Protein AF-A0A5Q4G667-F1 (afdb_monomer)

Nearest PDB structures (foldseek):
  3qfo-assembly1_B  TM=8.468E-01  e=1.036E-18  Streptococcus pneumoniae R6
  3rqz-assembly1_A  TM=7.863E-01  e=1.151E-15  Sphaerobacter thermophilus DSM 20745
  1g5b-assembly2_B  TM=5.917E-01  e=4.262E-07  Lambdavirus lambda

Secondary structure (DSSP, 8-state):
------------------------------------------S--S-----PPPHHHHHHHHHHHHHHSPPPP------------------------------------------------------------PPP-----S------------PPPB----------S---S----PPPEEEEEE---TT-HHHHHHHHHHHHHH--SEEEEES--SSSSS-HHHHHHHHHHH-SEEE--HHHHHHHHTTSTTS-GGGGSGGGHHHHHHHHHHGGGHHHHHHS-SEEEETTTEEEESSSSS-TT----TT--HHHHHHHHTT---SEEEE-SS--EEEEE-TTS-EEEEE--SSS--SSS--EEEEEEEEETTTEEEEEEEEE---HHHHHHHHHHTSHHHHHTHHHHHHHHHHHHTS--HHHHHHHHHHHHHHHT----SHHHHHHHHHHHHTT-

Sequence (457 aa):
MPIATVRARELSTAGAAPRRSRSTSASAASANSAKPSANTAAAASEANQTSQPTANAAWTEKTRWAKAYGPPERGKRVASSLRLKAARIASTALSTSATSVAGPATSNAGPAKTMMPPPMIAPTPNTVVARASMPRLVEAASSVVMRSSLSPHAVAPVEVVCRFGAPRRGQHGRRGRTCPMRIAVLADIHGNLPAFEAVLAAARREAPDLLVIAGDMVNGAPDSRACWDLARGEADVLLRGNHERYVLDRGTPAGEDAWSGPRFRPLEWASEELAGQFDDIRALPIATAIGDDVRVMHAAPTDDRVNLFPWSDDGAVERVLDPASEDLLVRGHNHLPFHRHLADGRLLVSVGAVGIPLIGRPEAQFGLLTRHARRGWGVSHVNVPYDVDAALARFEDSGYLRAVGPMAQVFRREIATGSHQLVPFVRFEQRWREATGATGDDDATLERALRAFLALS

Foldseek 3Di:
DDDDDDDDDDDDDDDDDDDDDDDDDDDDDDDDDDDDDDDDDDPDPPDPDDDDDDPVVVVVVVVVVCVVDPDDPPPDDDDDDDDDDDDDDDDDDDDDDDDDDDDDDDDDDDDDDDDDDDDDDDDDDDDDDDPDDDDDPDDDPDDDPDPDPDDPPPDDADPLPQCPPPPDPDDDDDDDDDFWAKEWEAEQAAQLVQLVVQVLVVVVVVPHSFYEYQANQHFQFQRSLVSVVVCVVRGPYYAHAVLLVLLLCPPHPNHDPCCVFLLNLSSVNRNVSCVVPNVVSVPGHQWHHHPQAEIGGAAERPHRQHDDDPPDALVSVPVRNPPDPHLEYEYENHQEWDWDAGPVNRIYTYFHHRHQRAPQAQWGWIWMWTQDPPPGIDIDIDTTDGDLVVSLCSCVVVCVCVRSPLSSVQSNVSNHGSHDRSVVLVVQLVVVCVVVVDDDSDNVSSVVSSVVSVVVD

Mean predicted aligned error: 17.63 Å

Solvent-accessible surface area (backbone atoms only — not comparable to full-atom values): 28758 Å² total; per-residue (Å²): 140,83,93,77,89,85,83,89,82,90,79,87,80,88,89,84,86,87,83,86,82,88,90,85,83,90,85,82,91,81,91,86,89,90,84,86,88,80,85,88,90,78,93,86,88,84,86,88,86,79,77,80,83,57,77,67,56,64,50,54,50,57,55,49,50,54,69,75,69,52,81,79,77,85,74,88,74,83,91,76,89,89,82,87,84,89,87,86,87,79,88,88,87,87,86,82,82,89,87,90,86,84,89,89,83,90,84,85,89,86,83,92,89,88,88,84,88,87,90,90,89,84,86,88,88,88,87,85,90,78,92,75,81,79,77,82,93,72,90,90,88,74,90,80,89,75,83,74,91,68,81,79,79,79,73,74,57,47,79,76,78,72,81,72,71,75,78,74,88,86,75,86,92,71,85,80,79,77,74,59,52,30,37,33,37,36,16,33,24,19,5,30,43,48,33,43,55,43,43,51,60,48,48,61,72,68,61,47,81,39,39,35,35,29,13,19,42,26,42,52,39,72,36,19,49,59,30,44,58,49,49,71,73,66,41,79,40,69,35,30,19,48,46,50,48,50,39,67,23,56,97,40,98,79,35,61,80,69,59,76,37,54,86,25,28,46,46,51,53,33,27,64,61,35,62,92,43,51,68,66,58,66,71,38,40,43,44,54,37,54,55,88,45,31,33,42,19,8,35,22,65,85,44,53,80,51,87,75,56,98,81,57,54,60,71,61,50,51,71,50,37,56,88,70,84,35,52,32,37,38,25,25,79,62,24,52,64,45,72,48,72,43,94,89,63,34,35,42,35,29,26,12,4,20,31,50,16,52,76,66,41,52,46,16,22,28,22,40,38,35,44,36,99,88,69,52,74,45,80,42,78,46,74,38,80,52,59,59,67,61,51,58,43,43,34,59,78,72,41,36,44,74,76,26,35,57,51,35,54,40,39,47,50,19,38,74,41,1,30,86,35,60,70,58,45,59,61,44,40,54,54,49,28,71,75,67,70,59,76,72,88,42,63,73,52,48,40,52,40,47,57,58,56,60,73,75,111

pLDDT: mean 70.64, std 31.87, range [22.14, 98.88]

Structure (mmCIF, N/CA/C/O backbone):
data_AF-A0A5Q4G667-F1
#
_entry.id   AF-A0A5Q4G667-F1
#
loop_
_atom_site.group_PDB
_atom_site.id
_atom_site.type_symbol
_atom_site.label_atom_id
_atom_site.label_alt_id
_atom_site.label_comp_id
_atom_site.label_asym_id
_atom_site.label_entity_id
_atom_site.label_seq_id
_atom_site.pdbx_PDB_ins_code
_atom_site.Cartn_x
_atom_site.Cartn_y
_atom_site.Cartn_z
_atom_site.occupancy
_atom_site.B_iso_or_equiv
_atom_site.auth_seq_id
_atom_site.auth_comp_id
_atom_site.auth_asym_id
_atom_site.auth_atom_id
_atom_site.pdbx_PDB_model_num
ATOM 1 N N . MET A 1 1 ? -52.102 -32.121 -23.894 1.00 29.61 1 MET A N 1
ATOM 2 C CA . MET A 1 1 ? -51.840 -31.502 -22.572 1.00 29.61 1 MET A CA 1
ATOM 3 C C . MET A 1 1 ? -50.810 -30.381 -22.759 1.00 29.61 1 MET A C 1
ATOM 5 O O . MET A 1 1 ? -50.113 -30.437 -23.767 1.00 29.61 1 MET A O 1
ATOM 9 N N . PRO A 1 2 ? -50.826 -29.317 -21.933 1.00 49.28 2 PRO A N 1
ATOM 10 C CA . PRO A 1 2 ? -50.572 -27.940 -22.404 1.00 49.28 2 PRO A CA 1
ATOM 11 C C . PRO A 1 2 ? -49.220 -27.348 -21.933 1.00 49.28 2 PRO A C 1
ATOM 13 O O . PRO A 1 2 ? -48.601 -27.922 -21.046 1.00 49.28 2 PRO A O 1
ATOM 16 N N . ILE A 1 3 ? -48.646 -26.257 -22.473 1.00 34.84 3 ILE A N 1
ATOM 17 C CA . ILE A 1 3 ? -49.107 -25.112 -23.310 1.00 34.84 3 ILE A CA 1
ATOM 18 C C . ILE A 1 3 ? -49.863 -23.985 -22.563 1.00 34.84 3 ILE A C 1
ATOM 20 O O . ILE A 1 3 ? -51.089 -23.935 -22.575 1.00 34.84 3 ILE A O 1
ATOM 24 N N . ALA A 1 4 ? -49.107 -23.037 -21.996 1.00 30.02 4 ALA A N 1
ATOM 25 C CA . ALA A 1 4 ? -49.467 -21.632 -21.715 1.00 30.02 4 ALA A CA 1
ATOM 26 C C . ALA A 1 4 ? -48.158 -20.898 -21.321 1.00 30.02 4 ALA A C 1
ATOM 28 O O . ALA A 1 4 ? -47.397 -21.454 -20.536 1.00 30.02 4 ALA A O 1
ATOM 29 N N . THR A 1 5 ? -47.721 -19.734 -21.821 1.00 34.94 5 THR A N 1
ATOM 30 C CA . THR A 1 5 ? -48.287 -18.691 -22.708 1.00 34.94 5 THR A CA 1
ATOM 31 C C . THR A 1 5 ? -49.312 -17.738 -22.069 1.00 34.94 5 THR A C 1
ATOM 33 O O . THR A 1 5 ? -50.250 -18.190 -21.429 1.00 34.94 5 THR A O 1
ATOM 36 N N . VAL A 1 6 ? -49.175 -16.436 -22.397 1.00 31.19 6 VAL A N 1
ATOM 37 C CA . VAL A 1 6 ? -50.143 -15.306 -22.279 1.00 31.19 6 VAL A CA 1
ATOM 38 C C . VAL A 1 6 ? -49.902 -14.245 -21.174 1.00 31.19 6 VAL A C 1
ATOM 40 O O . VAL A 1 6 ? -50.438 -14.321 -20.080 1.00 31.19 6 VAL A O 1
ATOM 43 N N . ARG A 1 7 ? -49.221 -13.168 -21.614 1.00 30.20 7 ARG A N 1
ATOM 44 C CA . ARG A 1 7 ? -49.475 -11.713 -21.414 1.00 30.20 7 ARG A CA 1
ATOM 45 C C . ARG A 1 7 ? -49.447 -11.042 -20.025 1.00 30.20 7 ARG A C 1
ATOM 47 O O . ARG A 1 7 ? -50.028 -11.487 -19.047 1.00 30.20 7 ARG A O 1
ATOM 54 N N . ALA A 1 8 ? -48.905 -9.820 -20.055 1.00 34.38 8 ALA A N 1
ATOM 55 C CA . ALA A 1 8 ? -49.136 -8.749 -19.088 1.00 34.38 8 ALA A CA 1
ATOM 56 C C . ALA A 1 8 ? -50.552 -8.134 -19.197 1.00 34.38 8 ALA A C 1
ATOM 58 O O . ALA A 1 8 ? -51.282 -8.371 -20.165 1.00 34.38 8 ALA A O 1
ATOM 59 N N . ARG A 1 9 ? -50.898 -7.263 -18.241 1.00 30.23 9 ARG A N 1
ATOM 60 C CA . ARG A 1 9 ? -52.010 -6.307 -18.342 1.00 30.23 9 ARG A CA 1
ATOM 61 C C . ARG A 1 9 ? -51.596 -4.939 -17.806 1.00 30.23 9 ARG A C 1
ATOM 63 O O . ARG A 1 9 ? -51.063 -4.845 -16.706 1.00 30.23 9 ARG A O 1
ATOM 70 N N . GLU A 1 10 ? -51.893 -3.903 -18.578 1.00 33.06 10 GLU A N 1
ATOM 71 C CA . GLU A 1 10 ? -51.922 -2.511 -18.126 1.00 33.06 10 GLU A CA 1
ATOM 72 C C . GLU A 1 10 ? -53.252 -2.201 -17.418 1.00 33.06 10 GLU A C 1
ATOM 74 O O . GLU A 1 10 ? -54.220 -2.946 -17.582 1.00 33.06 10 GLU A O 1
ATOM 79 N N . LEU A 1 11 ? -53.277 -1.089 -16.673 1.00 31.81 1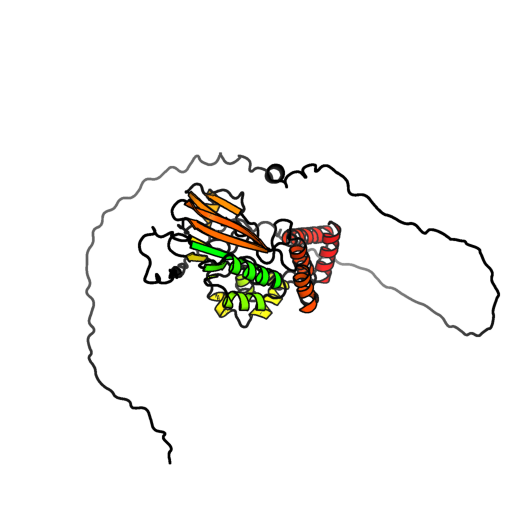1 LEU A N 1
ATOM 80 C CA . LEU A 1 11 ? -54.372 -0.125 -16.416 1.00 31.81 11 LEU A CA 1
ATOM 81 C C . LEU A 1 11 ? -53.779 0.874 -15.381 1.00 31.81 11 LEU A C 1
ATOM 83 O O . LEU A 1 11 ? -53.227 0.435 -14.379 1.00 31.81 11 LEU A O 1
ATOM 87 N N . SER A 1 12 ? -53.662 2.193 -15.595 1.00 29.02 12 SER A N 1
ATOM 88 C CA . SER A 1 12 ? -54.671 3.194 -15.998 1.00 29.02 12 SER A CA 1
ATOM 89 C C . SER A 1 12 ? -55.786 3.298 -14.934 1.00 29.02 12 SER A C 1
ATOM 91 O O . SER A 1 12 ? -56.418 2.297 -14.631 1.00 29.02 12 SER A O 1
ATOM 93 N N . THR A 1 13 ? -56.115 4.450 -14.329 1.00 29.69 13 THR A N 1
ATOM 94 C CA . THR A 1 13 ? -55.814 5.852 -14.701 1.00 29.69 13 THR A CA 1
ATOM 95 C C . THR A 1 13 ? -56.033 6.815 -13.513 1.00 29.69 13 THR A C 1
ATOM 97 O O . THR A 1 13 ? -56.656 6.432 -12.529 1.00 29.69 13 THR A O 1
ATOM 100 N N . ALA A 1 14 ? -55.659 8.089 -13.708 1.00 29.67 14 ALA A N 1
ATOM 101 C CA . ALA A 1 14 ? -56.048 9.291 -12.946 1.00 29.67 14 ALA A CA 1
ATOM 102 C C . ALA A 1 14 ? -55.440 9.500 -11.532 1.00 29.67 14 ALA A C 1
ATOM 104 O O . ALA A 1 14 ? -55.199 8.558 -10.793 1.00 29.67 14 ALA A O 1
ATOM 105 N N . GLY A 1 15 ? -55.179 10.738 -11.086 1.00 25.88 15 GLY A N 1
ATOM 106 C CA . GLY A 1 15 ? -55.136 11.998 -11.849 1.00 25.88 15 GLY A CA 1
ATOM 107 C C . GLY A 1 15 ? -55.624 13.231 -11.083 1.00 25.88 15 GLY A C 1
ATOM 108 O O . GLY A 1 15 ? -56.825 13.393 -10.902 1.00 25.88 15 GLY A O 1
ATOM 109 N N . ALA A 1 16 ? -54.712 14.142 -10.723 1.00 30.03 16 ALA A N 1
ATOM 110 C CA . ALA A 1 16 ? -55.052 15.504 -10.304 1.00 30.03 16 ALA A CA 1
ATOM 111 C C . ALA A 1 16 ? -53.876 16.479 -10.510 1.00 30.03 16 ALA A C 1
ATOM 113 O O . ALA A 1 16 ? -52.797 16.320 -9.948 1.00 30.03 16 ALA A O 1
ATOM 114 N N . ALA A 1 17 ? -54.130 17.529 -11.282 1.00 29.08 17 ALA A N 1
ATOM 115 C CA . ALA A 1 17 ? -53.430 18.814 -11.249 1.00 29.08 17 ALA A CA 1
ATOM 116 C C . ALA A 1 17 ? -54.524 19.894 -11.022 1.00 29.08 17 ALA A C 1
ATOM 118 O O . ALA A 1 17 ? -55.696 19.514 -10.936 1.00 29.08 17 ALA A O 1
ATOM 119 N N . PRO A 1 18 ? -54.255 21.218 -11.000 1.00 48.38 18 PRO A N 1
ATOM 120 C CA . PRO A 1 18 ? -52.970 21.928 -11.040 1.00 48.38 18 PRO A CA 1
ATOM 121 C C . PRO A 1 18 ? -52.863 23.065 -9.986 1.00 48.38 18 PRO A C 1
ATOM 123 O O . PRO A 1 18 ? -53.842 23.398 -9.325 1.00 48.38 18 PRO A O 1
ATOM 126 N N . ARG A 1 19 ? -51.728 23.786 -9.940 1.00 28.67 19 ARG A N 1
ATOM 127 C CA . ARG A 1 19 ? -51.671 25.233 -10.296 1.00 28.67 19 ARG A CA 1
ATOM 128 C C . ARG A 1 19 ? -50.278 25.857 -10.136 1.00 28.67 19 ARG A C 1
ATOM 130 O O . ARG A 1 19 ? -49.556 25.596 -9.185 1.00 28.67 19 ARG A O 1
ATOM 137 N N . ARG A 1 20 ? -49.958 26.773 -11.057 1.00 31.86 20 ARG A N 1
ATOM 138 C CA . ARG A 1 20 ? -48.963 27.846 -10.873 1.00 31.86 20 ARG A CA 1
ATOM 139 C C . ARG A 1 20 ? -49.651 29.047 -10.211 1.00 31.86 20 ARG A C 1
ATOM 141 O O . ARG A 1 20 ? -50.785 29.313 -10.603 1.00 31.86 20 ARG A O 1
ATOM 148 N N . SER A 1 21 ? -48.928 29.868 -9.438 1.00 29.48 21 SER A N 1
ATOM 149 C CA . SER A 1 21 ? -48.856 31.323 -9.716 1.00 29.48 21 SER A CA 1
ATOM 150 C C . SER A 1 21 ? -47.948 32.139 -8.780 1.00 29.48 21 SER A C 1
ATOM 152 O O . SER A 1 21 ? -48.219 32.228 -7.592 1.00 29.48 21 SER A O 1
ATOM 154 N N . ARG A 1 22 ? -47.043 32.894 -9.421 1.00 28.84 22 ARG A N 1
ATOM 155 C CA . ARG A 1 22 ? -46.679 34.308 -9.172 1.00 28.84 22 ARG A CA 1
ATOM 156 C C . ARG A 1 22 ? -45.938 34.752 -7.899 1.00 28.84 22 ARG A C 1
ATOM 158 O O . ARG A 1 22 ? -46.232 34.400 -6.770 1.00 28.84 22 ARG A O 1
ATOM 165 N N . SER A 1 23 ? -45.021 35.669 -8.192 1.00 32.66 23 SER A N 1
ATOM 166 C CA . SER A 1 23 ? -44.200 36.534 -7.351 1.00 32.66 23 SER A CA 1
ATOM 167 C C . SER A 1 23 ? -44.900 37.815 -6.872 1.00 32.66 23 SER A C 1
ATOM 169 O O . SER A 1 23 ? -45.619 38.438 -7.654 1.00 32.66 23 SER A O 1
ATOM 171 N N . THR A 1 24 ? -44.495 38.289 -5.692 1.00 30.12 24 THR A N 1
ATOM 172 C CA . THR A 1 24 ? -44.459 39.698 -5.227 1.00 30.12 24 THR A CA 1
ATOM 173 C C . THR A 1 24 ? -43.294 39.796 -4.219 1.00 30.12 24 THR A C 1
ATOM 175 O O . THR A 1 24 ? -43.186 38.876 -3.416 1.00 30.12 24 THR A O 1
ATOM 178 N N . SER A 1 25 ? -42.318 40.720 -4.177 1.00 28.20 25 SER A N 1
ATOM 179 C CA . SER A 1 25 ? -42.085 42.108 -4.653 1.00 28.20 25 SER A CA 1
ATOM 180 C C . SER A 1 25 ? -42.167 43.155 -3.526 1.00 28.20 25 SER A C 1
ATOM 182 O O . SER A 1 25 ? -43.198 43.216 -2.866 1.00 28.20 25 SER A O 1
ATOM 184 N N . ALA A 1 26 ? -41.143 44.028 -3.426 1.00 29.02 26 ALA A N 1
ATOM 185 C CA . ALA A 1 26 ? -40.957 45.117 -2.435 1.00 29.02 26 ALA A CA 1
ATOM 186 C C . ALA A 1 26 ? -40.737 44.631 -0.975 1.00 29.02 26 ALA A C 1
ATOM 188 O O . ALA A 1 26 ? -41.195 43.554 -0.627 1.00 29.02 26 ALA A O 1
ATOM 189 N N . SER A 1 27 ? -40.117 45.328 -0.012 1.00 27.69 27 SER A N 1
ATOM 190 C CA . SER A 1 27 ? -39.187 46.479 0.160 1.00 27.69 27 SER A CA 1
ATOM 191 C C . SER A 1 27 ? -39.147 46.737 1.705 1.00 27.69 27 SER A C 1
ATOM 193 O O . SER A 1 27 ? -39.960 46.141 2.402 1.00 27.69 27 SER A O 1
ATOM 195 N N . ALA A 1 28 ? -38.309 47.551 2.362 1.00 27.34 28 ALA A N 1
ATOM 196 C CA . ALA A 1 28 ? -37.326 48.541 1.926 1.00 27.34 28 ALA A CA 1
ATOM 197 C C . ALA A 1 28 ? -36.188 48.746 2.967 1.00 27.34 28 ALA A C 1
ATOM 199 O O . ALA A 1 28 ? -36.311 48.397 4.136 1.00 27.34 28 ALA A O 1
ATOM 200 N N . ALA A 1 29 ? -35.111 49.369 2.482 1.00 26.70 29 ALA A N 1
ATOM 201 C CA . ALA A 1 29 ? -34.065 50.172 3.134 1.00 26.70 29 ALA A CA 1
ATOM 202 C C . ALA A 1 29 ? -34.076 50.474 4.659 1.00 26.70 29 ALA A C 1
ATOM 204 O O . ALA A 1 29 ? -34.977 51.130 5.169 1.00 26.70 29 ALA A O 1
ATOM 205 N N . SER A 1 30 ? -32.920 50.232 5.297 1.00 27.20 30 SER A N 1
ATOM 206 C CA . SER A 1 30 ? -32.089 51.262 5.968 1.00 27.20 30 SER A CA 1
ATOM 207 C C . SER A 1 30 ? -30.689 50.657 6.219 1.00 27.20 30 SER A C 1
ATOM 209 O O . SER A 1 30 ? -30.601 49.583 6.799 1.00 27.20 30 SER A O 1
ATOM 211 N N . ALA A 1 31 ? -29.560 51.114 5.666 1.00 27.61 31 ALA A N 1
ATOM 212 C CA . ALA A 1 31 ? -28.959 52.452 5.654 1.00 27.61 31 ALA A CA 1
ATOM 213 C C . ALA A 1 31 ? -28.435 52.919 7.030 1.00 27.61 31 ALA A C 1
ATOM 215 O O . ALA A 1 31 ? -29.107 53.639 7.759 1.00 27.61 31 ALA A O 1
ATOM 216 N N . ASN A 1 32 ? -27.173 52.595 7.339 1.00 27.52 32 ASN A N 1
ATOM 217 C CA . ASN A 1 32 ? -26.321 53.521 8.089 1.00 27.52 32 ASN A CA 1
ATOM 218 C C . ASN A 1 32 ? -24.839 53.342 7.714 1.00 27.52 32 ASN A C 1
ATOM 220 O O . ASN A 1 32 ? -24.445 52.276 7.238 1.00 27.52 32 ASN A O 1
ATOM 224 N N . SER A 1 33 ? -24.031 54.394 7.860 1.00 26.80 33 SER A N 1
ATOM 225 C CA . SER A 1 33 ? -22.730 54.513 7.181 1.00 26.80 33 SER A CA 1
ATOM 226 C C . SER A 1 33 ? -21.604 55.023 8.081 1.00 26.80 33 SER A C 1
ATOM 228 O O . SER A 1 33 ? -21.734 56.096 8.664 1.00 26.80 33 SER A O 1
ATOM 230 N N . ALA A 1 34 ? -20.457 54.334 8.084 1.00 26.77 34 ALA A N 1
ATOM 231 C CA . ALA A 1 34 ? -19.192 54.882 8.578 1.00 26.77 34 ALA A CA 1
ATOM 232 C C . ALA A 1 34 ? -17.967 54.275 7.857 1.00 26.77 34 ALA A C 1
ATOM 234 O O . ALA A 1 34 ? -17.822 53.060 7.736 1.00 26.77 34 ALA A O 1
ATOM 235 N N . LYS A 1 35 ? -17.076 55.159 7.406 1.00 26.30 35 LYS A N 1
ATOM 236 C CA . LYS A 1 35 ? -15.690 54.954 6.942 1.00 26.30 35 LYS A CA 1
ATOM 237 C C . LYS A 1 35 ? -14.915 56.222 7.354 1.00 26.30 35 LYS A C 1
ATOM 239 O O . LYS A 1 35 ? -15.555 57.266 7.468 1.00 26.30 35 LYS A O 1
ATOM 244 N N . PRO A 1 36 ? -13.573 56.228 7.358 1.00 39.88 36 PRO A N 1
ATOM 245 C CA . PRO A 1 36 ? -12.637 55.174 7.754 1.00 39.88 36 PRO A CA 1
ATOM 246 C C . PRO A 1 36 ? -11.620 55.719 8.792 1.00 39.88 36 PRO A C 1
ATOM 248 O O . PRO A 1 36 ? -11.670 56.886 9.172 1.00 39.88 36 PRO A O 1
ATOM 251 N N . SER A 1 37 ? -10.621 54.925 9.174 1.00 26.86 37 SER A N 1
ATOM 252 C CA . SER A 1 37 ? -9.337 55.447 9.668 1.00 26.86 37 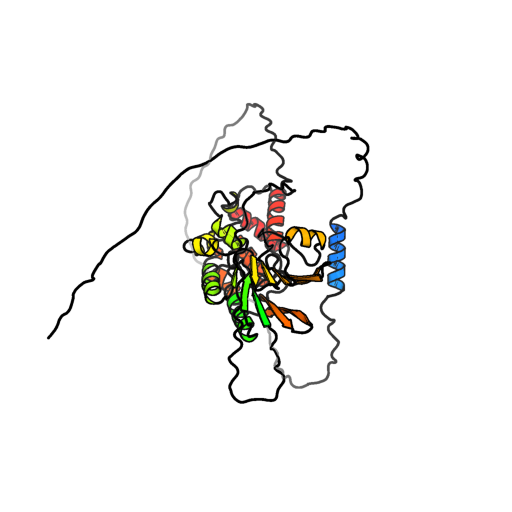SER A CA 1
ATOM 253 C C . SER A 1 37 ? -8.180 54.676 9.025 1.00 26.86 37 SER A C 1
ATOM 255 O O . SER A 1 37 ? -8.365 53.560 8.539 1.00 26.86 37 SER A O 1
ATOM 257 N N . ALA A 1 38 ? -7.012 55.312 8.930 1.00 27.36 38 ALA A N 1
ATOM 258 C CA . ALA A 1 38 ? -5.840 54.804 8.217 1.00 27.36 38 ALA A CA 1
ATOM 259 C C . ALA A 1 38 ? -4.585 54.860 9.100 1.00 27.36 38 ALA A C 1
ATOM 261 O O . ALA A 1 38 ? -4.574 55.567 10.108 1.00 27.36 38 ALA A O 1
ATOM 262 N N . ASN A 1 39 ? -3.526 54.179 8.647 1.00 26.25 39 ASN A N 1
ATOM 263 C CA . ASN A 1 39 ? -2.252 53.942 9.341 1.00 26.25 39 ASN A CA 1
ATOM 264 C C . ASN A 1 39 ? -2.391 52.981 10.548 1.00 26.25 39 ASN A C 1
ATOM 266 O O . ASN A 1 39 ? -3.415 52.954 11.218 1.00 26.25 39 ASN A O 1
ATOM 270 N N . THR A 1 40 ? -1.402 52.139 10.855 1.00 26.42 40 THR A N 1
ATOM 271 C CA . THR A 1 40 ? 0.018 52.176 10.459 1.00 26.42 40 THR A CA 1
ATOM 272 C C . THR A 1 40 ? 0.479 50.987 9.608 1.00 26.42 40 THR A C 1
ATOM 274 O O . THR A 1 40 ? 0.057 49.853 9.801 1.00 26.42 40 THR A O 1
ATOM 277 N N . ALA A 1 41 ? 1.418 51.253 8.694 1.00 26.83 41 ALA A N 1
ATOM 278 C CA . ALA A 1 41 ? 2.187 50.242 7.968 1.00 26.83 41 ALA A CA 1
ATOM 279 C C . ALA A 1 41 ? 3.683 50.607 8.018 1.00 26.83 41 ALA A C 1
ATOM 281 O O . ALA A 1 41 ? 4.195 51.287 7.133 1.00 26.83 41 ALA A O 1
ATOM 282 N N . ALA A 1 42 ? 4.359 50.204 9.096 1.00 27.33 42 ALA A N 1
ATOM 283 C CA . ALA A 1 42 ? 5.811 50.283 9.285 1.00 27.33 42 ALA A CA 1
ATOM 284 C C . ALA A 1 42 ? 6.237 49.362 10.449 1.00 27.33 42 ALA A C 1
ATOM 286 O O . ALA A 1 42 ? 5.408 49.030 11.292 1.00 27.33 42 ALA A O 1
ATOM 287 N N . ALA A 1 43 ? 7.528 49.009 10.513 1.00 28.59 43 ALA A N 1
ATOM 288 C CA . ALA A 1 43 ? 8.180 48.273 11.611 1.00 28.59 43 ALA A CA 1
ATOM 289 C C . ALA A 1 43 ? 7.731 46.808 11.853 1.00 28.59 43 ALA A C 1
ATOM 291 O O . ALA A 1 43 ? 7.238 46.463 12.922 1.00 28.59 43 ALA A O 1
ATOM 292 N N . ALA A 1 44 ? 8.004 45.922 10.884 1.00 26.34 44 ALA A N 1
ATOM 293 C CA . ALA A 1 44 ? 8.064 44.463 11.104 1.00 26.34 44 ALA A CA 1
ATOM 294 C C . ALA A 1 44 ? 9.015 43.737 10.118 1.00 26.34 44 ALA A C 1
ATOM 296 O O . ALA A 1 44 ? 8.768 42.600 9.726 1.00 26.34 44 ALA A O 1
ATOM 297 N N . SER A 1 45 ? 10.089 44.398 9.668 1.00 29.12 45 SER A N 1
ATOM 298 C CA . SER A 1 45 ? 10.955 43.925 8.572 1.00 29.12 45 SER A CA 1
ATOM 299 C C . SER A 1 45 ? 12.392 43.596 8.999 1.00 29.12 45 SER A C 1
ATOM 301 O O . SER A 1 45 ? 13.311 43.807 8.216 1.00 29.12 45 SER A O 1
ATOM 303 N N . GLU A 1 46 ? 12.609 43.114 10.231 1.00 30.77 46 GLU A N 1
ATOM 304 C CA . GLU A 1 46 ? 13.967 42.833 10.735 1.00 30.77 46 GLU A CA 1
ATOM 305 C C . GLU A 1 46 ? 14.008 41.798 11.887 1.00 30.77 46 GLU A C 1
ATOM 307 O O . GLU A 1 46 ? 14.531 42.059 12.965 1.00 30.77 46 GLU A O 1
ATOM 312 N N . ALA A 1 47 ? 13.425 40.604 11.685 1.00 28.67 47 ALA A N 1
ATOM 313 C CA . ALA A 1 47 ? 13.498 39.496 12.657 1.00 28.67 47 ALA A CA 1
ATOM 314 C C . ALA A 1 47 ? 13.238 38.096 12.044 1.00 28.67 47 ALA A C 1
ATOM 316 O O . ALA A 1 47 ? 12.338 37.383 12.481 1.00 28.67 47 ALA A O 1
ATOM 317 N N . ASN A 1 48 ? 14.002 37.674 11.026 1.00 26.62 48 ASN A N 1
ATOM 318 C CA . ASN A 1 48 ? 13.926 36.290 10.520 1.00 26.62 48 ASN A CA 1
ATOM 319 C C . ASN A 1 48 ? 15.296 35.723 10.093 1.00 26.62 48 ASN A C 1
ATOM 321 O O . ASN A 1 48 ? 15.547 35.468 8.917 1.00 26.62 48 ASN A O 1
ATOM 325 N N . GLN A 1 49 ? 16.195 35.550 11.068 1.00 29.16 49 GLN A N 1
ATOM 326 C CA . GLN A 1 49 ? 17.447 34.795 10.923 1.00 29.16 49 GLN A CA 1
ATOM 327 C C . GLN A 1 49 ? 17.740 33.967 12.187 1.00 29.16 49 GLN A C 1
ATOM 329 O O . GLN A 1 49 ? 18.657 34.260 12.949 1.00 29.16 49 GLN A O 1
ATOM 334 N N . THR A 1 50 ? 16.969 32.900 12.402 1.00 27.70 50 THR A N 1
ATOM 335 C CA . THR A 1 50 ? 17.222 31.900 13.457 1.00 27.70 50 THR A CA 1
ATOM 336 C C . THR A 1 50 ? 17.160 30.478 12.898 1.00 27.70 50 THR A C 1
ATOM 338 O O . THR A 1 50 ? 16.218 29.728 13.122 1.00 27.70 50 THR A O 1
ATOM 341 N N . SER A 1 51 ? 18.217 30.128 12.156 1.00 27.94 51 SER A N 1
ATOM 342 C CA . SER A 1 51 ? 18.764 28.767 12.003 1.00 27.94 51 SER A CA 1
ATOM 343 C C . SER A 1 51 ? 17.776 27.585 11.973 1.00 27.94 51 SER A C 1
ATOM 345 O O . SER A 1 51 ? 17.464 26.996 13.010 1.00 27.94 51 SER A O 1
ATOM 347 N N . GLN A 1 52 ? 17.431 27.113 10.770 1.00 29.23 52 GLN A N 1
ATOM 348 C CA . GLN A 1 52 ? 17.040 25.707 10.608 1.00 29.23 52 GLN A CA 1
ATOM 349 C C . GLN A 1 52 ? 18.218 24.788 11.003 1.00 29.23 52 GLN A C 1
ATOM 351 O O . GLN A 1 52 ? 19.363 25.091 10.649 1.00 29.23 52 GLN A O 1
ATOM 356 N N . PRO A 1 53 ? 17.981 23.657 11.692 1.00 29.05 53 PRO A N 1
ATOM 357 C CA . PRO A 1 53 ? 19.023 22.666 11.931 1.00 29.05 53 PRO A CA 1
ATOM 358 C C . PRO A 1 53 ? 19.430 22.001 10.608 1.00 29.05 53 PRO A C 1
ATOM 360 O O . PRO A 1 53 ? 18.585 21.573 9.822 1.00 29.05 53 PRO A O 1
ATOM 363 N N . THR A 1 54 ? 20.734 21.895 10.348 1.00 34.50 54 THR A N 1
ATOM 364 C CA . THR A 1 54 ? 21.237 21.261 9.119 1.00 34.50 54 THR A CA 1
ATOM 365 C C . THR A 1 54 ? 20.990 19.749 9.129 1.00 34.50 54 THR A C 1
ATOM 367 O O . THR A 1 54 ? 20.876 19.128 10.188 1.00 34.50 54 THR A O 1
ATOM 370 N N . ALA A 1 55 ? 20.949 19.123 7.947 1.00 33.03 55 ALA A N 1
ATOM 371 C CA . ALA A 1 55 ? 20.567 17.713 7.776 1.00 33.03 55 ALA A CA 1
ATOM 372 C C . ALA A 1 55 ? 21.388 16.697 8.609 1.00 33.03 55 ALA A C 1
ATOM 374 O O . ALA A 1 55 ? 20.912 15.595 8.884 1.00 33.03 55 ALA A O 1
ATOM 375 N N . ASN A 1 56 ? 22.589 17.072 9.068 1.00 30.05 56 ASN A N 1
ATOM 376 C CA . ASN A 1 56 ? 23.406 16.260 9.973 1.00 30.05 56 ASN A CA 1
ATOM 377 C C . ASN A 1 56 ? 22.771 16.073 11.367 1.00 30.05 56 ASN A C 1
ATOM 379 O O . ASN A 1 56 ? 23.024 15.054 12.008 1.00 30.05 56 ASN A O 1
ATOM 383 N N . ALA A 1 57 ? 21.939 17.012 11.837 1.00 30.19 57 ALA A N 1
ATOM 384 C CA . ALA A 1 57 ? 21.268 16.921 13.137 1.00 30.19 57 ALA A CA 1
ATOM 385 C C . ALA A 1 57 ? 20.187 15.823 13.154 1.00 30.19 57 ALA A C 1
ATOM 387 O O . ALA A 1 57 ? 20.171 14.977 14.044 1.00 30.19 57 ALA A O 1
ATOM 388 N N . ALA A 1 58 ? 19.355 15.750 12.110 1.00 33.38 58 ALA A N 1
ATOM 389 C CA . ALA A 1 58 ? 18.380 14.665 11.955 1.00 33.38 58 ALA A CA 1
ATOM 390 C C . ALA A 1 58 ? 19.060 13.279 11.864 1.00 33.38 58 ALA A C 1
ATOM 392 O O . ALA A 1 58 ? 18.529 12.267 12.327 1.00 33.38 58 ALA A O 1
ATOM 393 N N . TRP A 1 59 ? 20.277 13.227 11.309 1.00 27.50 59 TRP A N 1
ATOM 394 C CA . TRP A 1 59 ? 21.077 12.002 11.220 1.00 27.50 59 TRP A CA 1
ATOM 395 C C . TRP A 1 59 ? 21.627 11.536 12.579 1.00 27.50 59 TRP A C 1
ATOM 397 O O . TRP A 1 59 ? 21.633 10.332 12.865 1.00 27.50 59 TRP A O 1
ATOM 407 N N . THR A 1 60 ? 22.056 12.452 13.454 1.00 36.88 60 THR A N 1
ATOM 408 C CA . THR A 1 60 ? 22.507 12.083 14.808 1.00 36.88 60 THR A CA 1
ATOM 409 C C . THR A 1 60 ? 21.355 11.641 15.710 1.00 36.88 60 THR A C 1
ATOM 411 O O . THR A 1 60 ? 21.559 10.747 16.532 1.00 36.88 60 THR A O 1
ATOM 414 N N . GLU A 1 61 ? 20.134 12.147 15.525 1.00 38.47 61 GLU A N 1
ATOM 415 C CA . GLU A 1 61 ? 18.958 11.655 16.261 1.00 38.47 61 GLU A CA 1
ATOM 416 C C . GLU A 1 61 ? 18.499 10.268 15.799 1.00 38.47 61 GLU A C 1
ATOM 418 O O . GLU A 1 61 ? 18.304 9.386 16.642 1.00 38.47 61 GLU A O 1
ATOM 423 N N . LYS A 1 62 ? 18.478 10.002 14.483 1.00 40.25 62 LYS A N 1
ATOM 424 C CA . LYS A 1 62 ? 18.292 8.641 13.937 1.00 40.25 62 LYS A CA 1
ATOM 425 C C . LYS A 1 62 ? 19.287 7.642 14.551 1.00 40.25 62 LYS A C 1
ATOM 427 O O . LYS A 1 62 ? 18.922 6.518 14.899 1.00 40.25 62 LYS A O 1
ATOM 432 N N . THR A 1 63 ? 20.533 8.078 14.746 1.00 36.31 63 THR A N 1
ATOM 433 C CA . THR A 1 63 ? 21.605 7.276 15.362 1.00 36.31 63 THR A CA 1
ATOM 434 C C . THR A 1 63 ? 21.397 7.064 16.872 1.00 36.31 63 THR A C 1
ATOM 436 O O . THR A 1 63 ? 21.718 5.995 17.393 1.00 36.31 63 THR A O 1
ATOM 439 N N . ARG A 1 64 ? 20.822 8.039 17.593 1.00 35.22 64 ARG A N 1
ATOM 440 C CA . ARG A 1 64 ? 20.461 7.894 19.018 1.00 35.22 64 ARG A CA 1
ATOM 441 C C . ARG A 1 64 ? 19.316 6.899 19.219 1.00 35.22 64 ARG A C 1
ATOM 443 O O . ARG A 1 64 ? 19.414 6.057 20.108 1.00 35.22 64 ARG A O 1
ATOM 450 N N . TRP A 1 65 ? 18.274 6.949 18.388 1.00 35.38 65 TRP A N 1
ATOM 451 C CA . TRP A 1 65 ? 17.113 6.058 18.521 1.00 35.38 65 TRP A CA 1
ATOM 452 C C . TRP A 1 65 ? 17.483 4.586 18.282 1.00 35.38 65 TRP A C 1
ATOM 454 O O . TRP A 1 65 ? 17.153 3.725 19.097 1.00 35.38 65 TRP A O 1
ATOM 464 N N . ALA A 1 66 ? 18.294 4.309 17.253 1.00 39.16 66 ALA A N 1
ATOM 465 C CA . ALA A 1 66 ? 18.844 2.975 16.987 1.00 39.16 66 ALA A CA 1
ATOM 466 C C . ALA A 1 66 ? 19.701 2.413 18.144 1.00 39.16 66 ALA A C 1
ATOM 468 O O . ALA A 1 66 ? 19.832 1.199 18.284 1.00 39.16 66 ALA A O 1
ATOM 469 N N . LYS A 1 67 ? 20.265 3.283 18.994 1.00 33.88 67 LYS A N 1
ATOM 470 C CA . LYS A 1 67 ? 21.037 2.901 20.187 1.00 33.88 67 LYS A CA 1
ATOM 471 C C . LYS A 1 67 ? 20.167 2.693 21.438 1.00 33.88 67 LYS A C 1
ATOM 473 O O . LYS A 1 67 ? 20.610 2.021 22.363 1.00 33.88 67 LYS A O 1
ATOM 478 N N . ALA A 1 68 ? 18.952 3.243 21.467 1.00 37.22 68 ALA A N 1
ATOM 479 C CA . ALA A 1 68 ? 17.987 3.058 22.555 1.00 37.22 68 ALA A CA 1
ATOM 480 C C . ALA A 1 68 ? 17.098 1.813 22.364 1.00 37.22 68 ALA A C 1
ATOM 482 O O . ALA A 1 68 ? 16.720 1.182 23.347 1.00 37.22 68 ALA A O 1
ATOM 483 N N . TYR A 1 69 ? 16.802 1.447 21.110 1.00 37.50 69 TYR A N 1
ATOM 484 C CA . TYR A 1 69 ? 15.894 0.347 20.747 1.00 37.50 69 TYR A CA 1
ATOM 485 C C . TYR A 1 69 ? 16.541 -0.703 19.825 1.00 37.50 69 TYR A C 1
ATOM 487 O O . TYR A 1 69 ? 15.863 -1.365 19.039 1.00 37.50 69 TYR A O 1
ATOM 495 N N . GLY A 1 70 ? 17.865 -0.863 19.914 1.00 36.38 70 GLY A N 1
ATOM 496 C CA . GLY A 1 70 ? 18.573 -1.971 19.269 1.00 36.38 70 GLY A CA 1
ATOM 497 C C . GLY A 1 70 ? 18.119 -3.341 19.806 1.00 36.38 70 GLY A C 1
ATOM 498 O O . GLY A 1 70 ? 17.545 -3.418 20.896 1.00 36.38 70 GLY A O 1
ATOM 499 N N . PRO A 1 71 ? 18.364 -4.441 19.067 1.00 35.72 71 PRO A N 1
ATOM 500 C CA . PRO A 1 71 ? 17.972 -5.777 19.508 1.00 35.72 71 PRO A CA 1
ATOM 501 C C . PRO A 1 71 ? 18.635 -6.125 20.854 1.00 35.72 71 PRO A C 1
ATOM 503 O O . PRO A 1 71 ? 19.799 -5.770 21.061 1.00 35.72 71 PRO A O 1
ATOM 506 N N . PRO A 1 72 ? 17.934 -6.830 21.764 1.00 32.53 72 PRO A N 1
ATOM 507 C CA . PRO A 1 72 ? 18.471 -7.160 23.079 1.00 32.53 72 PRO A CA 1
ATOM 508 C C . PRO A 1 72 ? 19.768 -7.967 22.951 1.00 32.53 72 PRO A C 1
ATOM 510 O O . PRO A 1 72 ? 19.874 -8.856 22.100 1.00 32.53 72 PRO A O 1
ATOM 513 N N . GLU A 1 73 ? 20.754 -7.664 23.801 1.00 33.50 73 GLU A N 1
ATOM 514 C CA . GLU A 1 73 ? 22.051 -8.342 23.759 1.00 33.50 73 GLU A CA 1
ATOM 515 C C . GLU A 1 73 ? 21.892 -9.866 23.837 1.00 33.50 73 GLU A C 1
ATOM 517 O O . GLU A 1 73 ? 21.066 -10.396 24.588 1.00 33.50 73 GLU A O 1
ATOM 522 N N . ARG A 1 74 ? 22.724 -10.591 23.077 1.00 33.84 74 ARG A N 1
ATOM 523 C CA . ARG A 1 74 ? 22.731 -12.059 23.070 1.00 33.84 74 ARG A CA 1
ATOM 524 C C . ARG A 1 74 ? 23.241 -12.582 24.414 1.00 33.84 74 ARG A C 1
ATOM 526 O O . ARG A 1 74 ? 24.433 -12.835 24.584 1.00 33.84 74 ARG A O 1
ATOM 533 N N . GLY A 1 75 ? 22.320 -12.738 25.364 1.00 27.89 75 GLY A N 1
ATOM 534 C CA . GLY A 1 75 ? 22.598 -13.204 26.717 1.00 27.89 75 GLY A CA 1
ATOM 535 C C . GLY A 1 75 ? 23.417 -14.495 26.715 1.00 27.89 75 GLY A C 1
ATOM 536 O O . GLY A 1 75 ? 22.994 -15.513 26.163 1.00 27.89 75 GLY A O 1
ATOM 537 N N . LYS A 1 76 ? 24.596 -14.439 27.343 1.00 35.38 76 LYS A N 1
ATOM 538 C CA . LYS A 1 76 ? 25.551 -15.550 27.446 1.00 35.38 76 LYS A CA 1
ATOM 539 C C . LYS A 1 76 ? 24.861 -16.780 28.047 1.00 35.38 76 LYS A C 1
ATOM 541 O O . LYS A 1 76 ? 24.591 -16.804 29.247 1.00 35.38 76 LYS A O 1
ATOM 546 N N . ARG A 1 77 ? 24.608 -17.818 27.244 1.00 29.61 77 ARG A N 1
ATOM 547 C CA . ARG A 1 77 ? 24.220 -19.142 27.756 1.00 29.61 77 ARG A CA 1
ATOM 548 C C . ARG A 1 77 ? 25.448 -20.039 27.851 1.00 29.61 77 ARG A C 1
ATOM 550 O O . ARG A 1 77 ? 26.269 -20.091 26.940 1.00 29.61 77 ARG A O 1
ATOM 557 N N . VAL A 1 78 ? 25.576 -20.692 29.001 1.00 26.58 78 VAL A N 1
ATOM 558 C CA . VAL A 1 78 ? 26.716 -21.536 29.371 1.00 26.58 78 VAL A CA 1
ATOM 559 C C . VAL A 1 78 ? 26.740 -22.792 28.501 1.00 26.58 78 VAL A C 1
ATOM 561 O O . VAL A 1 78 ? 25.704 -23.416 28.280 1.00 26.58 78 VAL A O 1
ATOM 564 N N . ALA A 1 79 ? 27.925 -23.177 28.027 1.00 26.86 79 ALA A N 1
ATOM 565 C CA . ALA A 1 79 ? 28.120 -24.439 27.329 1.00 26.86 79 ALA A CA 1
ATOM 566 C C . ALA A 1 79 ? 28.285 -25.586 28.339 1.00 26.86 79 ALA A C 1
ATOM 568 O O . ALA A 1 79 ? 29.299 -25.662 29.031 1.00 26.86 79 ALA A O 1
ATOM 569 N N . SER A 1 80 ? 27.317 -26.503 28.392 1.00 27.67 80 SER A N 1
ATOM 570 C CA . SER A 1 80 ? 27.405 -27.728 29.195 1.00 27.67 80 SER A CA 1
ATOM 571 C C . SER A 1 80 ? 26.958 -28.967 28.412 1.00 27.67 80 SER A C 1
ATOM 573 O O . SER A 1 80 ? 25.776 -29.227 28.223 1.00 27.67 80 SER A O 1
ATOM 575 N N . SER A 1 81 ? 27.964 -29.749 28.008 1.00 27.39 81 SER A N 1
ATOM 576 C CA . SER A 1 81 ? 27.932 -31.210 27.832 1.00 27.39 81 SER A CA 1
ATOM 577 C C . SER A 1 81 ? 26.757 -31.863 27.083 1.00 27.39 81 SER A C 1
ATOM 579 O O . SER A 1 81 ? 25.760 -32.248 27.686 1.00 27.39 81 SER A O 1
ATOM 581 N N . LEU A 1 82 ? 27.024 -32.259 25.836 1.00 25.66 82 LEU A N 1
ATOM 582 C CA . LEU A 1 82 ? 26.769 -33.631 25.379 1.00 25.66 82 LEU A CA 1
ATOM 583 C C . LEU A 1 82 ? 27.954 -34.075 24.500 1.00 25.66 82 LEU A C 1
ATOM 585 O O . LEU A 1 82 ? 28.500 -33.287 23.730 1.00 25.66 82 LEU A O 1
ATOM 589 N N . ARG A 1 83 ? 28.432 -35.307 24.701 1.00 26.95 83 ARG A N 1
ATOM 590 C CA . ARG A 1 83 ? 29.633 -35.890 24.069 1.00 26.95 83 ARG A CA 1
ATOM 591 C C . ARG A 1 83 ? 29.265 -37.211 23.389 1.00 26.95 83 ARG A C 1
ATOM 593 O O . ARG A 1 83 ? 28.265 -37.817 23.755 1.00 26.95 83 ARG A O 1
ATOM 600 N N . LEU A 1 84 ? 30.194 -37.702 22.558 1.00 27.48 84 LEU A N 1
ATOM 601 C CA . LEU A 1 84 ? 30.169 -38.972 21.809 1.00 27.48 84 LEU A CA 1
ATOM 602 C C . LEU A 1 84 ? 29.330 -38.882 20.511 1.00 27.48 84 LEU A C 1
ATOM 604 O O . LEU A 1 84 ? 28.274 -38.270 20.506 1.00 27.48 84 LEU A O 1
ATOM 608 N N . LYS A 1 85 ? 29.758 -39.458 19.380 1.00 24.52 85 LYS A N 1
ATOM 609 C CA . LYS A 1 85 ? 30.999 -40.214 19.103 1.00 24.52 85 LYS A CA 1
ATOM 610 C C . LYS A 1 85 ? 31.394 -40.025 17.632 1.00 24.52 85 LYS A C 1
ATOM 612 O O . LYS A 1 85 ? 30.534 -40.088 16.765 1.00 24.52 85 LYS A O 1
ATOM 617 N N . ALA A 1 86 ? 32.684 -39.834 17.357 1.00 24.70 86 ALA A N 1
ATOM 618 C CA . ALA A 1 86 ? 33.227 -39.788 15.998 1.00 24.70 86 ALA A CA 1
ATOM 619 C C . ALA A 1 86 ? 34.064 -41.044 15.714 1.00 24.70 86 ALA A C 1
ATOM 621 O O . ALA A 1 86 ? 34.735 -41.553 16.615 1.00 24.70 86 ALA A O 1
ATOM 622 N N . ALA A 1 87 ? 34.060 -41.505 14.463 1.00 26.59 87 ALA A N 1
ATOM 623 C CA . ALA A 1 87 ? 34.938 -42.556 13.957 1.00 26.59 87 ALA A CA 1
ATOM 624 C C . ALA A 1 87 ? 35.618 -42.070 12.666 1.00 26.59 87 ALA A C 1
ATOM 626 O O . ALA A 1 87 ? 34.997 -41.390 11.853 1.00 26.59 87 ALA A O 1
ATOM 627 N N . ARG A 1 88 ? 36.908 -42.385 12.506 1.00 26.36 88 ARG A N 1
ATOM 628 C CA . ARG A 1 88 ? 37.731 -42.013 11.344 1.00 26.36 88 ARG A CA 1
ATOM 629 C C . ARG A 1 88 ? 37.843 -43.183 10.369 1.00 26.36 88 ARG A C 1
ATOM 631 O O . ARG A 1 88 ? 38.063 -44.299 10.826 1.00 26.36 88 ARG A O 1
ATOM 638 N N . ILE A 1 89 ? 37.928 -42.878 9.076 1.00 24.48 89 ILE A N 1
ATOM 639 C CA . ILE A 1 89 ? 38.922 -43.468 8.160 1.00 24.48 89 ILE A CA 1
ATOM 640 C C . ILE A 1 89 ? 39.545 -42.294 7.377 1.00 24.48 89 ILE A C 1
ATOM 642 O O . ILE A 1 89 ? 38.891 -41.267 7.201 1.00 24.48 89 ILE A O 1
ATOM 646 N N . ALA A 1 90 ? 40.824 -42.383 7.000 1.00 26.08 90 ALA A N 1
ATOM 647 C CA . ALA A 1 90 ? 41.572 -41.302 6.351 1.00 26.08 90 ALA A CA 1
ATOM 648 C C . ALA A 1 90 ? 42.682 -41.847 5.435 1.00 26.08 90 ALA A C 1
ATOM 650 O O . ALA A 1 90 ? 43.167 -42.951 5.677 1.00 26.08 90 ALA A O 1
ATOM 651 N N . SER A 1 91 ? 43.139 -41.020 4.478 1.00 27.19 91 SER A N 1
ATOM 652 C CA . SER A 1 91 ? 44.221 -41.282 3.496 1.00 27.19 91 SER A CA 1
ATOM 653 C C . SER A 1 91 ? 43.911 -42.425 2.499 1.00 27.19 91 SER A C 1
ATOM 655 O O . SER A 1 91 ? 43.121 -43.310 2.793 1.00 27.19 91 SER A O 1
ATOM 657 N N . THR A 1 92 ? 44.372 -42.396 1.245 1.00 25.34 92 THR A N 1
ATOM 658 C CA . THR A 1 92 ? 45.732 -42.064 0.776 1.00 25.34 92 THR A CA 1
ATOM 659 C C . THR A 1 92 ? 45.734 -41.237 -0.513 1.00 25.34 92 THR A C 1
ATOM 661 O O . THR A 1 92 ? 44.835 -41.360 -1.337 1.00 25.34 92 THR A O 1
ATOM 664 N N . ALA A 1 93 ? 46.781 -40.430 -0.704 1.00 28.62 93 ALA A N 1
ATOM 665 C CA . ALA A 1 93 ? 47.110 -39.771 -1.967 1.00 28.62 93 ALA A CA 1
ATOM 666 C C . ALA A 1 93 ? 48.525 -40.175 -2.413 1.00 28.62 93 ALA A C 1
ATOM 668 O O . ALA A 1 93 ? 49.393 -40.385 -1.568 1.00 28.62 93 ALA A O 1
ATOM 669 N N . LEU A 1 94 ? 48.761 -40.248 -3.725 1.00 27.02 94 LEU A N 1
ATOM 670 C CA . LEU A 1 94 ? 50.090 -40.363 -4.334 1.00 27.02 94 LEU A CA 1
ATOM 671 C C . LEU A 1 94 ? 50.069 -39.753 -5.747 1.00 27.02 94 LEU A C 1
ATOM 673 O O . LEU A 1 94 ? 49.006 -39.602 -6.345 1.00 27.02 94 LEU A O 1
ATOM 677 N N . SER A 1 95 ? 51.241 -39.370 -6.253 1.00 27.50 95 SER A N 1
ATOM 678 C CA . SER A 1 95 ? 51.433 -38.622 -7.503 1.00 27.50 95 SER A CA 1
ATOM 679 C C . SER A 1 95 ? 52.668 -39.139 -8.236 1.00 27.50 95 SER A C 1
ATOM 681 O O . SER A 1 95 ? 53.683 -39.335 -7.570 1.00 27.50 95 SER A O 1
ATOM 683 N N . THR A 1 96 ? 52.609 -39.259 -9.573 1.00 27.23 96 THR A N 1
ATOM 684 C CA . THR A 1 96 ? 53.794 -39.156 -10.454 1.00 27.23 96 THR A CA 1
ATOM 685 C C . THR A 1 96 ? 53.454 -38.910 -11.940 1.00 27.23 96 THR A C 1
ATOM 687 O O . THR A 1 96 ? 52.783 -39.702 -12.589 1.00 27.23 96 THR A O 1
ATOM 690 N N . SER A 1 97 ? 53.970 -37.789 -12.458 1.00 27.77 97 SER A N 1
ATOM 691 C CA . SER A 1 97 ? 54.593 -37.537 -13.783 1.00 27.77 97 SER A CA 1
ATOM 692 C C . SER A 1 97 ? 54.415 -38.468 -15.013 1.00 27.77 97 SER A C 1
ATOM 694 O O . SER A 1 97 ? 54.800 -39.629 -14.951 1.00 27.77 97 SER A O 1
ATOM 696 N N . ALA A 1 98 ? 54.125 -37.827 -16.167 1.00 27.45 98 ALA A N 1
ATOM 697 C CA . ALA A 1 98 ? 54.735 -37.981 -17.521 1.00 27.45 98 ALA A CA 1
ATOM 698 C C . ALA A 1 98 ? 54.746 -39.371 -18.229 1.00 27.45 98 ALA A C 1
ATOM 700 O O . ALA A 1 98 ? 55.042 -40.398 -17.638 1.00 27.45 98 ALA A O 1
ATOM 701 N N . THR A 1 99 ? 54.550 -39.488 -19.553 1.00 27.16 99 THR A N 1
ATOM 702 C CA . THR A 1 99 ? 55.428 -38.965 -20.638 1.00 27.16 99 THR A CA 1
ATOM 703 C C . THR A 1 99 ? 54.720 -39.029 -22.019 1.00 27.16 99 THR A C 1
ATOM 705 O O . THR A 1 99 ? 53.657 -39.631 -22.142 1.00 27.16 99 THR A O 1
ATOM 708 N N . SER A 1 100 ? 55.280 -38.395 -23.058 1.00 28.12 100 SER A N 1
ATOM 709 C CA . SER A 1 100 ? 54.736 -38.259 -24.425 1.00 28.12 100 SER A CA 1
ATOM 710 C C . SER A 1 100 ? 55.114 -39.372 -25.426 1.00 28.12 100 SER A C 1
ATOM 712 O O . SER A 1 100 ? 56.163 -39.998 -25.305 1.00 28.12 100 SER A O 1
ATOM 714 N N . VAL A 1 101 ? 54.305 -39.518 -26.491 1.00 29.94 101 VAL A N 1
ATOM 715 C CA . VAL A 1 101 ? 54.662 -40.097 -27.813 1.00 29.94 101 VAL A CA 1
ATOM 716 C C . VAL A 1 101 ? 53.990 -39.241 -28.919 1.00 29.94 101 VAL A C 1
ATOM 718 O O . VAL A 1 101 ? 53.052 -38.500 -28.625 1.00 29.94 101 VAL A O 1
ATOM 721 N N . ALA A 1 102 ? 54.503 -39.257 -30.158 1.00 27.50 102 ALA A N 1
ATOM 722 C CA . ALA A 1 102 ? 54.195 -38.291 -31.232 1.00 27.50 102 ALA A CA 1
ATOM 723 C C . ALA A 1 102 ? 53.149 -38.751 -32.291 1.00 27.50 102 ALA A C 1
ATOM 725 O O . ALA A 1 102 ? 52.703 -39.894 -32.276 1.00 27.50 102 ALA A O 1
ATOM 726 N N . GLY A 1 103 ? 52.781 -37.841 -33.218 1.00 24.69 103 GLY A N 1
ATOM 727 C CA . GLY A 1 103 ? 52.021 -38.106 -34.469 1.00 24.69 103 GLY A CA 1
ATOM 728 C C . GLY A 1 103 ? 52.938 -38.570 -35.625 1.00 24.69 103 GLY A C 1
ATOM 729 O O . GLY A 1 103 ? 53.839 -39.357 -35.335 1.00 24.69 103 GLY A O 1
ATOM 730 N N . PRO A 1 104 ? 52.845 -38.064 -36.888 1.00 54.66 104 PRO A N 1
ATOM 731 C CA . PRO A 1 104 ? 51.876 -37.119 -37.500 1.00 54.66 104 PRO A CA 1
ATOM 732 C C . PRO A 1 104 ? 51.421 -37.466 -38.964 1.00 54.66 104 PRO A C 1
ATOM 734 O O . PRO A 1 104 ? 51.924 -38.413 -39.558 1.00 54.66 104 PRO A O 1
ATOM 737 N N . ALA A 1 105 ? 50.536 -36.650 -39.578 1.00 29.17 105 ALA A N 1
ATOM 738 C CA . ALA A 1 105 ? 50.310 -36.482 -41.046 1.00 29.17 105 ALA A CA 1
ATOM 739 C C . ALA A 1 105 ? 49.355 -35.268 -41.287 1.00 29.17 105 ALA A C 1
ATOM 741 O O . ALA A 1 105 ? 48.327 -35.216 -40.621 1.00 29.17 105 ALA A O 1
ATOM 742 N N . THR A 1 106 ? 49.654 -34.147 -41.980 1.00 32.50 106 THR A N 1
ATOM 743 C CA . THR A 1 106 ? 49.948 -33.836 -43.419 1.00 32.50 106 THR A CA 1
ATOM 744 C C . THR A 1 106 ? 48.746 -33.934 -44.386 1.00 32.50 106 THR A C 1
ATOM 746 O O . THR A 1 106 ? 48.079 -34.960 -44.365 1.00 32.50 106 THR A O 1
ATOM 749 N N . SER A 1 107 ? 48.454 -32.988 -45.308 1.00 32.38 107 SER A N 1
ATOM 750 C CA . SER A 1 107 ? 48.982 -31.620 -45.589 1.00 32.38 107 SER A CA 1
ATOM 751 C C . SER A 1 107 ? 48.128 -30.856 -46.656 1.00 32.38 107 SER A C 1
ATOM 753 O O . SER A 1 107 ? 47.129 -31.392 -47.123 1.00 32.38 107 SER A O 1
ATOM 755 N N . ASN A 1 108 ? 48.588 -29.659 -47.092 1.00 29.91 108 ASN A N 1
ATOM 756 C CA . ASN A 1 108 ? 48.140 -28.799 -48.232 1.00 29.91 108 ASN A CA 1
ATOM 757 C C . ASN A 1 108 ? 46.955 -27.839 -47.906 1.00 29.91 108 ASN A C 1
ATOM 759 O O . ASN A 1 108 ? 45.956 -28.295 -47.369 1.00 29.91 108 ASN A O 1
ATOM 763 N N . ALA A 1 109 ? 46.955 -26.498 -48.085 1.00 30.81 109 ALA A N 1
ATOM 764 C CA . ALA A 1 109 ? 47.636 -25.502 -48.962 1.00 30.81 109 ALA A CA 1
ATOM 765 C C . ALA A 1 109 ? 47.118 -25.466 -50.423 1.00 30.81 109 ALA A C 1
ATOM 767 O O . ALA A 1 109 ? 46.997 -26.528 -51.018 1.00 30.81 109 ALA A O 1
ATOM 768 N N . GLY A 1 110 ? 46.817 -24.333 -51.095 1.00 27.09 110 GLY A N 1
ATOM 769 C CA . GLY A 1 110 ? 46.827 -22.865 -50.820 1.00 27.09 110 GLY A CA 1
ATOM 770 C C . GLY A 1 110 ? 46.346 -22.110 -52.104 1.00 27.09 110 GLY A C 1
ATOM 771 O O . GLY A 1 110 ? 45.709 -22.767 -52.924 1.00 27.09 110 GLY A O 1
ATOM 772 N N . PRO A 1 111 ? 46.722 -20.846 -52.435 1.00 49.12 111 PRO A N 1
ATOM 773 C CA . PRO A 1 111 ? 46.922 -19.636 -51.613 1.00 49.12 111 PRO A CA 1
ATOM 774 C C . PRO A 1 111 ? 46.365 -18.292 -52.222 1.00 49.12 111 PRO A C 1
ATOM 776 O O . PRO A 1 111 ? 46.148 -18.173 -53.421 1.00 49.12 111 PRO A O 1
ATOM 779 N N . ALA A 1 112 ? 46.266 -17.247 -51.380 1.00 29.12 112 ALA A N 1
ATOM 780 C CA . ALA A 1 112 ? 46.501 -15.793 -51.613 1.00 29.12 112 ALA A CA 1
ATOM 781 C C . ALA A 1 112 ? 45.904 -14.962 -52.796 1.00 29.12 112 ALA A C 1
ATOM 783 O O . ALA A 1 112 ? 46.126 -15.251 -53.970 1.00 29.12 112 ALA A O 1
ATOM 784 N N . LYS A 1 113 ? 45.409 -13.745 -52.463 1.00 29.61 113 LYS A N 1
ATOM 785 C CA . LYS A 1 113 ? 45.825 -12.450 -53.079 1.00 29.61 113 LYS A CA 1
ATOM 786 C C . LYS A 1 113 ? 45.451 -11.218 -52.217 1.00 29.61 113 LYS A C 1
ATOM 788 O O . LYS A 1 113 ? 44.738 -11.357 -51.229 1.00 29.61 113 LYS A O 1
ATOM 793 N N . THR A 1 114 ? 45.991 -10.041 -52.555 1.00 27.84 114 THR A N 1
ATOM 794 C CA . THR A 1 114 ? 46.118 -8.830 -51.700 1.00 27.84 114 THR A CA 1
ATOM 795 C C . THR A 1 114 ? 45.728 -7.528 -52.418 1.00 27.84 114 THR A C 1
ATOM 797 O O . THR A 1 114 ? 45.905 -7.465 -53.630 1.00 27.84 114 THR A O 1
ATOM 800 N N . MET A 1 115 ? 45.301 -6.482 -51.673 1.00 25.41 115 MET A N 1
ATOM 801 C CA . MET A 1 115 ? 45.715 -5.049 -51.783 1.00 25.41 115 MET A CA 1
ATOM 802 C C . MET A 1 115 ? 44.861 -4.096 -50.899 1.00 25.41 115 MET A C 1
ATOM 804 O O . MET A 1 115 ? 43.810 -4.492 -50.403 1.00 25.41 115 MET A O 1
ATOM 808 N N . MET A 1 116 ? 45.331 -2.852 -50.680 1.00 26.31 116 MET A N 1
ATOM 809 C CA . MET A 1 116 ? 44.635 -1.748 -49.966 1.00 26.31 116 MET A CA 1
ATOM 810 C C . MET A 1 116 ? 44.765 -0.392 -50.753 1.00 26.31 116 MET A C 1
ATOM 812 O O . MET A 1 116 ? 44.801 -0.474 -51.977 1.00 26.31 116 MET A O 1
ATOM 816 N N . PRO A 1 117 ? 44.791 0.832 -50.156 1.00 46.34 117 PRO A N 1
ATOM 817 C CA . PRO A 1 117 ? 43.719 1.859 -50.185 1.00 46.34 117 PRO A CA 1
ATOM 818 C C . PRO A 1 117 ? 44.249 3.200 -50.815 1.00 46.34 117 PRO A C 1
ATOM 820 O O . PRO A 1 117 ? 45.142 3.091 -51.656 1.00 46.34 117 PRO A O 1
ATOM 823 N N . PRO A 1 118 ? 43.869 4.462 -50.440 1.00 43.62 118 PRO A N 1
ATOM 824 C CA . PRO A 1 118 ? 42.743 5.027 -49.668 1.00 43.62 118 PRO A CA 1
ATOM 825 C C . PRO A 1 118 ? 41.815 5.908 -50.562 1.00 43.62 118 PRO A C 1
ATOM 827 O O . PRO A 1 118 ? 41.146 5.250 -51.358 1.00 43.62 118 PRO A O 1
ATOM 830 N N . PRO A 1 119 ? 41.684 7.273 -50.550 1.00 38.06 119 PRO A N 1
ATOM 831 C CA . PRO A 1 119 ? 42.319 8.384 -49.798 1.00 38.06 119 PRO A CA 1
ATOM 832 C C . PRO A 1 119 ? 41.405 8.989 -48.684 1.00 38.06 119 PRO A C 1
ATOM 834 O O . PRO A 1 119 ? 40.573 8.283 -48.123 1.00 38.06 119 PRO A O 1
ATOM 837 N N . MET A 1 120 ? 41.558 10.285 -48.347 1.00 25.59 120 MET A N 1
ATOM 838 C CA . MET A 1 120 ? 40.687 11.098 -47.461 1.00 25.59 120 MET A CA 1
ATOM 839 C C . MET A 1 120 ? 40.526 12.532 -48.012 1.00 25.59 120 MET A C 1
ATOM 841 O O . MET A 1 120 ? 41.443 12.994 -48.688 1.00 25.59 120 MET A O 1
ATOM 845 N N . ILE A 1 121 ? 39.465 13.273 -47.638 1.00 25.81 121 ILE A N 1
ATOM 846 C CA . ILE A 1 121 ? 39.404 14.756 -47.729 1.00 25.81 121 ILE A CA 1
ATOM 847 C C . ILE A 1 121 ? 38.656 15.369 -46.521 1.00 25.81 121 ILE A C 1
ATOM 849 O O . ILE A 1 121 ? 37.584 14.908 -46.143 1.00 25.81 121 ILE A O 1
ATOM 853 N N . ALA A 1 122 ? 39.225 16.449 -45.975 1.00 25.27 122 ALA A N 1
ATOM 854 C CA . ALA A 1 122 ? 38.656 17.480 -45.087 1.00 25.27 122 ALA A CA 1
ATOM 855 C C . ALA A 1 122 ? 39.480 18.784 -45.350 1.00 25.27 122 ALA A C 1
ATOM 857 O O . ALA A 1 122 ? 40.597 18.620 -45.855 1.00 25.27 122 ALA A O 1
ATOM 858 N N . PRO A 1 123 ? 39.034 20.040 -45.062 1.00 34.62 123 PRO A N 1
ATOM 859 C CA . PRO A 1 123 ? 38.382 20.455 -43.810 1.00 34.62 123 PRO A CA 1
ATOM 860 C C . PRO A 1 123 ? 37.313 21.595 -43.907 1.00 34.62 123 PRO A C 1
ATOM 862 O O . PRO A 1 123 ? 36.738 21.867 -44.954 1.00 34.62 123 PRO A O 1
ATOM 865 N N . THR A 1 124 ? 37.059 22.194 -42.736 1.00 25.95 124 THR A N 1
ATOM 866 C CA . THR A 1 124 ? 36.219 23.329 -42.265 1.00 25.95 124 THR A CA 1
ATOM 867 C C . THR A 1 124 ? 36.411 24.695 -42.987 1.00 25.95 124 THR A C 1
ATOM 869 O O . THR A 1 124 ? 37.225 24.745 -43.908 1.00 25.95 124 THR A O 1
ATOM 872 N N . PRO A 1 125 ? 35.784 25.842 -42.572 1.00 37.31 125 PRO A N 1
ATOM 873 C CA . PRO A 1 125 ? 34.773 26.101 -41.513 1.00 37.31 125 PRO A CA 1
ATOM 874 C C . PRO A 1 125 ? 33.561 26.987 -41.931 1.00 37.31 125 PRO A C 1
ATOM 876 O O . PRO A 1 125 ? 33.586 27.627 -42.977 1.00 37.31 125 PRO A O 1
ATOM 879 N N . ASN A 1 126 ? 32.567 27.164 -41.039 1.00 26.44 126 ASN A N 1
ATOM 880 C CA . ASN A 1 126 ? 32.150 28.519 -40.607 1.00 26.44 126 ASN A CA 1
ATOM 881 C C . ASN A 1 126 ? 31.258 28.536 -39.346 1.00 26.44 126 ASN A C 1
ATOM 883 O O . ASN A 1 126 ? 30.654 27.526 -38.991 1.00 26.44 126 ASN A O 1
ATOM 887 N N . THR A 1 127 ? 31.183 29.695 -38.680 1.00 24.70 127 THR A N 1
ATOM 888 C CA . THR A 1 127 ? 30.597 29.864 -37.333 1.00 24.70 127 THR A CA 1
ATOM 889 C C . THR A 1 127 ? 29.519 30.951 -37.305 1.00 24.70 127 THR A C 1
ATOM 891 O O . THR A 1 127 ? 29.779 32.068 -37.743 1.00 24.70 127 THR A O 1
ATOM 894 N N . VAL A 1 128 ? 28.364 30.686 -36.681 1.00 25.39 128 VAL A N 1
ATOM 895 C CA . VAL A 1 128 ? 27.444 31.729 -36.176 1.00 25.39 128 VAL A CA 1
ATOM 896 C C . VAL A 1 128 ? 26.985 31.354 -34.763 1.00 25.39 128 VAL A C 1
ATOM 898 O O . VAL A 1 128 ? 26.795 30.182 -34.449 1.00 25.39 128 VAL A O 1
ATOM 901 N N . VAL A 1 129 ? 26.862 32.355 -33.888 1.00 24.81 129 VAL A N 1
ATOM 902 C CA . VAL A 1 129 ? 26.614 32.188 -32.449 1.00 24.81 129 VAL A CA 1
ATOM 903 C C . VAL A 1 129 ? 25.123 32.253 -32.121 1.00 24.81 129 VAL A C 1
ATOM 905 O O . VAL A 1 129 ? 24.455 33.218 -32.480 1.00 24.81 129 VAL A O 1
ATOM 908 N N . ALA A 1 130 ? 24.640 31.304 -31.315 1.00 23.98 130 ALA A N 1
ATOM 909 C CA . ALA A 1 130 ? 23.376 31.416 -30.588 1.00 23.98 130 ALA A CA 1
ATOM 910 C C . ALA A 1 130 ? 23.550 30.918 -29.140 1.00 23.98 130 ALA A C 1
ATOM 912 O O . ALA A 1 130 ? 23.491 29.722 -28.860 1.00 23.98 130 ALA A O 1
ATOM 913 N N . ARG A 1 131 ? 23.780 31.842 -28.195 1.00 25.92 131 ARG A N 1
ATOM 914 C CA . ARG A 1 131 ? 23.738 31.542 -26.752 1.00 25.92 131 ARG A CA 1
ATOM 915 C C . ARG A 1 131 ? 22.278 31.420 -26.300 1.00 25.92 131 ARG A C 1
ATOM 917 O O . ARG A 1 131 ? 21.680 32.407 -25.883 1.00 25.92 131 ARG A O 1
ATOM 924 N N . ALA A 1 132 ? 21.723 30.213 -26.354 1.00 24.55 132 ALA A N 1
ATOM 925 C CA . ALA A 1 132 ? 20.495 29.878 -25.640 1.00 24.55 132 ALA A CA 1
ATOM 926 C C . ALA A 1 132 ? 20.853 29.380 -24.229 1.00 24.55 132 ALA A C 1
ATOM 928 O O . ALA A 1 132 ? 21.385 28.283 -24.063 1.00 24.55 132 ALA A O 1
ATOM 929 N N . SER A 1 133 ? 20.602 30.200 -23.208 1.00 25.50 133 SER A N 1
ATOM 930 C CA . SER A 1 133 ? 20.804 29.805 -21.810 1.00 25.50 133 SER A CA 1
ATOM 931 C C . SER A 1 133 ? 19.712 28.823 -21.382 1.00 25.50 133 SER A C 1
ATOM 933 O O . SER A 1 133 ? 18.565 29.227 -21.205 1.00 25.50 133 SER A O 1
ATOM 935 N N . MET A 1 134 ? 20.065 27.549 -21.186 1.00 26.19 134 MET A N 1
ATOM 936 C CA . MET A 1 134 ? 19.163 26.565 -20.577 1.00 26.19 134 MET A CA 1
ATOM 937 C C . MET A 1 134 ? 18.739 27.029 -19.168 1.00 26.19 134 MET A C 1
ATOM 939 O O . MET A 1 134 ? 19.613 27.403 -18.376 1.00 26.19 134 MET A O 1
ATOM 943 N N . PRO A 1 135 ? 17.440 27.003 -18.818 1.00 27.56 135 PRO A N 1
ATOM 944 C CA . PRO A 1 135 ? 16.994 27.290 -17.459 1.00 27.56 135 PRO A CA 1
ATOM 945 C C . PRO A 1 135 ? 17.424 26.173 -16.496 1.00 27.56 135 PRO A C 1
ATOM 947 O O . PRO A 1 135 ? 17.499 25.000 -16.864 1.00 27.56 135 PRO A O 1
ATOM 950 N N . ARG A 1 136 ? 17.692 26.532 -15.236 1.00 25.64 136 ARG A N 1
ATOM 951 C CA . ARG A 1 136 ? 17.948 25.555 -14.166 1.00 25.64 136 ARG A CA 1
ATOM 952 C C . ARG A 1 136 ? 16.642 24.850 -13.803 1.00 25.64 136 ARG A C 1
ATOM 954 O O . ARG A 1 136 ? 15.690 25.521 -13.425 1.00 25.64 136 ARG A O 1
ATOM 961 N N . LEU A 1 137 ? 16.626 23.520 -13.856 1.00 28.50 137 LEU A N 1
ATOM 962 C CA . LEU A 1 137 ? 15.481 22.696 -13.454 1.00 28.50 137 LEU A CA 1
ATOM 963 C C . LEU A 1 137 ? 15.711 22.089 -12.056 1.00 28.50 137 LEU A C 1
ATOM 965 O O . LEU A 1 137 ? 15.925 20.892 -11.896 1.00 28.50 137 LEU A O 1
ATOM 969 N N . VAL A 1 138 ? 15.719 22.958 -11.041 1.00 26.94 138 VAL A N 1
ATOM 970 C CA . VAL A 1 138 ? 15.742 22.608 -9.608 1.00 26.94 138 VAL A CA 1
ATOM 971 C C . VAL A 1 138 ? 14.853 23.621 -8.868 1.00 26.94 138 VAL A C 1
ATOM 973 O O . VAL A 1 138 ? 14.807 24.777 -9.272 1.00 26.94 138 VAL A O 1
ATOM 976 N N . GLU A 1 139 ? 14.183 23.179 -7.798 1.00 28.98 139 GLU A N 1
ATOM 977 C CA . GLU A 1 139 ? 13.202 23.924 -6.977 1.00 28.98 139 GLU A CA 1
ATOM 978 C C . GLU A 1 139 ? 11.837 24.216 -7.636 1.00 28.98 139 GLU A C 1
ATOM 980 O O . GLU A 1 139 ? 11.560 25.307 -8.122 1.00 28.98 139 GLU A O 1
ATOM 985 N N . ALA A 1 140 ? 10.924 23.241 -7.535 1.00 24.03 140 ALA A N 1
ATOM 986 C CA . ALA A 1 140 ? 9.480 23.435 -7.718 1.00 24.03 140 ALA A CA 1
ATOM 987 C C . ALA A 1 140 ? 8.658 22.518 -6.781 1.00 24.03 140 ALA A C 1
ATOM 989 O O . ALA A 1 140 ? 7.728 21.841 -7.206 1.00 24.03 140 ALA A O 1
ATOM 990 N N . ALA A 1 141 ? 9.027 22.465 -5.494 1.00 25.88 141 ALA A N 1
ATOM 991 C CA . ALA A 1 141 ? 8.360 21.644 -4.470 1.00 25.88 141 ALA A CA 1
ATOM 992 C C . ALA A 1 141 ? 8.021 22.444 -3.192 1.00 25.88 141 ALA A C 1
ATOM 994 O O . ALA A 1 141 ? 8.042 21.908 -2.086 1.00 25.88 141 ALA A O 1
ATOM 995 N N . SER A 1 142 ? 7.705 23.735 -3.353 1.00 24.48 142 SER A N 1
ATOM 996 C CA . SER A 1 142 ? 7.383 24.659 -2.258 1.00 24.48 142 SER A CA 1
ATOM 997 C C . SER A 1 142 ? 6.032 25.340 -2.487 1.00 24.48 142 SER A C 1
ATOM 999 O O . SER A 1 142 ? 5.910 26.223 -3.329 1.00 24.48 142 SER A O 1
ATOM 1001 N N . SER A 1 143 ? 5.033 24.922 -1.705 1.00 30.92 143 SER A N 1
ATOM 1002 C CA . SER A 1 143 ? 3.825 25.678 -1.325 1.00 30.92 143 SER A CA 1
ATOM 1003 C C . SER A 1 143 ? 3.191 26.628 -2.365 1.00 30.92 143 SER A C 1
ATOM 1005 O O . SER A 1 143 ? 3.428 27.837 -2.338 1.00 30.92 143 SER A O 1
ATOM 1007 N N . VAL A 1 144 ? 2.235 26.122 -3.151 1.00 22.92 144 VAL A N 1
ATOM 1008 C CA . VAL A 1 144 ? 1.162 26.948 -3.738 1.00 22.92 144 VAL A CA 1
ATOM 1009 C C . VAL A 1 144 ? -0.187 26.377 -3.306 1.00 22.92 144 VAL A C 1
ATOM 1011 O O . VAL A 1 144 ? -0.670 25.395 -3.863 1.00 22.92 144 VAL A O 1
ATOM 1014 N N . VAL A 1 145 ? -0.808 26.996 -2.298 1.00 25.66 145 VAL A N 1
ATOM 1015 C CA . VAL A 1 145 ? -2.150 26.619 -1.824 1.00 25.66 145 VAL A CA 1
ATOM 1016 C C . VAL A 1 145 ? -3.205 27.277 -2.718 1.00 25.66 145 VAL A C 1
ATOM 1018 O O . VAL A 1 145 ? -3.782 28.310 -2.377 1.00 25.66 145 VAL A O 1
ATOM 1021 N N . MET A 1 146 ? -3.463 26.674 -3.879 1.00 22.14 146 MET A N 1
ATOM 1022 C CA . MET A 1 146 ? -4.673 26.968 -4.650 1.00 22.14 146 MET A CA 1
ATOM 1023 C C . MET A 1 146 ? -5.875 26.325 -3.955 1.00 22.14 146 MET A C 1
ATOM 1025 O O . MET A 1 146 ? -5.983 25.103 -3.891 1.00 22.14 146 MET A O 1
ATOM 1029 N N . ARG A 1 147 ? -6.796 27.146 -3.438 1.00 25.56 147 ARG A N 1
ATOM 1030 C CA . ARG A 1 147 ? -8.065 26.669 -2.866 1.00 25.56 147 ARG A CA 1
ATOM 1031 C C . ARG A 1 147 ? -9.025 26.251 -3.985 1.00 25.56 147 ARG A C 1
ATOM 1033 O O . ARG A 1 147 ? -9.847 27.054 -4.423 1.00 25.56 147 ARG A O 1
ATOM 1040 N N . SER A 1 148 ? -8.945 25.002 -4.432 1.00 25.42 148 SER A N 1
ATOM 1041 C CA . SER A 1 148 ? -9.974 24.390 -5.277 1.00 25.42 148 SER A CA 1
ATOM 1042 C C . SER A 1 148 ? -11.254 24.179 -4.460 1.00 25.42 148 SER A C 1
ATOM 1044 O O . SER A 1 148 ? -11.332 23.316 -3.590 1.00 25.42 148 SER A O 1
ATOM 1046 N N . SER A 1 149 ? -12.286 24.982 -4.723 1.00 25.20 149 SER A N 1
ATOM 1047 C CA . SER A 1 149 ? -13.583 24.872 -4.048 1.00 25.20 149 SER A CA 1
ATOM 1048 C C . SER A 1 149 ? -14.425 23.731 -4.633 1.00 25.20 149 SER A C 1
ATOM 1050 O O . SER A 1 149 ? -15.435 23.968 -5.296 1.00 25.20 149 SER A O 1
ATOM 1052 N N . LEU A 1 150 ? -13.999 22.493 -4.390 1.00 26.59 150 LEU A N 1
ATOM 1053 C CA . LEU A 1 150 ? -14.796 21.288 -4.607 1.00 26.59 150 LEU A CA 1
ATOM 1054 C C . LEU A 1 150 ? -15.197 20.732 -3.240 1.00 26.59 150 LEU A C 1
ATOM 1056 O O . LEU A 1 150 ? -14.342 20.360 -2.440 1.00 26.59 150 LEU A O 1
ATOM 1060 N N . SER A 1 151 ? -16.499 20.716 -2.950 1.00 24.02 151 SER A N 1
ATOM 1061 C CA . SER A 1 151 ? -17.010 20.165 -1.694 1.00 24.02 151 SER A CA 1
ATOM 1062 C C . SER A 1 151 ? -16.673 18.673 -1.601 1.00 24.02 151 SER A C 1
ATOM 1064 O O . SER A 1 151 ? -17.037 17.935 -2.525 1.00 24.02 151 SER A O 1
ATOM 1066 N N . PRO A 1 152 ? -16.039 18.198 -0.510 1.00 32.03 152 PRO A N 1
ATOM 1067 C CA . PRO A 1 152 ? -15.817 16.772 -0.329 1.00 32.03 152 PRO A CA 1
ATOM 1068 C C . PRO A 1 152 ? -17.173 16.066 -0.331 1.00 32.03 152 PRO A C 1
ATOM 1070 O O . PRO A 1 152 ? -18.087 16.448 0.403 1.00 32.03 152 PRO A O 1
ATOM 1073 N N . HIS A 1 153 ? -17.323 15.052 -1.181 1.00 32.22 153 HIS A N 1
ATOM 1074 C CA . HIS A 1 153 ? -18.479 14.169 -1.106 1.00 32.22 153 HIS A CA 1
ATOM 1075 C C . HIS A 1 153 ? -18.383 13.405 0.212 1.00 32.22 153 HIS A C 1
ATOM 1077 O O . HIS A 1 153 ? -17.508 12.559 0.383 1.00 32.22 153 HIS A O 1
ATOM 1083 N N . ALA A 1 154 ? -19.258 13.752 1.157 1.00 32.47 154 ALA A N 1
ATOM 1084 C CA . ALA A 1 154 ? -19.350 13.078 2.438 1.00 32.47 154 ALA A CA 1
ATOM 1085 C C . ALA A 1 154 ? -19.818 11.635 2.207 1.00 32.47 154 ALA A C 1
ATOM 1087 O O . ALA A 1 154 ? -21.012 11.366 2.077 1.00 32.47 154 ALA A O 1
ATOM 1088 N N . VAL A 1 155 ? -18.856 10.716 2.126 1.00 43.47 155 VAL A N 1
ATOM 1089 C CA . VAL A 1 155 ? -19.113 9.279 2.201 1.00 43.47 155 VAL A CA 1
ATOM 1090 C C . VAL A 1 155 ? -19.785 9.028 3.546 1.00 43.47 155 VAL A C 1
ATOM 1092 O O . VAL A 1 155 ? -19.255 9.427 4.585 1.00 43.47 155 VAL A O 1
ATOM 1095 N N . ALA A 1 156 ? -20.975 8.428 3.523 1.00 40.44 156 ALA A N 1
ATOM 1096 C CA . ALA A 1 156 ? -21.691 8.093 4.746 1.00 40.44 156 ALA A CA 1
ATOM 1097 C C . ALA A 1 156 ? -20.814 7.173 5.621 1.00 40.44 156 ALA A C 1
ATOM 1099 O O . ALA A 1 156 ? -20.142 6.295 5.068 1.00 40.44 156 ALA A O 1
ATOM 1100 N N . PRO A 1 157 ? -20.789 7.361 6.954 1.00 46.50 157 PRO A N 1
ATOM 1101 C CA . PRO A 1 157 ? -20.010 6.501 7.837 1.00 46.50 157 PRO A CA 1
ATOM 1102 C C . PRO A 1 157 ? -20.453 5.047 7.666 1.00 46.50 157 PRO A C 1
ATOM 1104 O O . PRO A 1 157 ? -21.641 4.766 7.491 1.00 46.50 157 PRO A O 1
ATOM 1107 N N . VAL A 1 158 ? -19.501 4.116 7.718 1.00 52.44 158 VAL A N 1
ATOM 1108 C CA . VAL A 1 158 ? -19.821 2.692 7.592 1.00 52.44 158 VAL A CA 1
ATOM 1109 C C . VAL A 1 158 ? -20.538 2.254 8.869 1.00 52.44 158 VAL A C 1
ATOM 1111 O O . VAL A 1 158 ? -19.910 2.128 9.923 1.00 52.44 158 VAL A O 1
ATOM 1114 N N . GLU A 1 159 ? -21.856 2.043 8.791 1.00 42.28 159 GLU A N 1
ATOM 1115 C CA . GLU A 1 159 ? -22.647 1.541 9.919 1.00 42.28 159 GLU A CA 1
ATOM 1116 C C . GLU A 1 159 ? -22.222 0.113 10.273 1.00 42.28 159 GLU A C 1
ATOM 1118 O O . GLU A 1 159 ? -22.637 -0.875 9.662 1.00 42.28 159 GLU A O 1
ATOM 1123 N N . VAL A 1 160 ? -21.391 0.000 11.309 1.00 42.84 160 VAL A N 1
ATOM 1124 C CA . VAL A 1 160 ? -20.968 -1.285 11.858 1.00 42.84 160 VAL A CA 1
ATOM 1125 C C . VAL A 1 160 ? -22.142 -1.919 12.599 1.00 42.84 160 VAL A C 1
ATOM 1127 O O . VAL A 1 160 ? -22.328 -1.723 13.802 1.00 42.84 160 VAL A O 1
ATOM 1130 N N . VAL A 1 161 ? -22.929 -2.731 11.891 1.00 36.94 161 VAL A N 1
ATOM 1131 C CA . VAL A 1 161 ? -23.905 -3.635 12.512 1.00 36.94 161 VAL A CA 1
ATOM 1132 C C . VAL A 1 161 ? -23.139 -4.747 13.231 1.00 36.94 161 VAL A C 1
ATOM 1134 O O . VAL A 1 161 ? -22.983 -5.860 12.725 1.00 36.94 161 VAL A O 1
ATOM 1137 N N . CYS A 1 162 ? -22.638 -4.427 14.428 1.00 35.50 162 CYS A N 1
ATOM 1138 C CA . CYS A 1 162 ? -21.939 -5.350 15.311 1.00 35.50 162 CYS A CA 1
ATOM 1139 C C . CYS A 1 162 ? -22.740 -6.648 15.434 1.00 35.50 162 CYS A C 1
ATOM 1141 O O . CYS A 1 162 ? -23.831 -6.661 16.016 1.00 35.50 162 CYS A O 1
ATOM 1143 N N . ARG A 1 163 ? -22.189 -7.757 14.920 1.00 33.47 163 ARG A N 1
ATOM 1144 C CA . ARG A 1 163 ? -22.788 -9.096 15.018 1.00 33.47 163 ARG A CA 1
ATOM 1145 C C . ARG A 1 163 ? -22.650 -9.651 16.438 1.00 33.47 163 ARG A C 1
ATOM 1147 O O . ARG A 1 163 ? -22.041 -10.694 16.666 1.00 33.47 163 ARG A O 1
ATOM 1154 N N . PHE A 1 164 ? -23.283 -8.978 17.398 1.00 40.12 164 PHE A N 1
ATOM 1155 C CA . PHE A 1 164 ? -23.591 -9.522 18.713 1.00 40.12 164 PHE A CA 1
ATOM 1156 C C . PHE A 1 164 ? -24.482 -10.754 18.526 1.00 40.12 164 PHE A C 1
ATOM 1158 O O . PHE A 1 164 ? -25.707 -10.652 18.448 1.00 40.12 164 PHE A O 1
ATOM 1165 N N . GLY A 1 165 ? -23.848 -11.925 18.404 1.00 29.97 165 GLY A N 1
ATOM 1166 C CA . GLY A 1 165 ? -24.527 -13.196 18.187 1.00 29.97 165 GLY A CA 1
ATOM 1167 C C . GLY A 1 165 ? -25.645 -13.379 19.209 1.00 29.97 165 GLY A C 1
ATOM 1168 O O . GLY A 1 165 ? -25.396 -13.307 20.414 1.00 29.97 165 GLY A O 1
ATOM 1169 N N . ALA A 1 166 ? -26.873 -13.566 18.713 1.00 29.31 166 ALA A N 1
ATOM 1170 C CA . ALA A 1 166 ? -28.080 -13.484 19.527 1.00 29.31 166 ALA A CA 1
ATOM 1171 C C . ALA A 1 166 ? -27.958 -14.347 20.799 1.00 29.31 166 ALA A C 1
ATOM 1173 O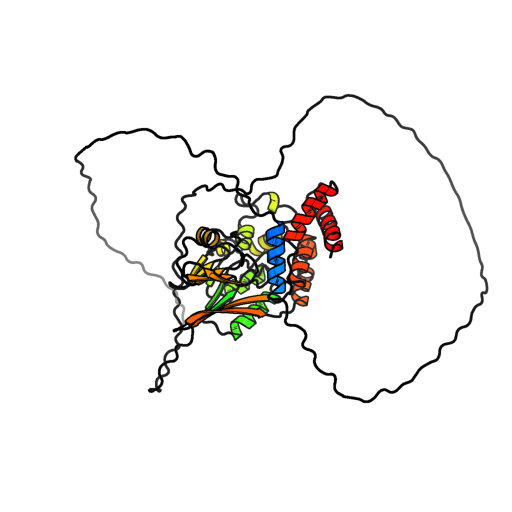 O . ALA A 1 166 ? -27.567 -15.519 20.707 1.00 29.31 166 ALA A O 1
ATOM 1174 N N . PRO A 1 167 ? -28.272 -13.801 21.991 1.00 34.00 167 PRO A N 1
ATOM 1175 C CA . PRO A 1 167 ? -28.018 -14.490 23.246 1.00 34.00 167 PRO A CA 1
ATOM 1176 C C . PRO A 1 167 ? -28.803 -15.801 23.290 1.00 34.00 167 PRO A C 1
ATOM 1178 O O . PRO A 1 167 ? -30.036 -15.803 23.309 1.00 34.00 167 PRO A O 1
ATOM 1181 N N . ARG A 1 168 ? -28.080 -16.930 23.323 1.00 35.41 168 ARG A N 1
ATOM 1182 C CA . ARG A 1 168 ? -28.675 -18.264 23.478 1.00 35.41 168 ARG A CA 1
ATOM 1183 C C . ARG A 1 168 ? -29.562 -18.261 24.726 1.00 35.41 168 ARG A C 1
ATOM 1185 O O . ARG A 1 168 ? -29.061 -18.121 25.842 1.00 35.41 168 ARG A O 1
ATOM 1192 N N . ARG A 1 169 ? -30.882 -18.394 24.535 1.00 37.41 169 ARG A N 1
ATOM 1193 C CA . ARG A 1 169 ? -31.862 -18.480 25.631 1.00 37.41 169 ARG A CA 1
ATOM 1194 C C . ARG A 1 169 ? -31.442 -19.598 26.590 1.00 37.41 169 ARG A C 1
ATOM 1196 O O . ARG A 1 169 ? -31.364 -20.747 26.171 1.00 37.41 169 ARG A O 1
ATOM 1203 N N . GLY A 1 170 ? -31.217 -19.260 27.862 1.00 39.25 170 GLY A N 1
ATOM 1204 C CA . GLY A 1 170 ? -30.923 -20.249 28.908 1.00 39.25 170 GLY A CA 1
ATOM 1205 C C . GLY A 1 170 ? -29.593 -20.093 29.651 1.00 39.25 170 GLY A C 1
ATOM 1206 O O . GLY A 1 170 ? -28.938 -21.095 29.919 1.00 39.25 170 GLY A O 1
ATOM 1207 N N . GLN A 1 171 ? -29.194 -18.873 30.036 1.00 37.78 171 GLN A N 1
ATOM 1208 C CA . GLN A 1 171 ? -28.248 -18.691 31.148 1.00 37.78 171 GLN A CA 1
ATOM 1209 C C . GLN A 1 171 ? -28.408 -17.313 31.815 1.00 37.78 171 GLN A C 1
ATOM 1211 O O . GLN A 1 171 ? -27.960 -16.291 31.301 1.00 37.78 171 GLN A O 1
ATOM 1216 N N . HIS A 1 172 ? -29.071 -17.277 32.973 1.00 40.12 172 HIS A N 1
ATOM 1217 C CA . HIS A 1 172 ? -29.014 -16.135 33.892 1.00 40.12 172 HIS A CA 1
ATOM 1218 C C . HIS A 1 172 ? -27.738 -16.218 34.751 1.00 40.12 172 HIS A C 1
ATOM 1220 O O . HIS A 1 172 ? -27.219 -17.306 34.987 1.00 40.12 172 HIS A O 1
ATOM 1226 N N . GLY A 1 173 ? -27.252 -15.081 35.265 1.00 40.19 173 GLY A N 1
ATOM 1227 C CA . GLY A 1 173 ? -26.284 -15.081 36.377 1.00 40.19 173 GLY A CA 1
ATOM 1228 C C . GLY A 1 173 ? -24.800 -14.862 36.051 1.00 40.19 173 GLY A C 1
ATOM 1229 O O . GLY A 1 173 ? -23.964 -15.068 36.927 1.00 40.19 173 GLY A O 1
ATOM 1230 N N . ARG A 1 174 ? -24.427 -14.385 34.855 1.00 42.38 174 ARG A N 1
ATOM 1231 C CA . ARG A 1 174 ? -23.085 -13.810 34.617 1.00 42.38 174 ARG A CA 1
ATOM 1232 C C . ARG A 1 174 ? -23.187 -12.397 34.051 1.00 42.38 174 ARG A C 1
ATOM 1234 O O . ARG A 1 174 ? -23.867 -12.179 33.055 1.00 42.38 174 ARG A O 1
ATOM 1241 N N . ARG A 1 175 ? -22.482 -11.441 34.677 1.00 44.38 175 ARG A N 1
ATOM 1242 C CA . ARG A 1 175 ? -22.281 -10.091 34.122 1.00 44.38 175 ARG A CA 1
ATOM 1243 C C . ARG A 1 175 ? -21.645 -10.244 32.740 1.00 44.38 175 ARG A C 1
ATOM 1245 O O . ARG A 1 175 ? -20.584 -10.861 32.638 1.00 44.38 175 ARG A O 1
ATOM 1252 N N . GLY A 1 176 ? -22.298 -9.718 31.706 1.00 40.66 176 GLY A N 1
ATOM 1253 C CA . GLY A 1 176 ? -21.836 -9.856 30.329 1.00 40.66 176 GLY A CA 1
ATOM 1254 C C . GLY A 1 176 ? -20.422 -9.306 30.171 1.00 40.66 176 GLY A C 1
ATOM 1255 O O . GLY A 1 176 ? -20.196 -8.110 30.345 1.00 40.66 176 GLY A O 1
ATOM 1256 N N . ARG A 1 177 ? -19.465 -10.179 29.841 1.00 47.47 177 ARG A N 1
ATOM 1257 C CA . ARG A 1 177 ? -18.185 -9.743 29.283 1.00 47.47 177 ARG A CA 1
ATOM 1258 C C . ARG A 1 177 ? -18.482 -9.241 27.878 1.00 47.47 177 ARG A C 1
ATOM 1260 O O . ARG A 1 177 ? -18.665 -10.057 26.981 1.00 47.47 177 ARG A O 1
ATOM 1267 N N . THR A 1 178 ? -18.531 -7.926 27.695 1.00 60.69 178 THR A N 1
ATOM 1268 C CA . THR A 1 178 ? -18.375 -7.350 26.362 1.00 60.69 178 THR A CA 1
ATOM 1269 C C . THR A 1 178 ? -17.012 -7.795 25.835 1.00 60.69 178 THR A C 1
ATOM 1271 O O . THR A 1 178 ? -15.975 -7.516 26.444 1.00 60.69 178 THR A O 1
ATOM 1274 N N . CYS A 1 179 ? -17.010 -8.569 24.751 1.00 63.38 179 CYS A N 1
ATOM 1275 C CA . CYS A 1 179 ? -15.782 -8.807 24.005 1.00 63.38 179 CYS A CA 1
ATOM 1276 C C . CYS A 1 179 ? -15.300 -7.458 23.447 1.00 63.38 179 CYS A C 1
ATOM 1278 O O . CYS A 1 179 ? -16.138 -6.622 23.098 1.00 63.38 179 CYS A O 1
ATOM 1280 N N . PRO A 1 180 ? -13.984 -7.195 23.426 1.00 82.50 180 PRO A N 1
ATOM 1281 C CA . PRO A 1 180 ? -13.475 -5.980 22.814 1.00 82.50 180 PRO A CA 1
ATOM 1282 C C . PRO A 1 180 ? -13.657 -6.068 21.296 1.00 82.50 180 PRO A C 1
ATOM 1284 O O . PRO A 1 180 ? -13.389 -7.121 20.721 1.00 82.50 180 PRO A O 1
ATOM 1287 N N . MET A 1 181 ? -14.083 -4.969 20.673 1.00 91.81 181 MET A N 1
ATOM 1288 C CA . MET A 1 181 ? -14.178 -4.872 19.214 1.00 91.81 181 MET A CA 1
ATOM 1289 C C . MET A 1 181 ? -12.775 -4.943 18.606 1.00 91.81 181 MET A C 1
ATOM 1291 O O . MET A 1 181 ? -11.850 -4.336 19.154 1.00 91.81 181 MET A O 1
ATOM 1295 N N . ARG A 1 182 ? -12.608 -5.660 17.496 1.00 96.50 182 ARG A N 1
ATOM 1296 C CA . ARG A 1 182 ? -11.323 -5.878 16.820 1.00 96.50 182 ARG A CA 1
ATOM 1297 C C . ARG A 1 182 ? -11.414 -5.488 15.349 1.00 96.50 182 ARG A C 1
ATOM 1299 O O . ARG A 1 182 ? -12.275 -5.984 14.636 1.00 96.50 182 ARG A O 1
ATOM 1306 N N . ILE A 1 183 ? -10.500 -4.640 14.890 1.00 98.38 183 ILE A N 1
ATOM 1307 C CA . ILE A 1 183 ? -10.364 -4.258 13.480 1.00 98.38 183 ILE A CA 1
ATOM 1308 C C . ILE A 1 183 ? -8.980 -4.709 13.011 1.00 98.38 183 ILE A C 1
ATOM 1310 O O . ILE A 1 183 ? -7.979 -4.376 13.650 1.00 98.38 183 ILE A O 1
ATOM 1314 N N . ALA A 1 184 ? -8.916 -5.462 11.915 1.00 98.75 184 ALA A N 1
ATOM 1315 C CA . ALA A 1 184 ? -7.672 -5.712 11.195 1.00 98.75 184 ALA A CA 1
ATOM 1316 C C . ALA A 1 184 ? -7.565 -4.703 10.045 1.00 98.75 184 ALA A C 1
ATOM 1318 O O . ALA A 1 184 ? -8.492 -4.588 9.248 1.00 98.75 184 ALA A O 1
ATOM 1319 N N . VAL A 1 185 ? -6.455 -3.969 9.969 1.00 98.88 185 VAL A N 1
ATOM 1320 C CA . VAL A 1 185 ? -6.211 -2.946 8.945 1.00 98.88 185 VAL A CA 1
ATOM 1321 C C . VAL A 1 185 ? -4.918 -3.267 8.204 1.00 98.88 185 VAL A C 1
ATOM 1323 O O . VAL A 1 185 ? -3.838 -3.311 8.798 1.00 98.88 185 VAL A O 1
ATOM 1326 N N . LEU A 1 186 ? -5.055 -3.511 6.906 1.00 98.88 186 LEU A N 1
ATOM 1327 C CA . LEU A 1 186 ? -3.992 -3.828 5.956 1.00 98.88 186 LEU A CA 1
ATOM 1328 C C . LEU A 1 186 ? -3.764 -2.609 5.052 1.00 98.88 186 LEU A C 1
ATOM 1330 O O . LEU A 1 186 ? -4.704 -1.862 4.786 1.00 98.88 186 LEU A O 1
ATOM 1334 N N . ALA A 1 187 ? -2.546 -2.421 4.553 1.00 98.75 187 ALA A N 1
ATOM 1335 C CA . ALA A 1 187 ? -2.195 -1.363 3.603 1.00 98.75 187 ALA A CA 1
ATOM 1336 C C . ALA A 1 187 ? -0.981 -1.782 2.760 1.00 98.75 187 ALA A C 1
ATOM 1338 O O . ALA A 1 187 ? -0.294 -2.748 3.114 1.00 98.75 187 ALA A O 1
ATOM 1339 N N . ASP A 1 188 ? -0.693 -1.031 1.696 1.00 98.75 188 ASP A N 1
ATOM 1340 C CA . ASP A 1 188 ? 0.594 -1.048 0.992 1.00 98.75 188 ASP A CA 1
ATOM 1341 C C . ASP A 1 188 ? 0.975 -2.491 0.527 1.00 98.75 188 ASP A C 1
ATOM 1343 O O . ASP A 1 188 ? 2.024 -3.053 0.867 1.00 98.75 188 ASP A O 1
ATOM 1347 N N . ILE A 1 189 ? 0.055 -3.148 -0.195 1.00 98.88 189 ILE A N 1
ATOM 1348 C CA . ILE A 1 189 ? 0.135 -4.535 -0.711 1.00 98.88 189 ILE A CA 1
ATOM 1349 C C . ILE A 1 189 ? 0.873 -4.609 -2.064 1.00 98.88 189 ILE A C 1
ATOM 1351 O O . ILE A 1 189 ? 1.554 -5.598 -2.340 1.00 98.88 189 ILE A O 1
ATOM 1355 N N . HIS A 1 190 ? 0.744 -3.584 -2.910 1.00 98.75 190 HIS A N 1
ATOM 1356 C CA . HIS A 1 190 ? 1.493 -3.384 -4.160 1.00 98.75 190 HIS A CA 1
ATOM 1357 C C . HIS A 1 190 ? 1.616 -4.595 -5.108 1.00 98.75 190 HIS A C 1
ATOM 1359 O O . HIS A 1 190 ? 2.672 -4.797 -5.703 1.00 98.75 190 HIS A O 1
ATOM 1365 N N . GLY A 1 191 ? 0.586 -5.431 -5.261 1.00 98.62 191 GLY A N 1
ATOM 1366 C CA . GLY A 1 191 ? 0.655 -6.611 -6.138 1.00 98.62 191 GLY A CA 1
ATOM 1367 C C . GLY A 1 191 ? 1.548 -7.758 -5.630 1.00 98.62 191 GLY A C 1
ATOM 1368 O O . GLY A 1 191 ? 1.911 -8.631 -6.415 1.00 98.62 191 GLY A O 1
ATOM 1369 N N . ASN A 1 192 ? 1.930 -7.782 -4.345 1.00 98.81 192 ASN A N 1
ATOM 1370 C CA . ASN A 1 192 ? 2.646 -8.910 -3.731 1.00 98.81 192 ASN A CA 1
ATOM 1371 C C . ASN A 1 192 ? 1.640 -9.946 -3.187 1.00 98.81 192 ASN A C 1
ATOM 1373 O O . ASN A 1 192 ? 1.305 -9.950 -1.998 1.00 98.81 192 ASN A O 1
ATOM 1377 N N . LEU A 1 193 ? 1.135 -10.807 -4.077 1.00 98.75 193 LEU A N 1
ATOM 1378 C CA . LEU A 1 193 ? 0.072 -11.765 -3.753 1.00 98.75 193 LEU A CA 1
ATOM 1379 C C . LEU A 1 193 ? 0.442 -12.746 -2.616 1.00 98.75 193 LEU A C 1
ATOM 1381 O O . LEU A 1 193 ? -0.353 -12.843 -1.680 1.00 98.75 193 LEU A O 1
ATOM 1385 N N . PRO A 1 194 ? 1.623 -13.405 -2.583 1.00 98.81 194 PRO A N 1
ATOM 1386 C CA . PRO A 1 194 ? 1.944 -14.353 -1.507 1.00 98.81 194 PRO A CA 1
ATOM 1387 C C . PRO A 1 194 ? 2.040 -13.703 -0.118 1.00 98.81 194 PRO A C 1
ATOM 1389 O O . PRO A 1 194 ? 1.666 -14.317 0.885 1.00 98.81 194 PRO A O 1
ATOM 1392 N N . ALA A 1 195 ? 2.487 -12.443 -0.040 1.00 98.81 195 ALA A N 1
ATOM 1393 C CA . ALA A 1 195 ? 2.445 -11.669 1.201 1.00 98.81 195 ALA A CA 1
ATOM 1394 C C . ALA A 1 195 ? 1.000 -11.377 1.637 1.00 98.81 195 ALA A C 1
ATOM 1396 O O . ALA A 1 195 ? 0.661 -11.512 2.816 1.00 98.81 195 ALA A O 1
ATOM 1397 N N . PHE A 1 196 ? 0.134 -11.015 0.688 1.00 98.88 196 PHE A N 1
ATOM 1398 C CA . PHE A 1 196 ? -1.266 -10.697 0.953 1.00 98.88 196 PHE A CA 1
ATOM 1399 C C . PHE A 1 196 ? -2.073 -11.919 1.404 1.00 98.88 196 PHE A C 1
ATOM 1401 O O . PHE A 1 196 ? -2.765 -11.845 2.418 1.00 98.88 196 PHE A O 1
ATOM 1408 N N . GLU A 1 197 ? -1.923 -13.066 0.737 1.00 98.88 197 GLU A N 1
ATOM 1409 C CA . GLU A 1 197 ? -2.551 -14.332 1.137 1.00 98.88 197 GLU A CA 1
ATOM 1410 C C . GLU A 1 197 ? -2.137 -14.752 2.557 1.00 98.88 197 GLU A C 1
ATOM 1412 O O . GLU A 1 197 ? -2.985 -15.118 3.380 1.00 98.88 197 GLU A O 1
ATOM 1417 N N . ALA A 1 198 ? -0.845 -14.638 2.886 1.00 98.88 198 ALA A N 1
ATOM 1418 C CA . ALA A 1 198 ? -0.329 -14.943 4.217 1.00 98.88 198 ALA A CA 1
ATOM 1419 C C . ALA A 1 198 ? -0.874 -13.990 5.296 1.00 98.88 198 ALA A C 1
ATOM 1421 O O . ALA A 1 198 ? -1.247 -14.441 6.387 1.00 98.88 198 ALA A O 1
ATOM 1422 N N . VAL A 1 199 ? -0.969 -12.687 5.000 1.00 98.75 199 VAL A N 1
ATOM 1423 C CA . VAL A 1 199 ? -1.548 -11.691 5.915 1.00 98.75 199 VAL A CA 1
ATOM 1424 C C . VAL A 1 199 ? -3.053 -11.888 6.088 1.00 98.75 199 VAL A C 1
ATOM 1426 O O . VAL A 1 199 ? -3.520 -11.869 7.225 1.00 98.75 199 VAL A O 1
ATOM 1429 N N . LEU A 1 200 ? -3.816 -12.169 5.028 1.00 98.75 200 LEU A N 1
ATOM 1430 C CA . LEU A 1 200 ? -5.239 -12.516 5.131 1.00 98.75 200 LEU A CA 1
ATOM 1431 C C . LEU A 1 200 ? -5.438 -13.766 5.995 1.00 98.75 200 LEU A C 1
ATOM 1433 O O . LEU A 1 200 ? -6.268 -13.775 6.906 1.00 98.75 200 LEU A O 1
ATOM 1437 N N . ALA A 1 201 ? -4.631 -14.808 5.779 1.00 98.62 201 ALA A N 1
ATOM 1438 C CA . ALA A 1 201 ? -4.641 -16.005 6.613 1.00 98.62 201 ALA A CA 1
ATOM 1439 C C . ALA A 1 201 ? -4.266 -15.713 8.079 1.00 98.62 201 ALA A C 1
ATOM 1441 O O . ALA A 1 201 ? -4.731 -16.424 8.971 1.00 98.62 201 ALA A O 1
ATOM 1442 N N . ALA A 1 202 ? -3.448 -14.691 8.355 1.00 98.62 202 ALA A N 1
ATOM 1443 C CA . ALA A 1 202 ? -3.124 -14.240 9.708 1.00 98.62 202 ALA A CA 1
ATOM 1444 C C . ALA A 1 202 ? -4.258 -13.424 10.349 1.00 98.62 202 ALA A C 1
ATOM 1446 O O . ALA A 1 202 ? -4.702 -13.773 11.442 1.00 98.62 202 ALA A O 1
ATOM 1447 N N . ALA A 1 203 ? -4.787 -12.414 9.656 1.00 98.25 203 ALA A N 1
ATOM 1448 C CA . ALA A 1 203 ? -5.913 -11.601 10.110 1.00 98.25 203 ALA A CA 1
ATOM 1449 C C . ALA A 1 203 ? -7.147 -12.467 10.420 1.00 98.25 203 ALA A C 1
ATOM 1451 O O . ALA A 1 203 ? -7.756 -12.319 11.477 1.00 98.25 203 ALA A O 1
ATOM 1452 N N . ARG A 1 204 ? -7.450 -13.466 9.579 1.00 97.44 204 ARG A N 1
ATOM 1453 C CA . ARG A 1 204 ? -8.520 -14.452 9.823 1.00 97.44 204 ARG A CA 1
ATOM 1454 C C . ARG A 1 204 ? -8.353 -15.227 11.139 1.00 97.44 204 ARG A C 1
ATOM 1456 O O . ARG A 1 204 ? -9.353 -15.507 11.797 1.00 97.44 204 ARG A O 1
ATOM 1463 N N . ARG A 1 205 ? -7.121 -15.547 11.565 1.00 97.44 205 ARG A N 1
ATOM 1464 C CA . ARG A 1 205 ? -6.854 -16.212 12.864 1.00 97.44 205 ARG A CA 1
ATOM 1465 C C . ARG A 1 205 ? -7.054 -15.282 14.059 1.00 97.44 205 ARG A C 1
ATOM 1467 O O . ARG A 1 205 ? -7.424 -15.754 15.129 1.00 97.44 205 ARG A O 1
ATOM 1474 N N . GLU A 1 206 ? -6.854 -13.980 13.872 1.00 96.88 206 GLU A N 1
ATOM 1475 C CA . GLU A 1 206 ? -7.144 -12.967 14.890 1.00 96.88 206 GLU A CA 1
ATOM 1476 C C . GLU A 1 206 ? -8.654 -12.718 15.069 1.00 96.88 206 GLU A C 1
ATOM 1478 O O . GLU A 1 206 ? -9.041 -12.086 16.054 1.00 96.88 206 GLU A O 1
ATOM 1483 N N . ALA A 1 207 ? -9.505 -13.232 14.171 1.00 96.00 207 ALA A N 1
ATOM 1484 C CA . ALA A 1 207 ? -10.964 -13.104 14.209 1.00 96.00 207 ALA A CA 1
ATOM 1485 C C . ALA A 1 207 ? -11.440 -11.664 14.521 1.00 96.00 207 ALA A C 1
ATOM 1487 O O . ALA A 1 207 ? -12.048 -11.430 15.572 1.00 96.00 207 ALA A O 1
ATOM 1488 N N . PRO A 1 208 ? -11.108 -10.679 13.663 1.00 97.44 208 PRO A N 1
ATOM 1489 C CA . PRO A 1 208 ? -11.621 -9.323 13.790 1.00 97.44 208 PRO A CA 1
ATOM 1490 C C . PRO A 1 208 ? -13.133 -9.271 13.524 1.00 97.44 208 PRO A C 1
ATOM 1492 O O . PRO A 1 208 ? -13.685 -10.121 12.829 1.00 97.44 208 PRO A O 1
ATOM 1495 N N . ASP A 1 209 ? -13.786 -8.236 14.050 1.00 97.25 209 ASP A N 1
ATOM 1496 C CA . ASP A 1 209 ? -15.162 -7.869 13.707 1.00 97.25 209 ASP A CA 1
ATOM 1497 C C . ASP A 1 209 ? -15.242 -7.132 12.354 1.00 97.25 209 ASP A C 1
ATOM 1499 O O . ASP A 1 209 ? -16.324 -7.065 11.777 1.00 97.25 209 ASP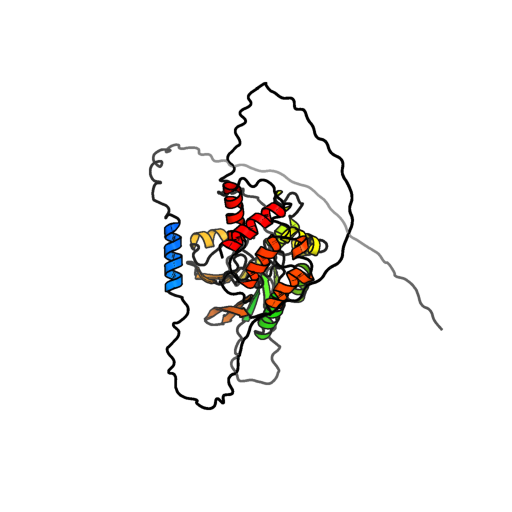 A O 1
ATOM 1503 N N . LEU A 1 210 ? -14.117 -6.572 11.877 1.00 97.81 210 LEU A N 1
ATOM 1504 C CA . LEU A 1 210 ? -13.963 -5.888 10.584 1.00 97.81 210 LEU A CA 1
ATOM 1505 C C . LEU A 1 210 ? -12.561 -6.093 9.984 1.00 97.81 210 LEU A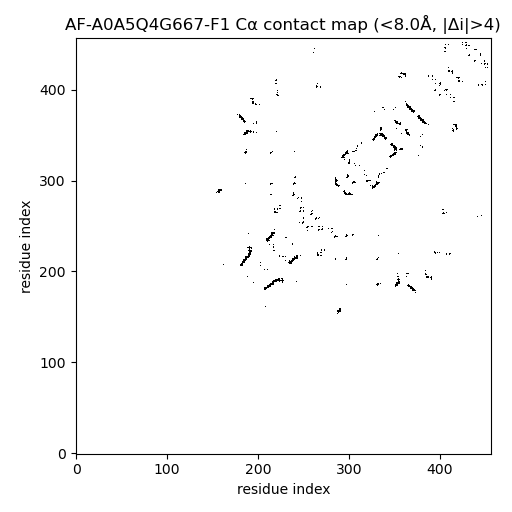 C 1
ATOM 1507 O O . LEU A 1 210 ? -11.552 -5.899 10.674 1.00 97.81 210 LEU A O 1
ATOM 1511 N N . LEU A 1 211 ? -12.496 -6.378 8.684 1.00 98.75 211 LEU A N 1
ATOM 1512 C CA . LEU A 1 211 ? -11.288 -6.342 7.861 1.00 98.75 211 LEU A CA 1
ATOM 1513 C C . LEU A 1 211 ? -11.299 -5.113 6.937 1.00 98.75 211 LEU A C 1
ATOM 1515 O O . LEU A 1 211 ? -12.184 -4.954 6.096 1.00 98.75 211 LEU A O 1
ATOM 1519 N N . VAL A 1 212 ? -10.290 -4.252 7.077 1.00 98.88 212 VAL A N 1
ATOM 1520 C CA . VAL A 1 212 ? -10.131 -3.010 6.310 1.00 98.88 212 VAL A CA 1
ATOM 1521 C C . VAL A 1 212 ? -8.865 -3.076 5.460 1.00 98.88 212 VAL A C 1
ATOM 1523 O O . VAL A 1 212 ? -7.805 -3.460 5.959 1.00 98.88 212 VAL A O 1
ATOM 1526 N N . ILE A 1 213 ? -8.952 -2.648 4.201 1.00 98.88 213 ILE A N 1
ATOM 1527 C CA . ILE A 1 213 ? -7.797 -2.474 3.309 1.00 98.88 213 ILE A CA 1
ATOM 1528 C C . ILE A 1 213 ? -7.687 -0.989 2.943 1.00 98.88 213 ILE A C 1
ATOM 1530 O O . ILE A 1 213 ? -8.570 -0.426 2.299 1.00 98.88 213 ILE A O 1
ATOM 1534 N N . ALA A 1 214 ? -6.607 -0.349 3.391 1.00 98.69 214 ALA A N 1
ATOM 1535 C CA . ALA A 1 214 ? -6.381 1.096 3.366 1.00 98.69 214 ALA A CA 1
ATOM 1536 C C . ALA A 1 214 ? -5.598 1.581 2.123 1.00 98.69 214 ALA A C 1
ATOM 1538 O O . ALA A 1 214 ? -4.751 2.469 2.221 1.00 98.69 214 ALA A O 1
ATOM 1539 N N . GLY A 1 215 ? -5.890 1.006 0.952 1.00 98.25 215 GLY A N 1
ATOM 1540 C CA . GLY A 1 215 ? -5.273 1.385 -0.322 1.00 98.25 215 GLY A CA 1
ATOM 1541 C C . GLY A 1 215 ? -3.906 0.761 -0.618 1.00 98.25 215 GLY A C 1
ATOM 1542 O O . GLY A 1 215 ? -3.364 -0.016 0.171 1.00 98.25 215 GLY A O 1
ATOM 1543 N N . ASP A 1 216 ? -3.385 1.117 -1.793 1.00 98.75 216 ASP A N 1
ATOM 1544 C CA . ASP A 1 216 ? -2.143 0.635 -2.403 1.00 98.75 216 ASP A CA 1
ATOM 1545 C C . ASP A 1 216 ? -2.101 -0.895 -2.517 1.00 98.75 216 ASP A C 1
ATOM 1547 O O . ASP A 1 216 ? -1.173 -1.589 -2.106 1.00 98.75 216 ASP A O 1
ATOM 1551 N N . MET A 1 217 ? -3.154 -1.433 -3.130 1.00 98.75 217 MET A N 1
ATOM 1552 C CA . MET A 1 217 ? -3.290 -2.835 -3.520 1.00 98.75 217 MET A CA 1
ATOM 1553 C C . MET A 1 217 ? -2.377 -3.211 -4.698 1.00 98.75 217 MET A C 1
ATOM 1555 O O . MET A 1 217 ? -2.053 -4.388 -4.869 1.00 98.75 217 MET A O 1
ATOM 1559 N N . VAL A 1 218 ? -1.972 -2.222 -5.504 1.00 98.75 218 VAL A N 1
ATOM 1560 C CA . VAL A 1 218 ? -1.469 -2.396 -6.881 1.00 98.75 218 VAL A CA 1
ATOM 1561 C C . VAL A 1 218 ? -0.109 -1.719 -7.117 1.00 98.75 218 VAL A C 1
ATOM 1563 O O . VAL A 1 218 ? 0.326 -0.888 -6.320 1.00 98.75 218 VAL A O 1
ATOM 1566 N N . ASN A 1 219 ? 0.537 -2.027 -8.249 1.00 98.00 219 ASN A N 1
ATOM 1567 C CA . ASN A 1 219 ? 1.776 -1.403 -8.746 1.00 98.00 219 ASN A CA 1
ATOM 1568 C C . ASN A 1 219 ? 2.997 -1.559 -7.809 1.00 98.00 219 ASN A C 1
ATOM 1570 O O . ASN A 1 219 ? 3.167 -0.803 -6.852 1.00 98.00 219 ASN A O 1
ATOM 1574 N N . GLY A 1 220 ? 3.891 -2.493 -8.147 1.00 96.31 220 GLY A N 1
ATOM 1575 C CA . GLY A 1 220 ? 5.217 -2.658 -7.536 1.00 96.31 220 GLY A CA 1
ATOM 1576 C C . GLY A 1 220 ? 5.756 -4.075 -7.742 1.00 96.31 220 GLY A C 1
ATOM 1577 O O . GLY A 1 220 ? 6.760 -4.283 -8.429 1.00 96.31 220 GLY A O 1
ATOM 1578 N N . ALA A 1 221 ? 5.024 -5.052 -7.214 1.00 98.25 221 ALA A N 1
ATOM 1579 C CA . ALA A 1 221 ? 5.111 -6.476 -7.524 1.00 98.25 221 ALA A CA 1
ATOM 1580 C C . ALA A 1 221 ? 4.103 -6.868 -8.638 1.00 98.25 221 ALA A C 1
ATOM 1582 O O . ALA A 1 221 ? 3.202 -6.085 -8.957 1.00 98.25 221 ALA A O 1
ATOM 1583 N N . PRO A 1 222 ? 4.279 -8.039 -9.284 1.00 98.38 222 PRO A N 1
ATOM 1584 C CA . PRO A 1 222 ? 3.649 -8.346 -10.574 1.00 98.38 222 PRO A CA 1
ATOM 1585 C C . PRO A 1 222 ? 2.154 -8.679 -10.549 1.00 98.38 222 PRO A C 1
ATOM 1587 O O . PRO A 1 222 ? 1.539 -8.644 -11.607 1.00 98.38 222 PRO A O 1
ATOM 1590 N N . ASP A 1 223 ? 1.575 -9.049 -9.405 1.00 98.69 223 ASP A N 1
ATOM 1591 C CA . ASP A 1 223 ? 0.236 -9.652 -9.338 1.00 98.69 223 ASP A CA 1
ATOM 1592 C C . ASP A 1 223 ? -0.842 -8.620 -8.952 1.00 98.69 223 ASP A C 1
ATOM 1594 O O . ASP A 1 223 ? -1.666 -8.853 -8.060 1.00 98.69 223 ASP A O 1
ATOM 1598 N N . SER A 1 224 ? -0.838 -7.443 -9.594 1.00 98.69 224 SER A N 1
ATOM 1599 C CA . SER A 1 224 ? -1.723 -6.334 -9.201 1.00 98.69 224 SER A CA 1
ATOM 1600 C C . SER A 1 224 ? -3.194 -6.670 -9.424 1.00 98.69 224 SER A C 1
ATOM 1602 O O . SER A 1 224 ? -4.026 -6.317 -8.582 1.00 98.69 224 SER A O 1
ATOM 1604 N N . ARG A 1 225 ? -3.539 -7.403 -10.495 1.00 98.69 225 ARG A N 1
ATOM 1605 C CA . ARG A 1 225 ? -4.933 -7.810 -10.719 1.00 98.69 225 ARG A CA 1
ATOM 1606 C C . ARG A 1 225 ? -5.423 -8.829 -9.692 1.00 98.69 225 ARG A C 1
ATOM 1608 O O . ARG A 1 225 ? -6.565 -8.732 -9.245 1.00 98.69 225 ARG A O 1
ATOM 1615 N N . ALA A 1 226 ? -4.574 -9.779 -9.303 1.00 98.75 226 ALA A N 1
ATOM 1616 C CA . ALA A 1 226 ? -4.934 -10.802 -8.325 1.00 98.75 226 ALA A CA 1
ATOM 1617 C C . ALA A 1 226 ? -5.104 -10.206 -6.918 1.00 98.75 226 ALA A C 1
ATOM 1619 O O . ALA A 1 226 ? -6.081 -10.521 -6.239 1.00 98.75 226 ALA A O 1
ATOM 1620 N N . CYS A 1 227 ? -4.219 -9.288 -6.508 1.00 98.88 227 CYS A N 1
ATOM 1621 C CA . CYS A 1 227 ? -4.383 -8.546 -5.256 1.00 98.88 227 CYS A CA 1
ATOM 1622 C C . CYS A 1 227 ? -5.662 -7.698 -5.245 1.00 98.88 227 CYS A C 1
ATOM 1624 O O . CYS A 1 227 ? -6.356 -7.673 -4.233 1.00 98.88 227 CYS A O 1
ATOM 1626 N N . TRP A 1 228 ? -6.017 -7.052 -6.360 1.00 98.75 228 TRP A N 1
ATOM 1627 C CA . TRP A 1 228 ? -7.268 -6.299 -6.482 1.00 98.75 228 TRP A CA 1
ATOM 1628 C C . TRP A 1 228 ? -8.518 -7.189 -6.358 1.00 98.75 228 TRP A C 1
ATOM 1630 O O . TRP A 1 228 ? -9.382 -6.920 -5.521 1.00 98.75 228 TRP A O 1
ATOM 1640 N N . ASP A 1 229 ? -8.607 -8.271 -7.141 1.00 98.75 229 ASP A N 1
ATOM 1641 C CA . ASP A 1 229 ? -9.765 -9.178 -7.115 1.00 98.75 229 ASP A CA 1
ATOM 1642 C C . ASP A 1 229 ? -9.932 -9.838 -5.729 1.00 98.75 229 ASP A C 1
ATOM 1644 O O . ASP A 1 229 ? -11.053 -9.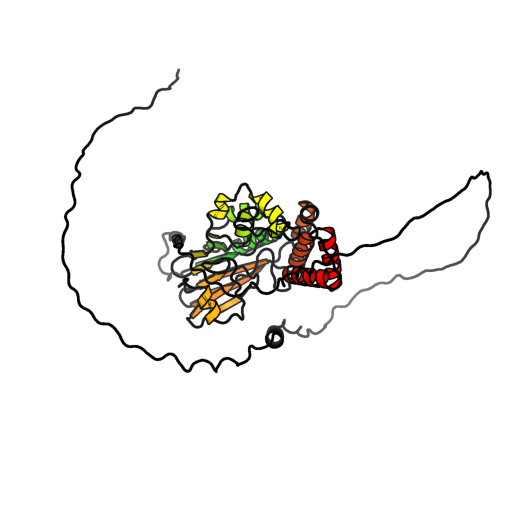955 -5.227 1.00 98.75 229 ASP A O 1
ATOM 1648 N N . LEU A 1 230 ? -8.824 -10.202 -5.068 1.00 98.75 230 LEU A N 1
ATOM 1649 C CA . LEU A 1 230 ? -8.827 -10.755 -3.711 1.00 98.75 230 LEU A CA 1
ATOM 1650 C C . LEU A 1 230 ? -9.203 -9.703 -2.651 1.00 98.75 230 LEU A C 1
ATOM 1652 O O . LEU A 1 230 ? -9.992 -9.997 -1.755 1.00 98.75 230 LEU A O 1
ATOM 1656 N N . ALA A 1 231 ? -8.724 -8.460 -2.767 1.00 98.62 231 ALA A N 1
ATOM 1657 C CA . ALA A 1 231 ? -9.088 -7.377 -1.851 1.00 98.62 231 ALA A CA 1
ATOM 1658 C C . ALA A 1 231 ? -10.591 -7.053 -1.899 1.00 98.62 231 ALA A C 1
ATOM 1660 O O . ALA A 1 231 ? -11.214 -6.887 -0.848 1.00 98.62 231 ALA A O 1
ATOM 1661 N N . ARG A 1 232 ? -11.196 -7.051 -3.097 1.00 98.12 232 ARG A N 1
ATOM 1662 C CA . ARG A 1 232 ? -12.655 -6.912 -3.274 1.00 98.12 232 ARG A CA 1
ATOM 1663 C C . ARG A 1 232 ? -13.462 -8.077 -2.702 1.00 98.12 232 ARG A C 1
ATOM 1665 O O . ARG A 1 232 ? -14.620 -7.876 -2.347 1.00 98.12 232 ARG A O 1
ATOM 1672 N N . GLY A 1 233 ? -12.895 -9.283 -2.670 1.00 98.00 233 GLY A N 1
ATOM 1673 C CA . GLY A 1 233 ? -13.568 -10.480 -2.162 1.00 98.00 233 GLY A CA 1
ATOM 1674 C C . GLY A 1 233 ? -13.556 -10.616 -0.636 1.00 98.00 233 GLY A C 1
ATOM 1675 O O . GLY A 1 233 ? -14.398 -11.328 -0.092 1.00 98.00 233 GLY A O 1
ATOM 1676 N N . GLU A 1 234 ? -12.613 -9.958 0.045 1.00 98.00 234 GLU A N 1
ATOM 1677 C CA . GLU A 1 234 ? -12.308 -10.205 1.463 1.00 98.00 234 GLU A CA 1
ATOM 1678 C C . GLU A 1 234 ? -12.583 -9.013 2.394 1.00 98.00 234 GLU A C 1
ATOM 1680 O O . GLU A 1 234 ? -12.880 -9.228 3.567 1.00 98.00 234 GLU A O 1
ATOM 1685 N N . ALA A 1 235 ? -12.463 -7.766 1.925 1.00 98.25 235 ALA A N 1
ATOM 1686 C CA . ALA A 1 235 ? -12.572 -6.592 2.793 1.00 98.25 235 ALA A CA 1
ATOM 1687 C C . ALA A 1 235 ? -14.028 -6.205 3.114 1.00 98.25 235 ALA A C 1
ATOM 1689 O O . ALA A 1 235 ? -14.840 -6.015 2.210 1.00 98.25 235 ALA A O 1
ATOM 1690 N N . ASP A 1 236 ? -14.326 -5.964 4.396 1.00 98.50 236 ASP A N 1
ATOM 1691 C CA . ASP A 1 236 ? -15.565 -5.295 4.821 1.00 98.50 236 ASP A CA 1
ATOM 1692 C C . ASP A 1 236 ? -15.548 -3.803 4.438 1.00 98.50 236 ASP A C 1
ATOM 1694 O O . ASP A 1 236 ? -16.592 -3.198 4.191 1.00 98.50 236 ASP A O 1
ATOM 1698 N N . VAL A 1 237 ? -14.353 -3.196 4.406 1.00 98.50 237 VAL A N 1
ATOM 1699 C CA . VAL A 1 237 ? -14.134 -1.784 4.062 1.00 98.50 237 VAL A CA 1
ATOM 1700 C C . VAL A 1 237 ? -12.896 -1.653 3.172 1.00 98.50 237 VAL A C 1
ATOM 1702 O O . VAL A 1 237 ? -11.787 -2.006 3.575 1.00 98.50 237 VAL A O 1
ATOM 1705 N N . LEU A 1 238 ? -13.082 -1.108 1.968 1.00 98.69 238 LEU A N 1
ATOM 1706 C CA . LEU A 1 238 ? -12.044 -0.975 0.945 1.00 98.69 238 LEU A CA 1
ATOM 1707 C C . LEU A 1 238 ? -11.805 0.502 0.602 1.00 98.69 238 LEU A C 1
ATOM 1709 O O . LEU A 1 238 ? -12.746 1.234 0.290 1.00 98.69 238 LEU A O 1
ATOM 1713 N N . LEU A 1 239 ? -10.549 0.939 0.675 1.00 98.75 239 LEU A N 1
ATOM 1714 C CA . LEU A 1 239 ? -10.084 2.267 0.272 1.00 98.75 239 LEU A CA 1
ATOM 1715 C C . LEU A 1 239 ? -9.103 2.128 -0.898 1.00 98.75 239 LEU A C 1
ATOM 1717 O O . LEU A 1 239 ? -8.538 1.057 -1.121 1.00 98.75 239 LEU A O 1
ATOM 1721 N N . ARG A 1 240 ? -8.851 3.238 -1.593 1.00 98.50 240 ARG A N 1
ATOM 1722 C CA . ARG A 1 240 ? -7.729 3.377 -2.529 1.00 98.50 240 ARG A CA 1
ATOM 1723 C C . ARG A 1 240 ? -6.640 4.294 -1.976 1.00 98.50 240 ARG A C 1
ATOM 1725 O O . ARG A 1 240 ? -6.931 5.212 -1.210 1.00 98.50 240 ARG A O 1
ATOM 1732 N N . GLY A 1 241 ? -5.408 4.052 -2.398 1.00 98.56 241 GLY A N 1
ATOM 1733 C CA . GLY A 1 241 ? -4.244 4.889 -2.140 1.00 98.56 241 GLY A CA 1
ATOM 1734 C C . GLY A 1 241 ? -3.722 5.566 -3.404 1.00 98.56 241 GLY A C 1
ATOM 1735 O O . GLY A 1 241 ? -4.406 5.629 -4.436 1.00 98.56 241 GLY A O 1
ATOM 1736 N N . ASN A 1 242 ? -2.510 6.115 -3.327 1.00 98.50 242 ASN A N 1
ATOM 1737 C CA . ASN A 1 242 ? -1.935 6.843 -4.451 1.00 98.50 242 ASN A CA 1
ATOM 1738 C C . ASN A 1 242 ? -1.499 5.927 -5.608 1.00 98.50 242 ASN A C 1
ATOM 1740 O O . ASN A 1 242 ? -1.483 6.406 -6.737 1.00 98.50 242 ASN A O 1
ATOM 1744 N N . HIS A 1 243 ? -1.202 4.638 -5.396 1.00 98.44 243 HIS A N 1
ATOM 1745 C CA . HIS A 1 243 ? -0.887 3.701 -6.487 1.00 98.44 243 HIS A CA 1
ATOM 1746 C C . HIS A 1 243 ? -2.109 3.397 -7.359 1.00 98.44 243 HIS A C 1
ATOM 1748 O O . HIS A 1 243 ? -1.994 3.398 -8.586 1.00 98.44 243 HIS A O 1
ATOM 1754 N N . GLU A 1 244 ? -3.292 3.236 -6.761 1.00 98.62 244 GLU A N 1
ATOM 1755 C CA . GLU A 1 244 ? -4.546 3.158 -7.520 1.00 98.62 244 GLU A CA 1
ATOM 1756 C C . GLU A 1 244 ? -4.821 4.454 -8.291 1.00 98.62 244 GLU A C 1
ATOM 1758 O O . GLU A 1 244 ? -5.248 4.406 -9.445 1.00 98.62 244 GLU A O 1
ATOM 1763 N N . ARG A 1 245 ? -4.563 5.624 -7.688 1.00 98.00 245 ARG A N 1
ATOM 1764 C CA . ARG A 1 245 ? -4.723 6.897 -8.400 1.00 98.00 245 ARG A CA 1
ATOM 1765 C C . ARG A 1 245 ? -3.729 7.025 -9.559 1.00 98.00 245 ARG A C 1
ATOM 1767 O O . ARG A 1 245 ? -4.152 7.383 -10.651 1.00 98.00 245 ARG A O 1
ATOM 1774 N N . TYR A 1 246 ? -2.456 6.667 -9.380 1.00 98.06 246 TYR A N 1
ATOM 1775 C CA . TYR A 1 246 ? -1.483 6.640 -10.478 1.00 98.06 246 TYR A CA 1
ATOM 1776 C C . TYR A 1 246 ? -1.953 5.731 -11.629 1.00 98.06 246 TYR A C 1
ATOM 1778 O O . TYR A 1 246 ? -1.787 6.089 -12.794 1.00 98.06 246 TYR A O 1
ATOM 1786 N N . VAL A 1 247 ? -2.561 4.577 -11.317 1.00 97.88 247 VAL A N 1
ATOM 1787 C CA . VAL A 1 247 ? -3.102 3.629 -12.310 1.00 97.88 247 VAL A CA 1
ATOM 1788 C C . VAL A 1 247 ? -4.248 4.241 -13.123 1.00 97.88 247 VAL A C 1
ATOM 1790 O O . VAL A 1 247 ? -4.306 4.016 -14.331 1.00 97.88 247 VAL A O 1
ATOM 1793 N N . LEU A 1 248 ? -5.123 5.020 -12.474 1.00 97.44 248 LEU A N 1
ATOM 1794 C CA . LEU A 1 248 ? -6.241 5.737 -13.103 1.00 97.44 248 LEU A CA 1
ATOM 1795 C C . LEU A 1 248 ? -5.805 6.964 -13.914 1.00 97.44 248 LEU A C 1
ATOM 1797 O O . LEU A 1 248 ? -6.434 7.282 -14.923 1.00 97.44 248 LEU A O 1
ATOM 1801 N N . ASP A 1 249 ? -4.784 7.675 -13.434 1.00 97.19 249 ASP A N 1
ATOM 1802 C CA . ASP A 1 249 ? -4.336 8.955 -13.983 1.00 97.19 249 ASP A CA 1
ATOM 1803 C C . ASP A 1 249 ? -3.331 8.763 -15.146 1.00 97.19 249 ASP A C 1
ATOM 1805 O O . ASP A 1 249 ? -3.183 9.665 -15.978 1.00 97.19 249 ASP A O 1
ATOM 1809 N N . ARG A 1 250 ? -2.655 7.602 -15.256 1.00 95.69 250 ARG A N 1
ATOM 1810 C CA . ARG A 1 250 ? -1.674 7.310 -16.322 1.00 95.69 250 ARG A CA 1
ATOM 1811 C C . ARG A 1 250 ? -2.282 7.470 -17.721 1.00 95.69 250 ARG A C 1
ATOM 1813 O O . ARG A 1 250 ? -3.317 6.897 -18.037 1.00 95.69 250 ARG A O 1
ATOM 1820 N N . GLY A 1 251 ? -1.595 8.220 -18.586 1.00 91.94 251 GLY A N 1
ATOM 1821 C CA . GLY A 1 251 ? -2.040 8.474 -19.964 1.00 91.94 251 GLY A CA 1
ATOM 1822 C C . GLY A 1 251 ? -3.237 9.428 -20.073 1.00 91.94 251 GLY A C 1
ATOM 1823 O O . GLY A 1 251 ? -3.737 9.656 -21.173 1.00 91.94 251 GLY A O 1
ATOM 1824 N N . THR A 1 252 ? -3.688 10.006 -18.956 1.00 94.44 252 THR A N 1
ATOM 1825 C CA . THR A 1 252 ? -4.732 11.037 -18.911 1.00 94.44 252 THR A CA 1
ATOM 1826 C C . THR A 1 252 ? -4.119 12.420 -18.645 1.00 94.44 252 THR A C 1
ATOM 1828 O O . THR A 1 252 ? -3.006 12.496 -18.126 1.00 94.44 252 THR A O 1
ATOM 1831 N N . PRO A 1 253 ? -4.852 13.527 -18.880 1.00 94.81 253 PRO A N 1
ATOM 1832 C CA . PRO A 1 253 ? -4.403 14.876 -18.509 1.00 94.81 253 PRO A CA 1
ATOM 1833 C C . PRO A 1 253 ? -4.218 15.135 -16.999 1.00 94.81 253 PRO A C 1
ATOM 1835 O O . PRO A 1 253 ? -3.872 16.255 -16.630 1.00 94.81 253 PRO A O 1
ATOM 1838 N N . ALA A 1 254 ? -4.500 14.157 -16.127 1.00 93.50 254 ALA A N 1
ATOM 1839 C CA . ALA A 1 254 ? -4.229 14.226 -14.688 1.00 93.50 254 ALA A CA 1
ATOM 1840 C C . ALA A 1 254 ? -2.896 13.560 -14.286 1.00 93.50 254 ALA A C 1
ATOM 1842 O O . ALA A 1 254 ? -2.396 13.822 -13.193 1.00 93.50 254 ALA A O 1
ATOM 1843 N N . GLY A 1 255 ? -2.326 12.711 -15.149 1.00 92.88 255 GLY A N 1
ATOM 1844 C CA . GLY A 1 255 ? -1.020 12.089 -14.935 1.00 92.88 255 GLY A CA 1
ATOM 1845 C C . GLY A 1 255 ? 0.142 12.995 -15.349 1.00 92.88 255 GLY A C 1
ATOM 1846 O O . GLY A 1 255 ? -0.035 13.988 -16.052 1.00 92.88 255 GLY A O 1
ATOM 1847 N N . GLU A 1 256 ? 1.354 12.640 -14.927 1.00 90.88 256 GLU A N 1
ATOM 1848 C CA . GLU A 1 256 ? 2.579 13.333 -15.343 1.00 90.88 256 GLU A CA 1
ATOM 1849 C C . GLU A 1 256 ? 3.147 12.688 -16.620 1.00 90.88 256 GLU A C 1
ATOM 1851 O O . GLU A 1 256 ? 3.245 11.461 -16.695 1.00 90.88 256 GLU A O 1
ATOM 1856 N N . ASP A 1 257 ? 3.610 13.487 -17.592 1.00 86.44 257 ASP A N 1
ATOM 1857 C CA . ASP A 1 257 ? 4.215 12.988 -18.848 1.00 86.44 257 ASP A CA 1
ATOM 1858 C C . ASP A 1 257 ? 5.321 11.942 -18.599 1.00 86.44 257 ASP A C 1
ATOM 1860 O O . ASP A 1 257 ? 5.449 10.947 -19.321 1.00 86.44 257 ASP A O 1
ATOM 1864 N N . ALA A 1 258 ? 6.091 12.144 -17.522 1.00 85.56 258 ALA A N 1
ATOM 1865 C CA . ALA A 1 258 ? 7.176 11.274 -17.080 1.00 85.56 258 ALA A CA 1
ATOM 1866 C C . ALA A 1 258 ? 6.735 9.828 -16.780 1.00 85.56 258 ALA A C 1
ATOM 1868 O O . ALA A 1 258 ? 7.567 8.924 -16.859 1.00 85.56 258 ALA A O 1
ATOM 1869 N N . TRP A 1 259 ? 5.451 9.573 -16.494 1.00 91.81 259 TRP A N 1
ATOM 1870 C CA . TRP A 1 259 ? 4.916 8.223 -16.241 1.00 91.81 259 TRP A CA 1
ATOM 1871 C C . TRP A 1 259 ? 4.784 7.360 -17.512 1.00 91.81 259 TRP A C 1
ATOM 1873 O O . TRP A 1 259 ? 4.376 6.194 -17.454 1.00 91.81 259 TRP A O 1
ATOM 1883 N N . SER A 1 260 ? 5.160 7.922 -18.663 1.00 87.94 260 SER A N 1
ATOM 1884 C CA . SER A 1 260 ? 5.374 7.199 -19.922 1.00 87.94 260 SER A CA 1
ATOM 1885 C C . SER A 1 260 ? 6.808 6.659 -20.061 1.00 87.94 260 SER A C 1
ATOM 1887 O O . SER A 1 260 ? 7.064 5.835 -20.934 1.00 87.94 260 SER A O 1
ATOM 1889 N N . GLY A 1 261 ? 7.753 7.125 -19.233 1.00 91.12 261 GLY A N 1
ATOM 1890 C CA . GLY A 1 261 ? 9.166 6.741 -19.300 1.00 91.12 261 GLY A CA 1
ATOM 1891 C C . GLY A 1 261 ? 9.469 5.385 -18.637 1.00 91.12 261 GLY A C 1
ATOM 1892 O O . GLY A 1 261 ? 8.716 4.945 -17.761 1.00 91.12 261 GLY A O 1
ATOM 1893 N N . PRO A 1 262 ? 10.596 4.718 -18.966 1.00 91.56 262 PRO A N 1
ATOM 1894 C CA . PRO A 1 262 ? 10.916 3.367 -18.484 1.00 91.56 262 PRO A CA 1
ATOM 1895 C C . PRO A 1 262 ? 10.935 3.190 -16.958 1.00 91.56 262 PRO A C 1
ATOM 1897 O O . PRO A 1 262 ? 10.645 2.102 -16.458 1.00 91.56 262 PRO A O 1
ATOM 1900 N N . ARG A 1 263 ? 11.197 4.262 -16.192 1.00 92.50 263 ARG A N 1
ATOM 1901 C CA . ARG A 1 263 ? 11.103 4.253 -14.717 1.00 92.50 263 ARG A CA 1
ATOM 1902 C C . ARG A 1 263 ? 9.702 3.892 -14.194 1.00 92.50 263 ARG A C 1
ATOM 1904 O O . ARG A 1 263 ? 9.582 3.438 -13.060 1.00 92.50 263 ARG A O 1
ATOM 1911 N N . PHE A 1 264 ? 8.662 4.084 -15.004 1.00 95.00 264 PHE A N 1
ATOM 1912 C CA . PHE A 1 264 ? 7.258 3.892 -14.638 1.00 95.00 264 PHE A CA 1
ATOM 1913 C C . PHE A 1 264 ? 6.608 2.675 -15.315 1.00 95.00 264 PHE A C 1
ATOM 1915 O O . PHE A 1 264 ? 5.396 2.498 -15.221 1.00 95.00 264 PHE A O 1
ATOM 1922 N N . ARG A 1 265 ? 7.386 1.753 -15.901 1.00 95.88 265 ARG A N 1
ATOM 1923 C CA . ARG A 1 265 ? 6.835 0.459 -16.346 1.00 95.88 265 ARG A CA 1
ATOM 1924 C C . ARG A 1 265 ? 6.135 -0.396 -15.268 1.00 95.88 265 ARG A C 1
ATOM 1926 O O . ARG A 1 265 ? 5.207 -1.108 -15.638 1.00 95.88 265 ARG A O 1
ATOM 1933 N N . PRO A 1 266 ? 6.479 -0.333 -13.961 1.00 97.56 266 PRO A N 1
ATOM 1934 C CA . PRO A 1 266 ? 5.671 -0.975 -12.914 1.00 97.56 266 PRO A CA 1
ATOM 1935 C C . PRO A 1 266 ? 4.214 -0.480 -12.918 1.00 97.56 266 PRO A C 1
ATOM 1937 O O . PRO A 1 266 ? 3.274 -1.257 -12.751 1.00 97.56 266 PRO A O 1
ATOM 1940 N N . LEU A 1 267 ? 4.038 0.818 -13.194 1.00 97.94 267 LEU A N 1
ATOM 1941 C CA . LEU A 1 267 ? 2.743 1.476 -13.284 1.00 97.94 267 LEU A CA 1
ATOM 1942 C C . LEU A 1 267 ? 2.033 1.180 -14.612 1.00 97.94 267 LEU A C 1
ATOM 1944 O O . LEU A 1 267 ? 0.817 1.020 -14.620 1.00 97.94 267 LEU A O 1
ATOM 1948 N N . GLU A 1 268 ? 2.776 1.084 -15.719 1.00 97.38 268 GLU A N 1
ATOM 1949 C CA . GLU A 1 268 ? 2.258 0.609 -17.010 1.00 97.38 268 GLU A CA 1
ATOM 1950 C C . GLU A 1 268 ? 1.624 -0.775 -16.877 1.00 97.38 268 GLU A C 1
ATOM 1952 O O . GLU A 1 268 ? 0.437 -0.922 -17.151 1.00 97.38 268 GLU A O 1
ATOM 1957 N N . TRP A 1 269 ? 2.379 -1.744 -16.352 1.00 98.31 269 TRP A N 1
ATOM 1958 C CA . TRP A 1 269 ? 1.911 -3.112 -16.126 1.00 98.31 269 TRP A CA 1
ATOM 1959 C C . TRP A 1 269 ? 0.640 -3.158 -15.271 1.00 98.31 269 TRP A C 1
ATOM 1961 O O . TRP A 1 269 ? -0.353 -3.764 -15.665 1.00 98.31 269 TRP A O 1
ATOM 1971 N N . ALA A 1 270 ? 0.638 -2.472 -14.122 1.00 98.44 270 ALA A N 1
ATOM 1972 C CA . ALA A 1 270 ? -0.532 -2.431 -13.248 1.00 98.44 270 ALA A CA 1
ATOM 1973 C C . ALA A 1 270 ? -1.741 -1.741 -13.910 1.00 98.44 270 ALA A C 1
ATOM 1975 O O . ALA A 1 270 ? -2.878 -2.144 -13.682 1.00 98.44 270 ALA A O 1
ATOM 1976 N N . SER A 1 271 ? -1.516 -0.721 -14.745 1.00 97.94 271 SER A N 1
ATOM 1977 C CA . SER A 1 271 ? -2.576 -0.031 -15.488 1.00 97.94 271 SER A CA 1
ATOM 1978 C C . SER A 1 271 ? -3.178 -0.922 -16.585 1.00 97.94 271 SER A C 1
ATOM 1980 O O . SER A 1 271 ? -4.400 -0.969 -16.724 1.00 97.94 271 SER A O 1
ATOM 1982 N N . GLU A 1 272 ? -2.359 -1.712 -17.287 1.00 97.31 272 GLU A N 1
ATOM 1983 C CA . GLU A 1 272 ? -2.818 -2.719 -18.257 1.00 97.31 272 GLU A CA 1
ATOM 1984 C C . GLU A 1 272 ? -3.598 -3.863 -17.582 1.00 97.31 272 GLU A C 1
ATOM 1986 O O . GLU A 1 272 ? -4.698 -4.202 -18.024 1.00 97.31 272 GLU A O 1
ATOM 1991 N N . GLU A 1 273 ? -3.091 -4.403 -16.468 1.00 98.00 273 GLU A N 1
ATOM 1992 C CA . GLU A 1 273 ? -3.764 -5.428 -15.651 1.00 98.00 273 GLU A CA 1
ATOM 1993 C C . GLU A 1 273 ? -5.159 -4.997 -15.152 1.00 98.00 273 GLU A C 1
ATOM 1995 O O . GLU A 1 273 ? -6.056 -5.831 -14.975 1.00 98.00 273 GLU A O 1
ATOM 2000 N N . LEU A 1 274 ? -5.346 -3.695 -14.909 1.00 98.25 274 LEU A N 1
ATOM 2001 C CA . LEU A 1 274 ? -6.523 -3.122 -14.250 1.00 98.25 274 LEU A CA 1
ATOM 2002 C C . LEU A 1 274 ? -7.420 -2.292 -15.176 1.00 98.25 274 LEU A C 1
ATOM 2004 O O . LEU A 1 274 ? -8.430 -1.765 -14.709 1.00 98.25 274 LEU A O 1
ATOM 2008 N N . ALA A 1 275 ? -7.124 -2.214 -16.477 1.00 95.69 275 ALA A N 1
ATOM 2009 C CA . ALA A 1 275 ? -7.864 -1.391 -17.443 1.00 95.69 275 ALA A CA 1
ATOM 2010 C C . ALA A 1 275 ? -9.387 -1.639 -17.432 1.00 95.69 275 ALA A C 1
ATOM 2012 O O . ALA A 1 275 ? -10.184 -0.716 -17.590 1.00 95.69 275 ALA A O 1
ATOM 2013 N N . GLY A 1 276 ? -9.808 -2.884 -17.178 1.00 97.06 276 GLY A N 1
ATOM 2014 C CA . GLY A 1 276 ? -11.217 -3.272 -17.041 1.00 97.06 276 GLY A CA 1
ATOM 2015 C C . GLY A 1 276 ? -11.847 -3.024 -15.661 1.00 97.06 276 GLY A C 1
ATOM 2016 O O . GLY A 1 276 ? -12.938 -3.531 -15.419 1.00 97.06 276 GLY A O 1
ATOM 2017 N N . GLN A 1 277 ? -11.170 -2.337 -14.734 1.00 97.81 277 GLN A N 1
ATOM 2018 C CA . GLN A 1 277 ? -11.589 -2.127 -13.334 1.00 97.81 277 GLN A CA 1
ATOM 2019 C C . GLN A 1 277 ? -11.588 -0.645 -12.905 1.00 97.81 277 GLN A C 1
ATOM 2021 O O . GLN A 1 277 ? -11.937 -0.332 -11.768 1.00 97.81 277 GLN A O 1
ATOM 2026 N N . PHE A 1 278 ? -11.220 0.284 -13.795 1.00 98.06 278 PHE A N 1
ATOM 2027 C CA . PHE A 1 278 ? -11.002 1.695 -13.450 1.00 98.06 278 PHE A CA 1
ATOM 2028 C C . PHE A 1 278 ? -12.209 2.398 -12.808 1.00 98.06 278 PHE A C 1
ATOM 2030 O O . PHE A 1 278 ? -12.016 3.248 -11.942 1.00 98.06 278 PHE A O 1
ATOM 2037 N N . ASP A 1 279 ? -13.444 2.062 -13.182 1.00 98.00 279 ASP A N 1
ATOM 2038 C CA . ASP A 1 279 ? -14.630 2.711 -12.606 1.00 98.00 279 ASP A CA 1
ATOM 2039 C C . ASP A 1 279 ? -14.896 2.263 -11.159 1.00 98.00 279 ASP A C 1
ATOM 2041 O O . ASP A 1 279 ? -15.199 3.102 -10.309 1.00 98.00 279 ASP A O 1
ATOM 2045 N N . ASP A 1 280 ? -14.678 0.980 -10.849 1.00 98.06 280 ASP A N 1
ATOM 2046 C CA . ASP A 1 280 ? -14.728 0.459 -9.479 1.00 98.06 280 ASP A CA 1
ATOM 2047 C C . ASP A 1 280 ? -13.612 1.060 -8.610 1.00 98.06 280 ASP A C 1
ATOM 2049 O O . ASP A 1 280 ? -13.872 1.517 -7.498 1.00 98.06 280 ASP A O 1
ATOM 2053 N N . ILE A 1 281 ? -12.376 1.121 -9.128 1.00 98.25 281 ILE A N 1
ATOM 2054 C CA . ILE A 1 281 ? -11.236 1.736 -8.428 1.00 98.25 281 ILE A CA 1
ATOM 2055 C C . ILE A 1 281 ? -11.522 3.224 -8.159 1.00 98.25 281 ILE A C 1
ATOM 2057 O O . ILE A 1 281 ? -11.290 3.715 -7.054 1.00 98.25 281 ILE A O 1
ATOM 2061 N N . ARG A 1 282 ? -12.071 3.956 -9.139 1.00 97.56 282 ARG A N 1
ATOM 2062 C CA . ARG A 1 282 ? -12.387 5.390 -9.011 1.00 97.56 282 ARG A CA 1
ATOM 2063 C C . ARG A 1 282 ? -13.494 5.670 -7.990 1.00 97.56 282 ARG A C 1
ATOM 2065 O O . ARG A 1 282 ? -13.478 6.743 -7.384 1.00 97.56 282 ARG A O 1
ATOM 2072 N N . ALA A 1 283 ? -14.414 4.727 -7.784 1.00 97.94 283 ALA A N 1
ATOM 2073 C CA . ALA A 1 283 ? -15.477 4.826 -6.786 1.00 97.94 283 ALA A CA 1
ATOM 2074 C C . ALA A 1 283 ? -14.980 4.682 -5.333 1.00 97.94 283 ALA A C 1
ATOM 2076 O O . ALA A 1 283 ? -15.682 5.106 -4.413 1.00 97.94 283 ALA A O 1
ATOM 2077 N N . LEU A 1 284 ? -13.784 4.125 -5.104 1.00 98.44 284 LEU A N 1
ATOM 2078 C CA . LEU A 1 284 ? -13.238 3.969 -3.755 1.00 98.44 284 LEU A CA 1
ATOM 2079 C C . LEU A 1 284 ? -12.838 5.319 -3.124 1.00 98.44 284 LEU A C 1
ATOM 2081 O O . LEU A 1 284 ? -12.286 6.192 -3.810 1.00 98.44 284 LEU A O 1
ATOM 2085 N N . PRO A 1 285 ? -13.046 5.500 -1.808 1.00 98.19 285 PRO A N 1
ATOM 2086 C CA . PRO A 1 285 ? -12.551 6.659 -1.078 1.00 98.19 285 PRO A CA 1
ATOM 2087 C C . PRO A 1 285 ? -11.067 6.515 -0.703 1.00 98.19 285 PRO A C 1
ATOM 2089 O O . PRO A 1 285 ? -10.558 5.405 -0.556 1.00 98.19 285 PRO A O 1
ATOM 2092 N N . ILE A 1 286 ? -10.391 7.646 -0.471 1.00 97.31 286 ILE A N 1
ATOM 2093 C CA . ILE A 1 286 ? -9.045 7.687 0.143 1.00 97.31 286 ILE A CA 1
ATOM 2094 C C . ILE A 1 286 ? -9.089 7.716 1.682 1.00 97.31 286 ILE A C 1
ATOM 2096 O O . ILE A 1 286 ? -8.065 7.517 2.336 1.00 97.31 286 ILE A O 1
ATOM 2100 N N . ALA A 1 287 ? -10.268 7.972 2.263 1.00 97.94 287 ALA A N 1
ATOM 2101 C CA . ALA A 1 287 ? -10.519 7.997 3.702 1.00 97.94 287 ALA A CA 1
ATOM 2102 C C . ALA A 1 287 ? -12.000 7.744 4.032 1.00 97.94 287 ALA A C 1
ATOM 2104 O O . ALA A 1 287 ? -12.886 8.159 3.288 1.00 97.94 287 ALA A O 1
ATOM 2105 N N . THR A 1 288 ? -12.278 7.098 5.166 1.00 97.44 288 THR A N 1
ATOM 2106 C CA . THR A 1 288 ? -13.635 6.793 5.647 1.00 97.44 288 THR A CA 1
ATOM 2107 C C . THR A 1 288 ? -13.703 6.748 7.178 1.00 97.44 288 THR A C 1
ATOM 2109 O O . THR A 1 288 ? -12.676 6.602 7.845 1.00 97.44 288 THR A O 1
ATOM 2112 N N . ALA A 1 289 ? -14.907 6.881 7.735 1.00 96.75 289 ALA A N 1
ATOM 2113 C CA . ALA A 1 289 ? -15.174 6.756 9.167 1.00 96.75 289 ALA A CA 1
ATOM 2114 C C . ALA A 1 289 ? -15.857 5.414 9.483 1.00 96.75 289 ALA A C 1
ATOM 2116 O O . ALA A 1 289 ? -16.755 4.974 8.756 1.00 96.75 289 ALA A O 1
ATOM 2117 N N . ILE A 1 290 ? -15.432 4.773 10.573 1.00 94.94 290 ILE A N 1
ATOM 2118 C CA . ILE A 1 290 ? -15.977 3.511 11.088 1.00 94.94 290 ILE A CA 1
ATOM 2119 C C . ILE A 1 290 ? -16.604 3.815 12.455 1.00 94.94 290 ILE A C 1
ATOM 2121 O O . ILE A 1 290 ? -15.930 3.822 13.488 1.00 94.94 290 ILE A O 1
ATOM 2125 N N . GLY A 1 291 ? -17.904 4.125 12.439 1.00 90.94 291 GLY A N 1
ATOM 2126 C CA . GLY A 1 291 ? -18.571 4.812 13.550 1.00 90.94 291 GLY A CA 1
ATOM 2127 C C . GLY A 1 291 ? -17.994 6.213 13.808 1.00 90.94 291 GLY A C 1
ATOM 2128 O O . GLY A 1 291 ? -17.311 6.777 12.957 1.00 90.94 291 GLY A O 1
ATOM 2129 N N . ASP A 1 292 ? -18.245 6.751 15.002 1.00 89.38 292 ASP A N 1
ATOM 2130 C CA . ASP A 1 292 ? -17.867 8.124 15.392 1.00 89.38 292 ASP A CA 1
ATOM 2131 C C . ASP A 1 292 ? -16.439 8.243 15.982 1.00 89.38 292 ASP A C 1
ATOM 2133 O O . ASP A 1 292 ? -16.043 9.299 16.466 1.00 89.38 292 ASP A O 1
ATOM 2137 N N . ASP A 1 293 ? -15.687 7.137 16.016 1.00 92.31 293 ASP A N 1
ATOM 2138 C CA . ASP A 1 293 ? -14.488 6.949 16.856 1.00 92.31 293 ASP A CA 1
ATOM 2139 C C . ASP A 1 293 ? -13.213 6.684 16.027 1.00 92.31 293 ASP A C 1
ATOM 2141 O O . ASP A 1 293 ? -12.103 6.981 16.467 1.00 92.31 293 ASP A O 1
ATOM 2145 N N . VAL A 1 294 ? -13.352 6.161 14.799 1.00 97.50 294 VAL A N 1
ATOM 2146 C CA . VAL A 1 294 ? -12.218 5.706 13.976 1.00 97.50 294 VAL A CA 1
ATOM 2147 C C . VAL A 1 294 ? -12.241 6.310 12.577 1.00 97.50 294 VAL A C 1
ATOM 2149 O O . VAL A 1 294 ? -13.149 6.038 11.790 1.00 97.50 294 VAL A O 1
ATOM 2152 N N . ARG A 1 295 ? -11.175 7.030 12.219 1.00 98.19 295 ARG A N 1
ATOM 2153 C CA . ARG A 1 295 ? -10.860 7.421 10.841 1.00 98.19 295 ARG A CA 1
ATOM 2154 C C . ARG A 1 295 ? -9.831 6.456 10.268 1.00 98.19 295 ARG A C 1
ATOM 2156 O O . ARG A 1 295 ? -8.721 6.364 10.789 1.00 98.19 295 ARG A O 1
ATOM 2163 N N . VAL A 1 296 ? -10.153 5.800 9.156 1.00 98.56 296 VAL A N 1
ATOM 2164 C CA . VAL A 1 296 ? -9.155 5.098 8.333 1.00 98.56 296 VAL A CA 1
ATOM 2165 C C . VAL A 1 296 ? -8.920 5.905 7.063 1.00 98.56 296 VAL A C 1
ATOM 2167 O O . VAL A 1 296 ? -9.867 6.404 6.459 1.00 98.56 296 VAL A O 1
ATOM 2170 N N . MET A 1 297 ? -7.664 6.055 6.663 1.00 98.19 297 MET A N 1
ATOM 2171 C CA . MET A 1 297 ? -7.247 6.743 5.441 1.00 98.19 297 MET A CA 1
ATOM 2172 C C . MET A 1 297 ? -6.034 6.045 4.831 1.00 98.19 297 MET A C 1
ATOM 2174 O O . MET A 1 297 ? -5.354 5.298 5.526 1.00 98.19 297 MET A O 1
ATOM 2178 N N . HIS A 1 298 ? -5.727 6.296 3.560 1.00 98.44 298 HIS A N 1
ATOM 2179 C CA . HIS A 1 298 ? -4.460 5.829 3.001 1.00 98.44 298 HIS A CA 1
ATOM 2180 C C . HIS A 1 298 ? -3.280 6.641 3.569 1.00 98.44 298 HIS A C 1
ATOM 2182 O O . HIS A 1 298 ? -2.450 6.104 4.303 1.00 98.44 298 HIS A O 1
ATOM 2188 N N . ALA A 1 299 ? -3.259 7.957 3.316 1.00 97.56 299 ALA A N 1
ATOM 2189 C CA . ALA A 1 299 ? -2.192 8.862 3.758 1.00 97.56 299 ALA A CA 1
ATOM 2190 C C . ALA A 1 299 ? -2.700 9.989 4.675 1.00 97.56 299 ALA A C 1
ATOM 2192 O O . ALA A 1 299 ? -2.196 10.140 5.791 1.00 97.56 299 ALA A O 1
ATOM 2193 N N . ALA A 1 300 ? -3.703 10.742 4.216 1.00 97.12 300 ALA A N 1
ATOM 2194 C CA . ALA A 1 300 ? -4.426 11.793 4.936 1.00 97.12 300 ALA A CA 1
ATOM 2195 C C . ALA A 1 300 ? -5.900 11.847 4.465 1.00 97.12 300 ALA A C 1
ATOM 2197 O O . ALA A 1 300 ? -6.229 11.218 3.455 1.00 97.12 300 ALA A O 1
ATOM 2198 N N . PRO A 1 301 ? -6.807 12.589 5.137 1.00 95.81 301 PRO A N 1
ATOM 2199 C CA . PRO A 1 301 ? -8.234 12.592 4.791 1.00 95.81 301 PRO A CA 1
ATOM 2200 C C . PRO A 1 301 ? -8.572 13.204 3.421 1.00 95.81 301 PRO A C 1
ATOM 2202 O O . PRO A 1 301 ? -9.651 12.945 2.892 1.00 95.81 301 PRO A O 1
ATOM 2205 N N . THR A 1 302 ? -7.684 14.038 2.869 1.00 95.19 302 THR A N 1
ATOM 2206 C CA . THR A 1 302 ? -7.935 14.871 1.676 1.00 95.19 302 THR A CA 1
ATOM 2207 C C . THR A 1 302 ? -6.841 14.802 0.599 1.00 95.19 302 THR A C 1
ATOM 2209 O O . THR A 1 302 ? -7.041 15.341 -0.487 1.00 95.19 302 THR A O 1
ATOM 2212 N N . ASP A 1 303 ? -5.715 14.126 0.854 1.00 96.00 303 ASP A N 1
ATOM 2213 C CA . ASP A 1 303 ? -4.602 13.953 -0.092 1.00 96.00 303 ASP A CA 1
ATOM 2214 C C . ASP A 1 303 ? -3.924 12.591 0.150 1.00 96.00 303 ASP A C 1
ATOM 2216 O O . ASP A 1 303 ? -3.542 12.259 1.275 1.00 96.00 303 ASP A O 1
ATOM 2220 N N . ASP A 1 304 ? -3.790 11.787 -0.907 1.00 96.44 304 ASP A N 1
ATOM 2221 C CA . ASP A 1 304 ? -3.234 10.429 -0.847 1.00 96.44 304 ASP A CA 1
ATOM 2222 C C . ASP A 1 304 ? -1.693 10.371 -0.822 1.00 96.44 304 ASP A C 1
ATOM 2224 O O . ASP A 1 304 ? -1.137 9.286 -0.715 1.00 96.44 304 ASP A O 1
ATOM 2228 N N . ARG A 1 305 ? -0.989 11.514 -0.840 1.00 95.06 305 ARG A N 1
ATOM 2229 C CA . ARG A 1 305 ? 0.491 11.595 -0.909 1.00 95.06 305 ARG A CA 1
ATOM 2230 C C . ARG A 1 305 ? 1.156 12.091 0.381 1.00 95.06 305 ARG A C 1
ATOM 2232 O O . ARG A 1 305 ? 2.358 12.380 0.411 1.00 95.06 305 ARG A O 1
ATOM 2239 N N . VAL A 1 306 ? 0.372 12.314 1.435 1.00 96.00 306 VAL A N 1
ATOM 2240 C CA . VAL A 1 306 ? 0.846 12.984 2.653 1.00 96.00 306 VAL A CA 1
ATOM 2241 C C . VAL A 1 306 ? 1.776 12.073 3.442 1.00 96.00 306 VAL A C 1
ATOM 2243 O O . VAL A 1 306 ? 1.360 11.088 4.047 1.00 96.00 306 VAL A O 1
ATOM 2246 N N . ASN A 1 307 ? 3.047 12.459 3.492 1.00 95.12 307 ASN A N 1
ATOM 2247 C CA . ASN A 1 307 ? 4.083 11.756 4.232 1.00 95.12 307 ASN A CA 1
ATOM 2248 C C . ASN A 1 307 ? 4.051 12.145 5.721 1.00 95.12 307 ASN A C 1
ATOM 2250 O O . ASN A 1 307 ? 4.303 13.301 6.064 1.00 95.12 307 ASN A O 1
ATOM 2254 N N . LEU A 1 308 ? 3.804 11.171 6.603 1.00 94.75 308 LEU A N 1
ATOM 2255 C CA . LEU A 1 308 ? 3.908 11.316 8.058 1.00 94.75 308 LEU A CA 1
ATOM 2256 C C . LEU A 1 308 ? 4.786 10.207 8.639 1.00 94.75 308 LEU A C 1
ATOM 2258 O O . LEU A 1 308 ? 4.590 9.021 8.370 1.00 94.75 308 LEU A O 1
ATOM 2262 N N . PHE A 1 309 ? 5.735 10.608 9.479 1.00 95.06 309 PHE A N 1
ATOM 2263 C CA . PHE A 1 309 ? 6.732 9.734 10.085 1.00 95.06 309 PHE A CA 1
ATOM 2264 C C . PHE A 1 309 ? 6.574 9.701 11.615 1.00 95.06 309 PHE A C 1
ATOM 2266 O O . PHE A 1 309 ? 5.984 10.622 12.187 1.00 95.06 309 PHE A O 1
ATOM 2273 N N . PRO A 1 310 ? 7.167 8.711 12.318 1.00 93.62 310 PRO A N 1
ATOM 2274 C CA . PRO A 1 310 ? 7.151 8.652 13.786 1.00 93.62 310 PRO A CA 1
ATOM 2275 C C . PRO A 1 310 ? 7.671 9.921 14.488 1.00 93.62 310 PRO A C 1
ATOM 2277 O O . PRO A 1 310 ? 7.357 10.147 15.652 1.00 93.62 310 PRO A O 1
ATOM 2280 N N . TRP A 1 311 ? 8.474 10.724 13.780 1.00 94.19 311 TRP A N 1
ATOM 2281 C CA . TRP A 1 311 ? 9.127 11.956 14.238 1.00 94.19 311 TRP A CA 1
ATOM 2282 C C . TRP A 1 311 ? 8.576 13.242 13.583 1.00 94.19 311 TRP A C 1
ATOM 2284 O O . TRP A 1 311 ? 9.179 14.301 13.739 1.00 94.19 311 TRP A O 1
ATOM 2294 N N . SER A 1 312 ? 7.470 13.179 12.829 1.00 95.31 312 SER A N 1
ATOM 2295 C CA . SER A 1 312 ? 6.761 14.386 12.361 1.00 95.31 312 SER A CA 1
ATOM 2296 C C . SER A 1 312 ? 6.184 15.155 13.555 1.00 95.31 312 SER A C 1
ATOM 2298 O O . SER A 1 312 ? 5.633 14.525 14.459 1.00 95.31 312 SER A O 1
ATOM 2300 N N . ASP A 1 313 ? 6.279 16.489 13.561 1.00 94.50 313 ASP A N 1
ATOM 2301 C CA . ASP A 1 313 ? 5.755 17.334 14.643 1.00 94.50 313 ASP A CA 1
ATOM 2302 C C . ASP A 1 313 ? 4.221 17.344 14.694 1.00 94.50 313 ASP A C 1
ATOM 2304 O O . ASP A 1 313 ? 3.553 17.267 13.663 1.00 94.50 313 ASP A O 1
ATOM 2308 N N . ASP A 1 314 ? 3.657 17.457 15.899 1.00 92.88 314 ASP A N 1
ATOM 2309 C CA . ASP A 1 314 ? 2.206 17.411 16.127 1.00 92.88 314 ASP A CA 1
ATOM 2310 C C . ASP A 1 314 ? 1.469 18.506 15.350 1.00 92.88 314 ASP A C 1
ATOM 2312 O O . ASP A 1 314 ? 0.471 18.213 14.706 1.00 92.88 314 ASP A O 1
ATOM 2316 N N . GLY A 1 315 ? 2.018 19.722 15.271 1.00 91.94 315 GLY A N 1
ATOM 2317 C CA . GLY A 1 315 ? 1.418 20.794 14.475 1.00 91.94 315 GLY A CA 1
ATOM 2318 C C . GLY A 1 315 ? 1.375 20.484 12.971 1.00 91.94 315 GLY A C 1
ATOM 2319 O O . GLY A 1 315 ? 0.433 20.884 12.287 1.00 91.94 315 GLY A O 1
ATOM 2320 N N . ALA A 1 316 ? 2.372 19.788 12.417 1.00 91.62 316 ALA A N 1
ATOM 2321 C CA . ALA A 1 316 ? 2.332 19.303 11.037 1.00 91.62 316 ALA A CA 1
ATOM 2322 C C . ALA A 1 316 ? 1.338 18.156 10.855 1.00 91.62 316 ALA A C 1
ATOM 2324 O O . ALA A 1 316 ? 0.639 18.144 9.845 1.00 91.62 316 ALA A O 1
ATOM 2325 N N . VAL A 1 317 ? 1.240 17.242 11.825 1.00 94.56 317 VAL A N 1
ATOM 2326 C CA . VAL A 1 317 ? 0.231 16.173 11.839 1.00 94.56 317 VAL A CA 1
ATOM 2327 C C . VAL A 1 317 ? -1.182 16.768 11.865 1.00 94.56 317 VAL A C 1
ATOM 2329 O O . VAL A 1 317 ? -1.991 16.443 11.003 1.00 94.56 317 VAL A O 1
ATOM 2332 N N . GLU A 1 318 ? -1.467 17.691 12.783 1.00 91.44 318 GLU A N 1
ATOM 2333 C CA . GLU A 1 318 ? -2.749 18.397 12.897 1.00 91.44 318 GLU A CA 1
ATOM 2334 C C . GLU A 1 318 ? -3.141 19.075 11.577 1.00 91.44 318 GLU A C 1
ATOM 2336 O O . GLU A 1 318 ? -4.240 18.849 11.074 1.00 91.44 318 GLU A O 1
ATOM 2341 N N . ARG A 1 319 ? -2.221 19.835 10.960 1.00 92.44 319 ARG A N 1
ATOM 2342 C CA . ARG A 1 319 ? -2.468 20.556 9.694 1.00 92.44 319 ARG A CA 1
ATOM 2343 C C . ARG A 1 319 ? -2.796 19.663 8.496 1.00 92.44 319 ARG A C 1
ATOM 2345 O O . ARG A 1 319 ? -3.374 20.175 7.542 1.00 92.44 319 ARG A O 1
ATOM 2352 N N . VAL A 1 320 ? -2.388 18.392 8.495 1.00 93.75 320 VAL A N 1
ATOM 2353 C CA . VAL A 1 320 ? -2.653 17.465 7.375 1.00 93.75 320 VAL A CA 1
ATOM 2354 C C . VAL A 1 320 ? -3.717 16.417 7.688 1.00 93.75 320 VAL A C 1
ATOM 2356 O O . VAL A 1 320 ? -4.210 15.774 6.767 1.00 93.75 320 VAL A O 1
ATOM 2359 N N . LEU A 1 321 ? -4.077 16.234 8.962 1.00 92.62 321 LEU A N 1
ATOM 2360 C CA . LEU A 1 321 ? -5.174 15.359 9.380 1.00 92.62 321 LEU A CA 1
ATOM 2361 C C . LEU A 1 321 ? -6.488 16.119 9.632 1.00 92.62 321 LEU A C 1
ATOM 2363 O O . LEU A 1 321 ? -7.511 15.480 9.852 1.00 92.62 321 LEU A O 1
ATOM 2367 N N . ASP A 1 322 ? -6.504 17.451 9.546 1.00 87.81 322 ASP A N 1
ATOM 2368 C CA . ASP A 1 322 ? -7.730 18.250 9.398 1.00 87.81 322 ASP A CA 1
ATOM 2369 C C . ASP A 1 322 ? -8.511 17.811 8.129 1.00 87.81 322 ASP A C 1
ATOM 2371 O O . ASP A 1 322 ? -7.900 17.684 7.062 1.00 87.81 322 ASP A O 1
ATOM 2375 N N . PRO A 1 323 ? -9.836 17.541 8.181 1.00 86.75 323 PRO A N 1
ATOM 2376 C CA . PRO A 1 323 ? -10.774 17.729 9.293 1.00 86.75 323 PRO A CA 1
ATOM 2377 C C . PRO A 1 323 ? -11.198 16.422 10.001 1.00 86.75 323 PRO A C 1
ATOM 2379 O O . PRO A 1 323 ? -12.346 16.300 10.426 1.00 86.75 323 PRO A O 1
ATOM 2382 N N . ALA A 1 324 ? -10.327 15.412 10.108 1.00 88.12 324 ALA A N 1
ATOM 2383 C CA . ALA A 1 324 ? -10.635 14.205 10.880 1.00 88.12 324 ALA A CA 1
ATOM 2384 C C . ALA A 1 324 ? -10.695 14.528 12.382 1.00 88.12 324 ALA A C 1
ATOM 2386 O O . ALA A 1 324 ? -9.713 14.986 12.967 1.00 88.12 324 ALA A O 1
ATOM 2387 N N . SER A 1 325 ? -11.842 14.275 13.010 1.00 91.00 325 SER A N 1
ATOM 2388 C CA . SER A 1 325 ? -12.122 14.581 14.421 1.00 91.00 325 SER A CA 1
ATOM 2389 C C . SER A 1 325 ? -12.157 13.343 15.323 1.00 91.00 325 SER A C 1
ATOM 2391 O O . SER A 1 325 ? -12.467 13.457 16.503 1.00 91.00 325 SER A O 1
ATOM 2393 N N . GLU A 1 326 ? -11.887 12.167 14.762 1.00 95.62 326 GLU A N 1
ATOM 2394 C CA . GLU A 1 326 ? -11.962 10.870 15.432 1.00 95.62 326 GLU A CA 1
ATOM 2395 C C . GLU A 1 326 ? -10.820 10.634 16.441 1.00 95.62 326 GLU A C 1
ATOM 2397 O O . GLU A 1 326 ? -9.676 11.032 16.205 1.00 95.62 326 GLU A O 1
ATOM 2402 N N . ASP A 1 327 ? -11.121 9.926 17.536 1.00 94.00 327 ASP A N 1
ATOM 2403 C CA . ASP A 1 327 ? -10.161 9.565 18.593 1.00 94.00 327 ASP A CA 1
ATOM 2404 C C . ASP A 1 327 ? -9.029 8.655 18.075 1.00 94.00 327 ASP A C 1
ATOM 2406 O O . ASP A 1 327 ? -7.896 8.733 18.560 1.00 94.00 327 ASP A O 1
ATOM 2410 N N . LEU A 1 328 ? -9.314 7.793 17.091 1.00 97.69 328 LEU A N 1
ATOM 2411 C CA . LEU A 1 328 ? -8.350 6.896 16.453 1.00 97.69 328 LEU A CA 1
ATOM 2412 C C . LEU A 1 328 ? -8.166 7.232 14.967 1.00 97.69 328 LEU A C 1
ATOM 2414 O O . LEU A 1 328 ? -9.097 7.124 14.169 1.00 97.69 328 LEU A O 1
ATOM 2418 N N . LEU A 1 329 ? -6.933 7.557 14.577 1.00 98.19 329 LEU A N 1
ATOM 2419 C CA . LEU A 1 329 ? -6.549 7.908 13.207 1.00 98.19 329 LEU A CA 1
ATOM 2420 C C . LEU A 1 329 ? -5.607 6.833 12.646 1.00 98.19 329 LEU A C 1
ATOM 2422 O O . LEU A 1 329 ? -4.510 6.641 13.168 1.00 98.19 329 LEU A O 1
ATOM 2426 N N . VAL A 1 330 ? -6.010 6.129 11.586 1.00 98.62 330 VAL A N 1
ATOM 2427 C CA . VAL A 1 330 ? -5.297 4.955 11.043 1.00 98.62 330 VAL A CA 1
ATOM 2428 C C . VAL A 1 330 ? -4.884 5.180 9.588 1.00 98.62 330 VAL A C 1
ATOM 2430 O O . VAL A 1 330 ? -5.720 5.583 8.780 1.00 98.62 330 VAL A O 1
ATOM 2433 N N . ARG A 1 331 ? -3.618 4.896 9.248 1.00 98.00 331 ARG A N 1
ATOM 2434 C CA . ARG A 1 331 ? -3.040 5.096 7.903 1.00 98.00 331 ARG A CA 1
ATOM 2435 C C . ARG A 1 331 ? -2.007 4.041 7.473 1.00 98.00 331 ARG A C 1
ATOM 2437 O O . ARG A 1 331 ? -1.492 3.301 8.312 1.00 98.00 331 ARG A O 1
ATOM 2444 N N . GLY A 1 332 ? -1.696 4.015 6.176 1.00 97.44 332 GLY A N 1
ATOM 2445 C CA . GLY A 1 332 ? -0.596 3.272 5.542 1.00 97.44 332 GLY A CA 1
ATOM 2446 C C . GLY A 1 332 ? 0.420 4.237 4.919 1.00 97.44 332 GLY A C 1
ATOM 2447 O O . GLY A 1 332 ? 0.982 5.078 5.633 1.00 97.44 332 GLY A O 1
ATOM 2448 N N . HIS A 1 333 ? 0.616 4.147 3.598 1.00 97.88 333 HIS A N 1
ATOM 2449 C CA . HIS A 1 333 ? 1.350 5.065 2.707 1.00 97.88 333 HIS A CA 1
ATOM 2450 C C . HIS A 1 333 ? 2.871 5.172 2.915 1.00 97.88 333 HIS A C 1
ATOM 2452 O O . HIS A 1 333 ? 3.627 5.457 1.989 1.00 97.88 333 HIS A O 1
ATOM 2458 N N . ASN A 1 334 ? 3.365 4.993 4.140 1.00 95.62 334 ASN A N 1
ATOM 2459 C CA . ASN A 1 334 ? 4.791 5.114 4.449 1.00 95.62 334 ASN A CA 1
ATOM 2460 C C . ASN A 1 334 ? 5.455 3.797 4.854 1.00 95.62 334 ASN A C 1
ATOM 2462 O O . ASN A 1 334 ? 6.639 3.827 5.189 1.00 95.62 334 ASN A O 1
ATOM 2466 N N . HIS A 1 335 ? 4.733 2.667 4.819 1.00 97.25 335 HIS A N 1
ATOM 2467 C CA . HIS A 1 335 ? 5.264 1.308 4.992 1.00 97.25 335 HIS A CA 1
ATOM 2468 C C . HIS A 1 335 ? 6.036 1.063 6.311 1.00 97.25 335 HIS A C 1
ATOM 2470 O O . HIS A 1 335 ? 6.729 0.054 6.479 1.00 97.25 335 HIS A O 1
ATOM 2476 N N . LEU A 1 336 ? 5.932 2.002 7.256 1.00 95.06 336 LEU A N 1
ATOM 2477 C CA . LEU A 1 336 ? 6.631 2.031 8.535 1.00 95.06 336 LEU A CA 1
ATOM 2478 C C . LEU A 1 336 ? 5.586 1.959 9.658 1.00 95.06 336 LEU A C 1
ATOM 2480 O O . LEU A 1 336 ? 4.789 2.895 9.797 1.00 95.06 336 LEU A O 1
ATOM 2484 N N . PRO A 1 337 ? 5.566 0.887 10.467 1.00 97.25 337 PRO A N 1
ATOM 2485 C CA . PRO A 1 337 ? 4.594 0.729 11.535 1.00 97.25 337 PRO A CA 1
ATOM 2486 C C . PRO A 1 337 ? 4.950 1.643 12.710 1.00 97.25 337 PRO A C 1
ATOM 2488 O O . PRO A 1 337 ? 6.070 1.618 13.225 1.00 97.25 337 PRO A O 1
ATOM 2491 N N . PHE A 1 338 ? 3.991 2.437 13.175 1.00 97.75 338 PHE A N 1
ATOM 2492 C CA . PHE A 1 338 ? 4.121 3.202 14.415 1.00 97.75 338 PHE A CA 1
ATOM 2493 C C . PHE A 1 338 ? 2.756 3.498 15.025 1.00 97.75 338 PHE A C 1
ATOM 2495 O O . PHE A 1 338 ? 1.731 3.428 14.356 1.00 97.75 338 PHE A O 1
ATOM 2502 N N . HIS A 1 339 ? 2.728 3.832 16.310 1.00 98.00 339 HIS A N 1
ATOM 2503 C CA . HIS A 1 339 ? 1.588 4.530 16.889 1.00 98.00 339 HIS A CA 1
ATOM 2504 C C . HIS A 1 339 ? 2.067 5.536 17.932 1.00 98.00 339 HIS A C 1
ATOM 2506 O O . HIS A 1 339 ? 3.061 5.288 18.617 1.00 98.00 339 HIS A O 1
ATOM 2512 N N . ARG A 1 340 ? 1.377 6.671 18.047 1.00 96.69 340 ARG A N 1
ATOM 2513 C CA . ARG A 1 340 ? 1.619 7.672 19.090 1.00 96.69 340 ARG A CA 1
ATOM 2514 C C . ARG A 1 340 ? 0.352 8.464 19.381 1.00 96.69 340 ARG A C 1
ATOM 2516 O O . ARG A 1 340 ? -0.444 8.702 18.478 1.00 96.69 340 ARG A O 1
ATOM 2523 N N . HIS A 1 341 ? 0.196 8.891 20.627 1.00 95.75 341 HIS A N 1
ATOM 2524 C CA . HIS A 1 341 ? -0.787 9.919 20.950 1.00 95.75 341 HIS A CA 1
ATOM 2525 C C . HIS A 1 341 ? -0.284 11.275 20.431 1.00 95.75 341 HIS A C 1
ATOM 2527 O O . HIS A 1 341 ? 0.932 11.503 20.361 1.00 95.75 341 HIS A O 1
ATOM 2533 N N . LEU A 1 342 ? -1.219 12.136 20.046 1.00 94.75 342 LEU A N 1
ATOM 2534 C CA . LEU A 1 342 ? -0.988 13.535 19.699 1.00 94.75 342 LEU A CA 1
ATOM 2535 C C . LEU A 1 342 ? -1.225 14.431 20.924 1.00 94.75 342 LEU A C 1
ATOM 2537 O O . LEU A 1 342 ? -1.803 13.993 21.923 1.00 94.75 342 LEU A O 1
ATOM 2541 N N . ALA A 1 343 ? -0.799 15.692 20.848 1.00 92.31 343 ALA A N 1
ATOM 2542 C CA . ALA A 1 343 ? -0.983 16.689 21.906 1.00 92.31 343 ALA A CA 1
ATOM 2543 C C . ALA A 1 343 ? -2.455 16.913 22.321 1.00 92.31 343 ALA A C 1
ATOM 2545 O O . ALA A 1 343 ? -2.718 17.242 23.478 1.00 92.31 343 ALA A O 1
ATOM 2546 N N . ASP A 1 344 ? -3.408 16.700 21.407 1.00 90.44 344 ASP A N 1
ATOM 2547 C CA . ASP A 1 344 ? -4.855 16.779 21.660 1.00 90.44 344 ASP A CA 1
ATOM 2548 C C . ASP A 1 344 ? -5.476 15.497 22.256 1.00 90.44 344 ASP A C 1
ATOM 2550 O O . ASP A 1 344 ? -6.642 15.498 22.648 1.00 90.44 344 ASP A O 1
ATOM 2554 N N . GLY A 1 345 ? -4.695 14.417 22.372 1.00 92.25 345 GLY A N 1
ATOM 2555 C CA . GLY A 1 345 ? -5.116 13.126 22.918 1.00 92.25 345 GLY A CA 1
ATOM 2556 C C . GLY A 1 345 ? -5.484 12.059 21.882 1.00 92.25 345 GLY A C 1
ATOM 2557 O O . GLY A 1 345 ? -5.536 10.885 22.258 1.00 92.25 345 GLY A O 1
ATOM 2558 N N . ARG A 1 346 ? -5.672 12.407 20.598 1.00 94.94 346 ARG A N 1
ATOM 2559 C CA . ARG A 1 346 ? -5.969 11.428 19.533 1.00 94.94 346 ARG A CA 1
ATOM 2560 C C . ARG A 1 346 ? -4.820 10.437 19.352 1.00 94.94 346 ARG A C 1
ATOM 2562 O O . ARG A 1 346 ? -3.647 10.782 19.505 1.00 94.94 346 ARG A O 1
ATOM 2569 N N . LEU A 1 347 ? -5.140 9.197 18.991 1.00 97.12 347 LEU A N 1
ATOM 2570 C CA . LEU A 1 347 ? -4.171 8.134 18.732 1.00 97.12 347 LEU A CA 1
ATOM 2571 C C . LEU A 1 347 ? -3.931 7.988 17.225 1.00 97.12 347 LEU A C 1
ATOM 2573 O O . LEU A 1 347 ? -4.776 7.470 16.500 1.00 97.12 347 LEU A O 1
ATOM 2577 N N . LEU A 1 348 ? -2.753 8.402 16.755 1.00 97.94 348 LEU A N 1
ATOM 2578 C CA . LEU A 1 348 ? -2.310 8.181 15.379 1.00 97.94 348 LEU A CA 1
ATOM 2579 C C . LEU A 1 348 ? -1.621 6.816 15.252 1.00 97.94 348 LEU A C 1
ATOM 2581 O O . LEU A 1 348 ? -0.710 6.503 16.022 1.00 97.94 348 LEU A O 1
ATOM 2585 N N . VAL A 1 349 ? -2.012 6.032 14.246 1.00 98.62 349 VAL A N 1
ATOM 2586 C CA . VAL A 1 349 ? -1.478 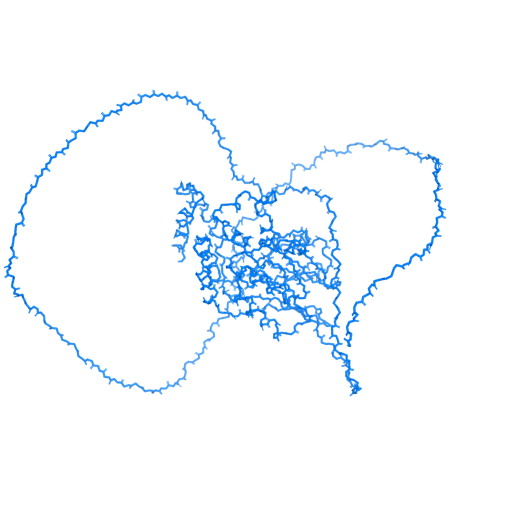4.702 13.924 1.00 98.62 349 VAL A CA 1
ATOM 2587 C C . VAL A 1 349 ? -1.106 4.617 12.444 1.00 98.62 349 VAL A C 1
ATOM 2589 O O . VAL A 1 349 ? -1.941 4.834 11.573 1.00 98.62 349 VAL A O 1
ATOM 2592 N N . SER A 1 350 ? 0.134 4.227 12.161 1.00 98.25 350 SER A N 1
ATOM 2593 C CA . SER A 1 350 ? 0.586 3.754 10.850 1.00 98.25 350 SER A CA 1
ATOM 2594 C C . SER A 1 350 ? 0.740 2.236 10.913 1.00 98.25 350 SER A C 1
ATOM 2596 O O . SER A 1 350 ? 1.431 1.746 11.809 1.00 98.25 350 SER A O 1
ATOM 2598 N N . VAL A 1 351 ? 0.093 1.484 10.020 1.00 98.31 351 VAL A N 1
ATOM 2599 C CA . VAL A 1 351 ? -0.052 0.016 10.159 1.00 98.31 351 VAL A CA 1
ATOM 2600 C C . VAL A 1 351 ? 1.135 -0.808 9.639 1.00 98.31 351 VAL A C 1
ATOM 2602 O O . VAL A 1 351 ? 1.185 -2.016 9.865 1.00 98.31 351 VAL A O 1
ATOM 2605 N N . GLY A 1 352 ? 2.106 -0.162 8.986 1.00 97.44 352 GLY A N 1
ATOM 2606 C CA . GLY A 1 352 ? 3.140 -0.843 8.198 1.00 97.44 352 GLY A CA 1
ATOM 2607 C C . GLY A 1 352 ? 2.631 -1.194 6.797 1.00 97.44 352 GLY A C 1
ATOM 2608 O O . GLY A 1 352 ? 1.610 -0.665 6.370 1.00 97.44 352 GLY A O 1
ATOM 2609 N N . ALA A 1 353 ? 3.347 -2.074 6.094 1.00 98.44 353 ALA A N 1
ATOM 2610 C CA . ALA A 1 353 ? 2.994 -2.521 4.746 1.00 98.44 353 ALA A CA 1
ATOM 2611 C C . ALA A 1 353 ? 2.879 -4.044 4.646 1.00 98.44 353 ALA A C 1
ATOM 2613 O O . ALA A 1 353 ? 3.692 -4.775 5.219 1.00 98.44 353 ALA A O 1
ATOM 2614 N N . VAL A 1 354 ? 1.911 -4.517 3.862 1.00 98.75 354 VAL A N 1
ATOM 2615 C CA . VAL A 1 354 ? 1.750 -5.939 3.539 1.00 98.75 354 VAL A CA 1
ATOM 2616 C C . VAL A 1 354 ? 2.815 -6.383 2.539 1.00 98.75 354 VAL A C 1
ATOM 2618 O O . VAL A 1 354 ? 3.554 -7.324 2.807 1.00 98.75 354 VAL A O 1
ATOM 2621 N N . GLY A 1 355 ? 2.898 -5.722 1.385 1.00 97.94 355 GLY A N 1
ATOM 2622 C CA . GLY A 1 355 ? 3.670 -6.217 0.247 1.00 97.94 355 GLY A CA 1
ATOM 2623 C C . GLY A 1 355 ? 5.104 -5.715 0.181 1.00 97.94 355 GLY A C 1
ATOM 2624 O O . GLY A 1 355 ? 5.972 -6.436 -0.307 1.00 97.94 355 GLY A O 1
ATOM 2625 N N . ILE A 1 356 ? 5.359 -4.498 0.668 1.00 96.88 356 ILE A N 1
ATOM 2626 C CA . ILE A 1 356 ? 6.680 -3.852 0.612 1.00 96.88 356 ILE A CA 1
ATOM 2627 C C . ILE A 1 356 ? 7.041 -3.278 1.998 1.00 96.88 356 ILE A C 1
ATOM 2629 O O . ILE A 1 356 ? 7.063 -2.063 2.178 1.00 96.88 356 ILE A O 1
ATOM 2633 N N . PRO A 1 357 ? 7.293 -4.114 3.021 1.00 94.50 357 PRO A N 1
ATOM 2634 C CA . PRO A 1 357 ? 7.699 -3.642 4.346 1.00 94.50 357 PRO A CA 1
ATOM 2635 C C . PRO A 1 357 ? 9.061 -2.933 4.289 1.00 94.50 357 PRO A C 1
ATOM 2637 O O . PRO A 1 357 ? 10.007 -3.470 3.726 1.00 94.50 357 PRO A O 1
ATOM 2640 N N . LEU A 1 358 ? 9.202 -1.746 4.896 1.00 94.19 358 LEU A N 1
ATOM 2641 C CA . LEU A 1 358 ? 10.437 -0.935 4.817 1.00 94.19 358 LEU A CA 1
ATOM 2642 C C . LEU A 1 358 ? 11.215 -0.877 6.148 1.00 94.19 358 LEU A C 1
ATOM 2644 O O . LEU A 1 358 ? 11.815 0.137 6.503 1.00 94.19 358 LEU A O 1
ATOM 2648 N N . ILE A 1 359 ? 11.204 -1.978 6.904 1.00 93.19 359 ILE A N 1
ATOM 2649 C CA . ILE A 1 359 ? 11.695 -2.058 8.295 1.00 93.19 359 ILE A CA 1
ATOM 2650 C C . ILE A 1 359 ? 13.041 -2.792 8.473 1.00 93.19 359 ILE A C 1
ATOM 2652 O O . ILE A 1 359 ? 13.454 -3.068 9.600 1.00 93.19 359 ILE A O 1
ATOM 2656 N N . GLY A 1 360 ? 13.724 -3.123 7.376 1.00 94.75 360 GLY A N 1
ATOM 2657 C CA . GLY A 1 360 ? 14.988 -3.870 7.352 1.00 94.75 360 GLY A CA 1
ATOM 2658 C C . GLY A 1 360 ? 14.841 -5.392 7.471 1.00 94.75 360 GLY A C 1
ATOM 2659 O O . GLY A 1 360 ? 15.809 -6.056 7.839 1.00 94.75 360 GLY A O 1
ATOM 2660 N N . ARG A 1 361 ? 13.639 -5.930 7.228 1.00 95.06 361 ARG A N 1
ATOM 2661 C CA . ARG A 1 361 ? 13.336 -7.371 7.171 1.00 95.06 361 ARG A CA 1
ATOM 2662 C C . ARG A 1 361 ? 12.033 -7.616 6.386 1.00 95.06 361 ARG A C 1
ATOM 2664 O O . ARG A 1 361 ? 11.171 -6.733 6.419 1.00 95.06 361 ARG A O 1
ATOM 2671 N N . PRO A 1 362 ? 11.888 -8.746 5.668 1.00 96.44 362 PRO A N 1
ATOM 2672 C CA . PRO A 1 362 ? 10.863 -8.912 4.637 1.00 96.44 362 PRO A CA 1
ATOM 2673 C C . PRO A 1 362 ? 9.465 -9.292 5.151 1.00 96.44 362 PRO A C 1
ATOM 2675 O O . PRO A 1 362 ? 8.558 -9.393 4.332 1.00 96.44 362 PRO A O 1
ATOM 2678 N 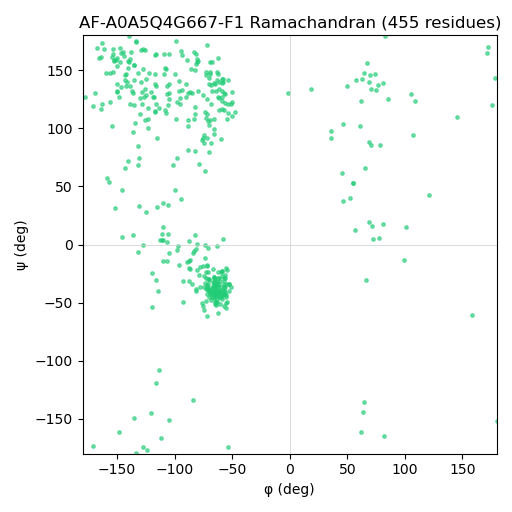N . GLU A 1 363 ? 9.249 -9.523 6.454 1.00 97.69 363 GLU A N 1
ATOM 2679 C CA . GLU A 1 363 ? 7.933 -9.927 6.973 1.00 97.69 363 GLU A CA 1
ATOM 2680 C C . GLU A 1 363 ? 6.835 -8.877 6.719 1.00 97.69 363 GLU A C 1
ATOM 2682 O O . GLU A 1 363 ? 6.935 -7.713 7.130 1.00 97.69 363 GLU A O 1
ATOM 2687 N N . ALA A 1 364 ? 5.748 -9.342 6.101 1.00 98.31 364 ALA A N 1
ATOM 2688 C CA . ALA A 1 364 ? 4.546 -8.571 5.813 1.00 98.31 364 ALA A CA 1
ATOM 2689 C C . ALA A 1 364 ? 3.861 -8.102 7.105 1.00 98.31 364 ALA A C 1
ATOM 2691 O O . ALA A 1 364 ? 3.926 -8.783 8.133 1.00 98.31 364 ALA A O 1
ATOM 2692 N N . GLN A 1 365 ? 3.196 -6.947 7.077 1.00 98.25 365 GLN A N 1
ATOM 2693 C CA . GLN A 1 365 ? 2.612 -6.333 8.273 1.00 98.25 365 GLN A CA 1
ATOM 2694 C C . GLN A 1 365 ? 1.137 -5.979 8.129 1.00 98.25 365 GLN A C 1
ATOM 2696 O O . GLN A 1 365 ? 0.658 -5.647 7.048 1.00 98.25 365 GLN A O 1
ATOM 2701 N N . PHE A 1 366 ? 0.435 -6.003 9.263 1.00 98.69 366 PHE A N 1
ATOM 2702 C CA . PHE A 1 366 ? -0.873 -5.375 9.410 1.00 98.69 366 PHE A CA 1
ATOM 2703 C C . PHE A 1 366 ? -1.091 -4.848 10.833 1.00 98.69 366 PHE A C 1
ATOM 2705 O O . PHE A 1 366 ? -0.488 -5.324 11.803 1.00 98.69 366 PHE A O 1
ATOM 2712 N N . GLY A 1 367 ? -1.989 -3.873 10.960 1.00 98.62 367 GLY A N 1
ATOM 2713 C CA . GLY A 1 367 ? -2.419 -3.321 12.237 1.00 98.62 367 GLY A CA 1
ATOM 2714 C C . GLY A 1 367 ? -3.621 -4.082 12.787 1.00 98.62 367 GLY A C 1
ATOM 2715 O O . GLY A 1 367 ? -4.645 -4.203 12.120 1.00 98.62 367 GLY A O 1
ATOM 2716 N N . LEU A 1 368 ? -3.526 -4.558 14.025 1.00 98.56 368 LEU A N 1
ATOM 2717 C CA . LEU A 1 368 ? -4.646 -5.106 14.783 1.00 98.56 368 LEU A CA 1
ATOM 2718 C C . LEU A 1 368 ? -5.039 -4.119 15.886 1.00 98.56 368 LEU A C 1
ATOM 2720 O O . LEU A 1 368 ? -4.284 -3.875 16.830 1.00 98.56 368 LEU A O 1
ATOM 2724 N N . LEU A 1 369 ? -6.234 -3.552 15.759 1.00 98.12 369 LEU A N 1
ATOM 2725 C CA . LEU A 1 369 ? -6.779 -2.505 16.620 1.00 98.12 369 LEU A CA 1
ATOM 2726 C C . LEU A 1 369 ? -7.856 -3.126 17.509 1.00 98.12 369 LEU A C 1
ATOM 2728 O O . LEU A 1 369 ? -8.730 -3.830 17.013 1.00 98.12 369 LEU A O 1
ATOM 2732 N N . THR A 1 370 ? -7.795 -2.918 18.824 1.00 96.75 370 THR A N 1
ATOM 2733 C CA . THR A 1 370 ? -8.703 -3.564 19.788 1.00 96.75 370 THR A CA 1
ATOM 2734 C C . THR A 1 370 ? -9.320 -2.537 20.743 1.00 96.75 370 THR A C 1
ATOM 2736 O O . THR A 1 370 ? -8.620 -1.979 21.589 1.00 96.75 370 THR A O 1
ATOM 2739 N N . ARG A 1 371 ? -10.637 -2.300 20.655 1.00 94.19 371 ARG A N 1
ATOM 2740 C CA . ARG A 1 371 ? -11.361 -1.347 21.516 1.00 94.19 371 ARG A CA 1
ATOM 2741 C C . ARG A 1 371 ? -11.736 -1.995 22.844 1.00 94.19 371 ARG A C 1
ATOM 2743 O O . ARG A 1 371 ? -12.640 -2.829 22.930 1.00 94.19 371 ARG A O 1
ATOM 2750 N N . HIS A 1 372 ? -11.066 -1.593 23.916 1.00 90.31 372 HIS A N 1
ATOM 2751 C CA . HIS A 1 372 ? -11.326 -2.081 25.265 1.00 90.31 372 HIS A CA 1
ATOM 2752 C C . HIS A 1 372 ? -12.266 -1.136 26.022 1.00 90.31 372 HIS A C 1
ATOM 2754 O O . HIS A 1 372 ? -11.903 -0.001 26.323 1.00 90.31 372 HIS A O 1
ATOM 2760 N N . ALA A 1 373 ? -13.418 -1.647 26.470 1.00 82.69 373 ALA A N 1
ATOM 2761 C CA . ALA A 1 373 ? -14.498 -0.903 27.147 1.00 82.69 373 ALA A CA 1
ATOM 2762 C C . ALA A 1 373 ? -14.139 -0.142 28.456 1.00 82.69 373 ALA A C 1
ATOM 2764 O O . ALA A 1 373 ? -15.030 0.376 29.124 1.00 82.69 373 ALA A O 1
ATOM 2765 N N . ARG A 1 374 ? -12.861 -0.109 28.865 1.00 80.00 374 ARG A N 1
ATOM 2766 C CA . ARG A 1 374 ? -12.313 0.693 29.982 1.00 80.00 374 ARG A CA 1
ATOM 2767 C C . ARG A 1 374 ? -10.874 1.196 29.759 1.00 80.00 374 ARG A C 1
ATOM 2769 O O . ARG A 1 374 ? -10.260 1.672 30.708 1.00 80.00 374 ARG A O 1
ATOM 2776 N N . ARG A 1 375 ? -10.284 0.995 28.574 1.00 81.62 375 ARG A N 1
ATOM 2777 C CA . ARG A 1 375 ? -8.873 1.340 28.288 1.00 81.62 375 ARG A CA 1
ATOM 2778 C C . ARG A 1 375 ? -8.669 2.037 26.935 1.00 81.62 375 ARG A C 1
ATOM 2780 O O . ARG A 1 375 ? -7.527 2.196 26.530 1.00 81.62 375 ARG A O 1
ATOM 2787 N N . GLY A 1 376 ? -9.745 2.418 26.244 1.00 90.56 376 GLY A N 1
ATOM 2788 C CA . GLY A 1 376 ? -9.657 2.946 24.883 1.00 90.56 376 GLY A CA 1
ATOM 2789 C C . GLY A 1 376 ? -9.122 1.894 23.908 1.00 90.56 376 GLY A C 1
ATOM 2790 O O . GLY A 1 376 ? -9.413 0.700 24.048 1.00 90.56 376 GLY A O 1
ATOM 2791 N N . TRP A 1 377 ? -8.338 2.338 22.933 1.00 95.50 377 TRP A N 1
ATOM 2792 C CA . TRP A 1 377 ? -7.760 1.491 21.896 1.00 95.50 377 TRP A CA 1
ATOM 2793 C C . TRP A 1 377 ? -6.413 0.889 22.298 1.00 95.50 377 TRP A C 1
ATOM 2795 O O . TRP A 1 377 ? -5.493 1.586 22.717 1.00 95.50 377 TRP A O 1
ATOM 2805 N N . GLY A 1 378 ? -6.285 -0.425 22.124 1.00 95.88 378 GLY A N 1
ATOM 2806 C CA . GLY A 1 378 ? -5.001 -1.118 22.048 1.00 95.88 378 GLY A CA 1
ATOM 2807 C C . GLY A 1 378 ? -4.590 -1.318 20.589 1.00 95.88 378 GLY A C 1
ATOM 2808 O O . GLY A 1 378 ? -5.431 -1.651 19.754 1.00 95.88 378 GLY A O 1
ATOM 2809 N N . VAL A 1 379 ? -3.301 -1.151 20.292 1.00 98.00 379 VAL A N 1
ATOM 2810 C CA . VAL A 1 379 ? -2.715 -1.337 18.954 1.00 98.00 379 VAL A CA 1
ATOM 2811 C C . VAL A 1 379 ? -1.707 -2.481 19.002 1.00 98.00 379 VAL A C 1
ATOM 2813 O O . VAL A 1 379 ? -0.922 -2.588 19.943 1.00 98.00 379 VAL A O 1
ATOM 2816 N N . SER A 1 380 ? -1.707 -3.344 17.991 1.00 98.12 380 SER A N 1
ATOM 2817 C CA . SER A 1 380 ? -0.699 -4.390 17.799 1.00 98.12 380 SER A CA 1
ATOM 2818 C C . SER A 1 380 ? -0.260 -4.431 16.340 1.00 98.12 380 SER A C 1
ATOM 2820 O O . SER A 1 380 ? -1.075 -4.657 15.454 1.00 98.12 380 SER A O 1
ATOM 2822 N N . HIS A 1 381 ? 1.034 -4.218 16.099 1.00 98.19 381 HIS A N 1
ATOM 2823 C CA . HIS A 1 381 ? 1.644 -4.321 14.770 1.00 98.19 381 HIS A CA 1
ATOM 2824 C C . HIS A 1 381 ? 2.076 -5.769 14.542 1.00 98.19 381 HIS A C 1
ATOM 2826 O O . HIS A 1 381 ? 3.077 -6.226 15.103 1.00 98.19 381 HIS A O 1
ATOM 2832 N N . VAL A 1 382 ? 1.288 -6.519 13.776 1.00 98.31 382 VAL A N 1
ATOM 2833 C CA . VAL A 1 382 ? 1.513 -7.949 13.550 1.00 98.31 382 VAL A CA 1
ATOM 2834 C C . VAL A 1 382 ? 2.507 -8.118 12.406 1.00 98.31 382 VAL A C 1
ATOM 2836 O O . VAL A 1 382 ? 2.353 -7.509 11.355 1.00 98.31 382 VAL A O 1
ATOM 2839 N N . ASN A 1 383 ? 3.535 -8.940 12.622 1.00 98.12 383 ASN A N 1
ATOM 2840 C CA . ASN A 1 383 ? 4.525 -9.302 11.607 1.00 98.12 383 ASN A CA 1
ATOM 2841 C C . ASN A 1 383 ? 4.219 -10.732 11.149 1.00 98.12 383 ASN A C 1
ATOM 2843 O O . ASN A 1 383 ? 4.048 -11.620 11.988 1.00 98.12 383 ASN A O 1
ATOM 2847 N N . VAL A 1 384 ? 4.141 -10.949 9.840 1.00 98.50 384 VAL A N 1
ATOM 2848 C CA . VAL A 1 384 ? 3.698 -12.199 9.222 1.00 98.50 384 VAL A CA 1
ATOM 2849 C C . VAL A 1 384 ? 4.798 -12.717 8.291 1.00 98.50 384 VAL A C 1
ATOM 2851 O O . VAL A 1 384 ? 5.019 -12.147 7.221 1.00 98.50 384 VAL A O 1
ATOM 2854 N N . PRO A 1 385 ? 5.495 -13.803 8.669 1.00 98.06 385 PRO A N 1
ATOM 2855 C CA . PRO A 1 385 ? 6.327 -14.551 7.737 1.00 98.06 385 PRO A CA 1
ATOM 2856 C C . PRO A 1 385 ? 5.464 -15.129 6.610 1.00 98.06 385 PRO A C 1
ATOM 2858 O O . PRO A 1 385 ? 4.415 -15.721 6.872 1.00 98.06 385 PRO A O 1
ATOM 2861 N N . TYR A 1 386 ? 5.930 -14.982 5.374 1.00 98.56 386 TYR A N 1
ATOM 2862 C CA . TYR A 1 386 ? 5.344 -15.573 4.172 1.00 98.56 386 TYR A CA 1
ATOM 2863 C C . TYR A 1 386 ? 6.449 -16.200 3.315 1.00 98.56 386 TYR A C 1
ATOM 2865 O O . TYR A 1 386 ? 7.634 -16.078 3.638 1.00 98.56 386 TYR A O 1
ATOM 2873 N N . ASP A 1 387 ? 6.068 -16.887 2.241 1.00 98.38 387 ASP A N 1
ATOM 2874 C CA . ASP A 1 387 ? 7.024 -17.444 1.286 1.00 98.38 387 ASP A CA 1
ATOM 2875 C C . ASP A 1 387 ? 7.589 -16.327 0.390 1.00 98.38 387 ASP A C 1
ATOM 2877 O O . ASP A 1 387 ? 7.006 -15.942 -0.628 1.00 98.38 387 ASP A O 1
ATOM 2881 N N . VAL A 1 388 ? 8.710 -15.752 0.834 1.00 98.38 388 VAL A N 1
ATOM 2882 C CA . VAL A 1 388 ? 9.419 -14.695 0.105 1.00 98.38 388 VAL A CA 1
ATOM 2883 C C . VAL A 1 388 ? 9.953 -15.237 -1.219 1.00 98.38 388 VAL A C 1
ATOM 2885 O O . VAL A 1 388 ? 9.823 -14.555 -2.228 1.00 98.38 388 VAL A O 1
ATOM 2888 N N . ASP A 1 389 ? 10.481 -16.462 -1.261 1.00 98.38 389 ASP A N 1
ATOM 2889 C CA . ASP A 1 389 ? 11.035 -17.037 -2.491 1.00 98.38 389 ASP A CA 1
ATOM 2890 C C . ASP A 1 389 ? 9.942 -17.240 -3.554 1.00 98.38 389 ASP A C 1
ATOM 2892 O O . ASP A 1 389 ? 10.157 -16.903 -4.720 1.00 98.38 389 ASP A O 1
ATOM 2896 N N . ALA A 1 390 ? 8.732 -17.657 -3.159 1.00 98.19 390 ALA A N 1
ATOM 2897 C CA . ALA A 1 390 ? 7.569 -17.679 -4.048 1.00 98.19 390 ALA A CA 1
ATOM 2898 C C . ALA A 1 390 ? 7.218 -16.277 -4.580 1.00 98.19 390 ALA A C 1
ATOM 2900 O O . ALA A 1 390 ? 7.025 -16.109 -5.786 1.00 98.19 390 ALA A O 1
ATOM 2901 N N . ALA A 1 391 ? 7.195 -15.248 -3.724 1.00 98.44 391 ALA A N 1
ATOM 2902 C CA . ALA A 1 391 ? 6.966 -13.865 -4.160 1.00 98.44 391 ALA A CA 1
ATOM 2903 C C . ALA A 1 391 ? 8.066 -13.355 -5.110 1.00 98.44 391 ALA A C 1
ATOM 2905 O O . ALA A 1 391 ? 7.772 -12.631 -6.060 1.00 98.44 391 ALA A O 1
ATOM 2906 N N . LEU A 1 392 ? 9.324 -13.760 -4.910 1.00 98.50 392 LEU A N 1
ATOM 2907 C CA . LEU A 1 392 ? 10.437 -13.417 -5.796 1.00 98.50 392 LEU A CA 1
ATOM 2908 C C . LEU A 1 392 ? 10.410 -14.194 -7.120 1.00 98.50 392 LEU A C 1
ATOM 2910 O O . LEU A 1 392 ? 10.918 -13.660 -8.107 1.00 98.50 392 LEU A O 1
ATOM 2914 N N . ALA A 1 393 ? 9.832 -15.399 -7.158 1.00 98.44 393 ALA A N 1
ATOM 2915 C CA . ALA A 1 393 ? 9.622 -16.190 -8.373 1.00 98.44 393 ALA A CA 1
ATOM 2916 C C . ALA A 1 393 ? 8.483 -15.629 -9.245 1.00 98.44 393 ALA A C 1
ATOM 2918 O O . ALA A 1 393 ? 8.592 -15.626 -10.473 1.00 98.44 393 ALA A O 1
ATOM 2919 N N . ARG A 1 394 ? 7.437 -15.034 -8.643 1.00 98.31 394 ARG A N 1
ATOM 2920 C CA . ARG A 1 394 ? 6.355 -14.354 -9.390 1.00 98.31 394 ARG A CA 1
ATOM 2921 C C . ARG A 1 394 ? 6.872 -13.312 -10.385 1.00 98.31 394 ARG A C 1
ATOM 2923 O O . ARG A 1 394 ? 6.291 -13.172 -11.460 1.00 98.31 394 ARG A O 1
ATOM 2930 N N . PHE A 1 395 ? 7.970 -12.614 -10.077 1.00 98.50 395 PHE A N 1
ATOM 2931 C CA . PHE A 1 395 ? 8.606 -11.637 -10.978 1.00 98.50 395 PHE A CA 1
ATOM 2932 C C . PHE A 1 395 ? 9.118 -12.274 -12.285 1.00 98.50 395 PHE A C 1
ATOM 2934 O O . PHE A 1 395 ? 9.181 -11.604 -13.318 1.00 98.50 395 PHE A O 1
ATOM 2941 N N . GLU A 1 396 ? 9.490 -13.552 -12.246 1.00 97.25 396 GLU A N 1
ATOM 2942 C CA . GLU A 1 396 ? 10.014 -14.317 -13.380 1.00 97.25 396 GLU A CA 1
ATOM 2943 C C . GLU A 1 396 ? 8.883 -15.057 -14.107 1.00 97.25 396 GLU A C 1
ATOM 2945 O O . GLU A 1 396 ? 8.732 -14.885 -15.319 1.00 97.25 396 GLU A O 1
ATOM 2950 N N . ASP A 1 397 ? 8.030 -15.776 -13.370 1.00 97.88 397 ASP A N 1
ATOM 2951 C CA . ASP A 1 397 ? 6.936 -16.599 -13.914 1.00 97.88 397 ASP A CA 1
ATOM 2952 C C . ASP A 1 397 ? 5.861 -15.791 -14.658 1.00 97.88 397 ASP A C 1
ATOM 2954 O O . ASP A 1 397 ? 5.314 -16.244 -15.662 1.00 97.88 397 ASP A O 1
ATOM 2958 N N . SER A 1 398 ? 5.557 -14.577 -14.189 1.00 97.75 398 SER A N 1
ATOM 2959 C CA . SER A 1 398 ? 4.648 -13.644 -14.881 1.00 97.75 398 SER A CA 1
ATOM 2960 C C . SER A 1 398 ? 5.256 -13.043 -16.156 1.00 97.75 398 SER A C 1
ATOM 2962 O O . SER A 1 398 ? 4.544 -12.489 -16.991 1.00 97.75 398 SER A O 1
ATOM 2964 N N . GLY A 1 399 ? 6.582 -13.109 -16.315 1.00 98.06 399 GLY A N 1
ATOM 2965 C CA . GLY A 1 399 ? 7.322 -12.339 -17.312 1.00 98.06 399 GLY A CA 1
ATOM 2966 C C . GLY A 1 399 ? 7.551 -10.866 -16.942 1.00 98.06 399 GLY A C 1
ATOM 2967 O O . GLY A 1 399 ? 8.116 -10.137 -17.760 1.00 98.06 399 GLY A O 1
ATOM 2968 N N . TYR A 1 400 ? 7.179 -10.425 -15.735 1.00 98.19 400 TYR A N 1
ATOM 2969 C CA . TYR A 1 400 ? 7.313 -9.038 -15.271 1.00 98.19 400 TYR A CA 1
ATOM 2970 C C . TYR A 1 400 ? 8.754 -8.510 -15.342 1.00 98.19 400 TYR A C 1
ATOM 2972 O O . TYR A 1 400 ? 8.959 -7.409 -15.849 1.00 98.19 400 TYR A O 1
ATOM 2980 N N . LEU A 1 401 ? 9.775 -9.306 -14.979 1.00 96.75 401 LEU A N 1
ATOM 2981 C CA . LEU A 1 401 ? 11.190 -8.924 -15.173 1.00 96.75 401 LEU A CA 1
ATOM 2982 C C . LEU A 1 401 ? 11.516 -8.542 -16.628 1.00 96.75 401 LEU A C 1
ATOM 2984 O O . LEU A 1 401 ? 12.353 -7.672 -16.857 1.00 96.75 401 LEU A O 1
ATOM 2988 N N . ARG A 1 402 ? 10.880 -9.188 -17.614 1.00 96.31 402 ARG A N 1
ATOM 2989 C CA . ARG A 1 402 ? 11.128 -8.947 -19.045 1.00 96.31 402 ARG A CA 1
ATOM 2990 C C . ARG A 1 402 ? 10.381 -7.718 -19.562 1.00 96.31 402 ARG A C 1
ATOM 2992 O O . ARG A 1 402 ? 10.928 -7.006 -20.395 1.00 96.31 402 ARG A O 1
ATOM 2999 N N . ALA A 1 403 ? 9.152 -7.483 -19.101 1.00 96.62 403 ALA A N 1
ATOM 3000 C CA . ALA A 1 403 ? 8.362 -6.319 -19.505 1.00 96.62 403 ALA A CA 1
ATOM 3001 C C . ALA A 1 403 ? 8.857 -5.035 -18.813 1.00 96.62 403 ALA A C 1
ATOM 3003 O O . ALA A 1 403 ? 9.195 -4.042 -19.458 1.00 96.62 403 ALA A O 1
ATOM 3004 N N . VAL A 1 404 ? 8.959 -5.087 -17.484 1.00 97.31 404 VAL A N 1
ATOM 3005 C CA . VAL A 1 404 ? 9.225 -3.936 -16.612 1.00 97.31 404 VAL A CA 1
ATOM 3006 C C . VAL A 1 404 ? 10.725 -3.685 -16.390 1.00 97.31 404 VAL A C 1
ATOM 3008 O O . VAL A 1 404 ? 11.123 -2.589 -15.992 1.00 97.31 404 VAL A O 1
ATOM 3011 N N . GLY A 1 405 ? 11.583 -4.654 -16.720 1.00 96.19 405 GLY A N 1
ATOM 3012 C CA . GLY A 1 405 ? 13.021 -4.434 -16.873 1.00 96.19 405 GLY A CA 1
ATOM 3013 C C . GLY A 1 405 ? 13.727 -4.031 -15.567 1.00 96.19 405 GLY A C 1
ATOM 3014 O O . GLY A 1 405 ? 13.473 -4.638 -14.520 1.00 96.19 405 GLY A O 1
ATOM 3015 N N . PRO A 1 406 ? 14.627 -3.026 -15.583 1.00 96.25 406 PRO A N 1
ATOM 3016 C CA . PRO A 1 406 ? 15.431 -2.652 -14.413 1.00 96.25 406 PRO A CA 1
ATOM 3017 C C . PRO A 1 406 ? 14.602 -2.310 -13.169 1.00 96.25 406 PRO A C 1
ATOM 3019 O O . PRO A 1 406 ? 14.973 -2.679 -12.057 1.00 96.25 406 PRO A O 1
ATOM 3022 N N . MET A 1 407 ? 13.440 -1.672 -13.335 1.00 97.25 407 MET A N 1
ATOM 3023 C CA . MET A 1 407 ? 12.585 -1.294 -12.203 1.00 97.25 407 MET A CA 1
ATOM 3024 C C . MET A 1 407 ? 12.004 -2.510 -11.472 1.00 97.25 407 MET A C 1
ATOM 3026 O O . MET A 1 407 ? 11.864 -2.480 -10.249 1.00 97.25 407 MET A O 1
ATOM 3030 N N . ALA A 1 408 ? 11.743 -3.610 -12.183 1.00 97.56 408 ALA A N 1
ATOM 3031 C CA . ALA A 1 408 ? 11.280 -4.848 -11.565 1.00 97.56 408 ALA A CA 1
ATOM 3032 C C . ALA A 1 408 ? 12.359 -5.466 -10.661 1.00 97.56 408 ALA A C 1
ATOM 3034 O O . ALA A 1 408 ? 12.040 -5.979 -9.593 1.00 97.56 408 ALA A O 1
ATOM 3035 N N . GLN A 1 409 ? 13.641 -5.361 -11.029 1.00 96.69 409 GLN A N 1
ATOM 3036 C CA . GLN A 1 409 ? 14.750 -5.808 -10.177 1.00 96.69 409 GLN A CA 1
ATOM 3037 C C . GLN A 1 409 ? 14.862 -4.971 -8.887 1.00 96.69 409 GLN A C 1
ATOM 3039 O O . GLN A 1 409 ? 15.180 -5.517 -7.829 1.00 96.69 409 GLN A O 1
ATOM 3044 N N . VAL A 1 410 ? 14.570 -3.665 -8.954 1.00 97.19 410 VAL A N 1
ATOM 3045 C CA . VAL A 1 410 ? 14.562 -2.764 -7.785 1.00 97.19 410 VAL A CA 1
ATOM 3046 C C . VAL A 1 410 ? 13.467 -3.171 -6.798 1.00 97.19 410 VAL A C 1
ATOM 3048 O O . VAL A 1 410 ? 13.774 -3.412 -5.631 1.00 97.19 410 VAL A O 1
ATOM 3051 N N . PHE A 1 411 ? 12.224 -3.338 -7.265 1.00 97.56 411 PHE A N 1
ATOM 3052 C CA . PHE A 1 411 ? 11.114 -3.813 -6.430 1.00 97.56 411 PHE A CA 1
ATOM 3053 C C . PHE A 1 411 ? 11.351 -5.229 -5.888 1.00 97.56 411 PHE A C 1
ATOM 3055 O O . PHE A 1 411 ? 11.151 -5.474 -4.699 1.00 97.56 411 PHE A O 1
ATOM 3062 N N . ARG A 1 412 ? 11.873 -6.146 -6.714 1.00 97.44 412 ARG A N 1
ATOM 3063 C CA . ARG A 1 412 ? 12.249 -7.503 -6.288 1.00 97.44 412 ARG A CA 1
ATOM 3064 C C . ARG A 1 412 ? 13.249 -7.476 -5.128 1.00 97.44 412 ARG A C 1
ATOM 3066 O O . ARG A 1 412 ? 13.098 -8.220 -4.165 1.00 97.44 412 ARG A O 1
ATOM 3073 N N . ARG A 1 413 ? 14.253 -6.594 -5.184 1.00 96.06 413 ARG A N 1
ATOM 3074 C CA . ARG A 1 413 ? 15.247 -6.412 -4.113 1.00 96.06 413 ARG A CA 1
ATOM 3075 C C . ARG A 1 413 ? 14.667 -5.730 -2.871 1.00 96.06 413 ARG A C 1
ATOM 3077 O O . ARG A 1 413 ? 15.056 -6.082 -1.757 1.00 96.06 413 ARG A O 1
ATOM 3084 N N . GLU A 1 414 ? 13.760 -4.774 -3.047 1.00 96.50 414 GLU A N 1
ATOM 3085 C CA . GLU A 1 414 ? 13.058 -4.105 -1.946 1.00 96.50 414 GLU A CA 1
ATOM 3086 C C . GLU A 1 414 ? 12.236 -5.117 -1.134 1.00 96.50 414 GLU A C 1
ATOM 3088 O O . GLU A 1 414 ? 12.388 -5.180 0.084 1.00 96.50 414 GLU A O 1
ATOM 3093 N N . ILE A 1 415 ? 11.502 -6.004 -1.815 1.00 97.69 415 ILE A N 1
A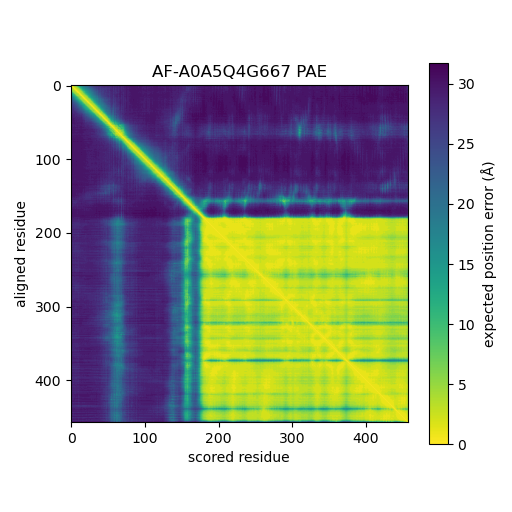TOM 3094 C CA . ILE A 1 415 ? 10.752 -7.119 -1.214 1.00 97.69 415 ILE A CA 1
ATOM 3095 C C . ILE A 1 415 ? 11.689 -8.145 -0.562 1.00 97.69 415 ILE A C 1
ATOM 3097 O O . ILE A 1 415 ? 11.514 -8.468 0.610 1.00 97.69 415 ILE A O 1
ATOM 3101 N N . ALA A 1 416 ? 12.732 -8.603 -1.268 1.00 97.00 416 ALA A N 1
ATOM 3102 C CA . ALA A 1 416 ? 13.681 -9.601 -0.754 1.00 97.00 416 ALA A CA 1
ATOM 3103 C C . ALA A 1 416 ? 14.408 -9.174 0.536 1.00 97.00 416 ALA A C 1
ATOM 3105 O O . ALA A 1 416 ? 14.861 -10.019 1.306 1.00 97.00 416 ALA A O 1
ATOM 3106 N N . THR A 1 417 ? 14.567 -7.865 0.759 1.00 95.62 417 THR A N 1
ATOM 3107 C CA . THR A 1 417 ? 15.305 -7.310 1.908 1.00 95.62 417 THR A CA 1
ATOM 3108 C C . THR A 1 417 ? 14.410 -6.615 2.936 1.00 95.62 417 THR A C 1
ATOM 3110 O O . THR A 1 417 ? 14.873 -6.323 4.040 1.00 95.62 417 THR A O 1
ATOM 3113 N N . GLY A 1 418 ? 13.155 -6.317 2.588 1.00 95.44 418 GLY A N 1
ATOM 3114 C CA . GLY A 1 418 ? 12.267 -5.450 3.359 1.00 95.44 418 GLY A CA 1
ATOM 3115 C C . GLY A 1 418 ? 12.894 -4.092 3.691 1.00 95.44 418 GLY A C 1
ATOM 3116 O O . GLY A 1 418 ? 12.819 -3.632 4.832 1.00 95.44 418 GLY A O 1
ATOM 3117 N N . SER A 1 419 ? 13.624 -3.486 2.748 1.00 93.50 419 SER A N 1
ATOM 3118 C CA . SER A 1 419 ? 14.448 -2.296 2.999 1.00 93.50 419 SER A CA 1
ATOM 3119 C C . SER A 1 419 ? 14.435 -1.329 1.820 1.00 93.50 419 SER A C 1
ATOM 3121 O O . SER A 1 419 ? 14.506 -1.776 0.683 1.00 93.50 419 SER A O 1
ATOM 3123 N N . HIS A 1 420 ? 14.405 -0.015 2.080 1.00 91.19 420 HIS A N 1
ATOM 3124 C CA . HIS A 1 420 ? 14.340 1.013 1.031 1.00 91.19 420 HIS A CA 1
ATOM 3125 C C . HIS A 1 420 ? 15.412 0.814 -0.067 1.00 91.19 420 HIS A C 1
ATOM 3127 O O . HIS A 1 420 ? 16.595 1.065 0.168 1.00 91.19 420 HIS A O 1
ATOM 3133 N N . GLN A 1 421 ? 14.988 0.441 -1.274 1.00 94.31 421 GLN A N 1
ATOM 3134 C CA . GLN A 1 421 ? 15.790 0.398 -2.499 1.00 94.31 421 GLN A CA 1
ATOM 3135 C C . GLN A 1 421 ? 15.297 1.424 -3.526 1.00 94.31 421 GLN A C 1
ATOM 3137 O O . GLN A 1 421 ? 16.128 2.084 -4.143 1.00 94.31 421 GLN A O 1
ATOM 3142 N N . LEU A 1 422 ? 13.980 1.617 -3.683 1.00 93.81 422 LEU A N 1
ATOM 3143 C CA . LEU A 1 422 ? 13.389 2.419 -4.762 1.00 93.81 422 LEU A CA 1
ATOM 3144 C C . LEU A 1 422 ? 13.809 3.893 -4.707 1.00 93.81 422 LEU A C 1
ATOM 3146 O O . LEU A 1 422 ? 14.432 4.409 -5.637 1.00 93.81 422 LEU A O 1
ATOM 3150 N N . VAL A 1 423 ? 13.517 4.580 -3.599 1.00 92.81 423 VAL A N 1
ATOM 3151 C CA . VAL A 1 423 ? 13.859 6.005 -3.437 1.00 92.81 423 VAL A CA 1
ATOM 3152 C C . VAL A 1 423 ? 15.384 6.239 -3.421 1.00 92.81 423 VAL A C 1
ATOM 3154 O O . VAL A 1 423 ? 15.836 7.202 -4.050 1.00 92.81 423 VAL A O 1
ATOM 3157 N N . PRO A 1 424 ? 16.215 5.392 -2.772 1.00 94.94 424 PRO A N 1
ATOM 3158 C CA . PRO A 1 424 ? 17.668 5.438 -2.934 1.00 94.94 424 PRO A CA 1
ATOM 3159 C C . PRO A 1 424 ? 18.140 5.239 -4.379 1.00 94.94 424 PRO A C 1
ATOM 3161 O O . PRO A 1 424 ? 18.990 6.009 -4.822 1.00 94.94 424 PRO A O 1
ATOM 3164 N N . PHE A 1 425 ? 17.575 4.284 -5.126 1.00 96.56 425 PHE A N 1
ATOM 3165 C CA . PHE A 1 425 ? 17.947 4.025 -6.516 1.00 96.56 425 PHE A CA 1
ATOM 3166 C C . PHE A 1 425 ? 17.624 5.216 -7.421 1.00 96.56 425 PHE A C 1
ATOM 3168 O O . PHE A 1 425 ? 18.511 5.687 -8.122 1.00 96.56 425 PHE A O 1
ATOM 3175 N N . VAL A 1 426 ? 16.409 5.773 -7.358 1.00 93.81 426 VAL A N 1
ATOM 3176 C CA . VAL A 1 426 ? 16.023 6.935 -8.184 1.00 93.81 426 VAL A CA 1
ATOM 3177 C C . VAL A 1 426 ? 16.930 8.145 -7.905 1.00 93.81 426 VAL A C 1
ATOM 3179 O O . VAL A 1 426 ? 17.380 8.820 -8.831 1.00 93.81 426 VAL A O 1
ATOM 3182 N N . ARG A 1 427 ? 17.280 8.388 -6.632 1.00 95.00 427 ARG A N 1
ATOM 3183 C CA . ARG A 1 427 ? 18.219 9.457 -6.236 1.00 95.00 427 ARG A CA 1
ATOM 3184 C C . ARG A 1 427 ? 19.669 9.174 -6.638 1.00 95.00 427 ARG A C 1
ATOM 3186 O O . ARG A 1 427 ? 20.432 10.117 -6.850 1.00 95.00 427 ARG A O 1
ATOM 3193 N N . PHE A 1 428 ? 20.066 7.904 -6.705 1.00 96.31 428 PHE A N 1
ATOM 3194 C CA . PHE A 1 428 ? 21.374 7.494 -7.210 1.00 96.31 428 PHE A CA 1
ATOM 3195 C C . PHE A 1 428 ? 21.451 7.658 -8.730 1.00 96.31 428 PHE A C 1
ATOM 3197 O O . PHE A 1 428 ? 22.400 8.266 -9.213 1.00 96.31 428 PHE A O 1
ATOM 3204 N N . GLU A 1 429 ? 20.451 7.170 -9.467 1.00 95.50 429 GLU A N 1
ATOM 3205 C CA . GLU A 1 429 ? 20.380 7.202 -10.931 1.00 95.50 429 GLU A CA 1
ATOM 3206 C C . GLU A 1 429 ? 20.529 8.634 -11.455 1.00 95.50 429 GLU A C 1
ATOM 3208 O O . GLU A 1 429 ? 21.377 8.870 -12.316 1.00 95.50 429 GLU A O 1
ATOM 3213 N N . GLN A 1 430 ? 19.830 9.604 -10.849 1.00 93.50 430 GLN A N 1
ATOM 3214 C CA . GLN A 1 430 ? 19.947 11.015 -11.225 1.00 93.50 430 GLN A CA 1
ATOM 3215 C C . GLN A 1 430 ? 21.401 11.509 -11.112 1.00 93.50 430 GLN A C 1
ATOM 3217 O O . GLN A 1 430 ? 21.970 12.023 -12.075 1.00 93.50 430 GLN A O 1
ATOM 3222 N N . ARG A 1 431 ? 22.032 11.302 -9.950 1.00 95.88 431 ARG A N 1
ATOM 3223 C CA . ARG A 1 431 ? 23.422 11.721 -9.690 1.00 95.88 431 ARG A CA 1
ATOM 3224 C C . ARG A 1 431 ? 24.426 10.971 -10.561 1.00 95.88 431 ARG A C 1
ATOM 3226 O O . ARG A 1 431 ? 25.453 11.519 -10.946 1.00 95.88 431 ARG A O 1
ATOM 3233 N N . TRP A 1 432 ? 24.139 9.713 -10.873 1.00 96.44 432 TRP A N 1
ATOM 3234 C CA . TRP A 1 432 ? 24.948 8.884 -11.754 1.00 96.44 432 TRP A CA 1
ATOM 3235 C C . TRP A 1 432 ? 24.866 9.372 -13.208 1.00 96.44 432 TRP A C 1
ATOM 3237 O O . TRP A 1 432 ? 25.895 9.415 -13.882 1.00 96.44 432 TRP A O 1
ATOM 3247 N N . ARG A 1 433 ? 23.699 9.834 -13.681 1.00 95.00 433 ARG A N 1
ATOM 3248 C CA . ARG A 1 433 ? 23.566 10.515 -14.982 1.00 95.00 433 ARG A CA 1
ATOM 3249 C C . ARG A 1 433 ? 24.358 11.817 -15.012 1.00 95.00 433 ARG A C 1
ATOM 3251 O O . ARG A 1 433 ? 25.154 12.006 -15.928 1.00 95.00 433 ARG A O 1
ATOM 3258 N N . GLU A 1 434 ? 24.194 12.661 -13.992 1.00 95.12 434 GLU A N 1
ATOM 3259 C CA . GLU A 1 434 ? 24.933 13.923 -13.827 1.00 95.12 434 GLU A CA 1
ATOM 3260 C C . GLU A 1 434 ? 26.459 13.695 -13.847 1.00 95.12 434 GLU A C 1
ATOM 3262 O O . GLU A 1 434 ? 27.181 14.416 -14.533 1.00 95.12 434 GLU A O 1
ATOM 3267 N N . ALA A 1 435 ? 26.950 12.657 -13.160 1.00 95.94 435 ALA A N 1
ATOM 3268 C CA . ALA A 1 435 ? 28.376 12.335 -13.071 1.00 95.94 435 ALA A CA 1
ATOM 3269 C C . ALA A 1 435 ? 28.959 11.618 -14.306 1.00 95.94 435 ALA A C 1
ATOM 3271 O O . ALA A 1 435 ? 30.163 11.704 -14.541 1.00 95.94 435 ALA A O 1
ATOM 3272 N N . THR A 1 436 ? 28.146 10.891 -15.083 1.00 95.69 436 THR A N 1
ATOM 3273 C CA . THR A 1 436 ? 28.612 10.118 -16.258 1.00 95.69 436 THR A CA 1
ATOM 3274 C C . THR A 1 436 ? 28.263 10.750 -17.606 1.00 95.69 436 THR A C 1
ATOM 3276 O O . THR A 1 436 ? 28.707 10.248 -18.638 1.00 95.69 436 THR A O 1
ATOM 3279 N N . GLY A 1 437 ? 27.460 11.818 -17.624 1.00 94.56 437 GLY A N 1
ATOM 3280 C CA . GLY A 1 437 ? 26.923 12.410 -18.853 1.00 94.56 437 GLY A CA 1
ATOM 3281 C C . GLY A 1 437 ? 25.893 11.525 -19.570 1.00 94.56 437 GLY A C 1
ATOM 3282 O O . GLY A 1 437 ? 25.670 11.703 -20.765 1.00 94.56 437 GLY A O 1
ATOM 3283 N N . ALA A 1 438 ? 25.289 10.550 -18.878 1.00 91.31 438 ALA A N 1
ATOM 3284 C CA . ALA A 1 438 ? 24.388 9.568 -19.484 1.00 91.31 438 ALA A CA 1
ATOM 3285 C C . ALA A 1 438 ? 23.006 10.160 -19.831 1.00 91.31 438 ALA A C 1
ATOM 3287 O O . ALA A 1 438 ? 22.082 10.192 -19.009 1.00 91.31 438 ALA A O 1
ATOM 3288 N N . THR A 1 439 ? 22.871 10.597 -21.082 1.00 83.88 439 THR A N 1
ATOM 3289 C CA . THR A 1 439 ? 21.604 10.959 -21.731 1.00 83.88 439 THR A CA 1
ATOM 3290 C C . THR A 1 439 ? 20.838 9.715 -22.206 1.00 83.88 439 THR A C 1
ATOM 3292 O O . THR A 1 439 ? 21.436 8.660 -22.395 1.00 83.88 439 THR A O 1
ATOM 3295 N N . GLY A 1 440 ? 19.517 9.845 -22.390 1.00 82.62 440 GLY A N 1
ATOM 3296 C CA . GLY A 1 440 ? 18.617 8.762 -22.823 1.00 82.62 440 GLY A CA 1
ATOM 3297 C C . GLY A 1 440 ? 17.692 8.265 -21.705 1.00 82.62 440 GLY A C 1
ATOM 3298 O O . GLY A 1 440 ? 18.157 7.891 -20.626 1.00 82.62 440 GLY A O 1
ATOM 3299 N N . ASP A 1 441 ? 16.377 8.295 -21.933 1.00 86.75 441 ASP A N 1
ATOM 3300 C CA . ASP A 1 441 ? 15.380 7.705 -21.027 1.00 86.75 441 ASP A CA 1
ATOM 3301 C C . ASP A 1 441 ? 14.980 6.321 -21.555 1.00 86.75 441 ASP A C 1
ATOM 3303 O O . ASP A 1 441 ? 13.946 6.134 -22.191 1.00 86.75 441 ASP A O 1
ATOM 3307 N N . ASP A 1 442 ? 15.896 5.368 -21.381 1.00 91.50 442 ASP A N 1
ATOM 3308 C CA . ASP A 1 442 ? 15.845 4.024 -21.956 1.00 91.50 442 ASP A CA 1
ATOM 3309 C C . ASP A 1 442 ? 16.298 2.946 -20.952 1.00 91.50 442 ASP A C 1
ATOM 3311 O O . ASP A 1 442 ? 17.006 3.215 -19.973 1.00 91.50 442 ASP A O 1
ATOM 3315 N N . ASP A 1 443 ? 15.901 1.696 -21.218 1.00 91.75 443 ASP A N 1
ATOM 3316 C CA . ASP A 1 443 ? 16.250 0.535 -20.388 1.00 91.75 443 ASP A CA 1
ATOM 3317 C C . ASP A 1 443 ? 17.760 0.321 -20.281 1.00 91.75 443 ASP A C 1
ATOM 3319 O O . ASP A 1 443 ? 18.247 -0.073 -19.226 1.00 91.75 443 ASP A O 1
ATOM 3323 N N . ALA A 1 444 ? 18.520 0.570 -21.352 1.00 93.56 444 ALA A N 1
ATOM 3324 C CA . ALA A 1 444 ? 19.962 0.335 -21.366 1.00 93.56 444 ALA A CA 1
ATOM 3325 C C . ALA A 1 444 ? 20.692 1.279 -20.397 1.00 93.56 444 ALA A C 1
ATOM 3327 O O . ALA A 1 444 ? 21.692 0.901 -19.777 1.00 93.56 444 ALA A O 1
ATOM 3328 N N . THR A 1 445 ? 20.171 2.492 -20.227 1.00 94.56 445 THR A N 1
ATOM 3329 C CA . THR A 1 445 ? 20.698 3.499 -19.315 1.00 94.56 445 THR A CA 1
ATOM 3330 C C . THR A 1 445 ? 20.228 3.252 -17.880 1.00 94.56 445 THR A C 1
ATOM 3332 O O . THR A 1 445 ? 21.064 3.319 -16.975 1.00 94.56 445 THR A O 1
ATOM 3335 N N . LEU A 1 446 ? 18.966 2.854 -17.654 1.00 95.31 446 LEU A N 1
ATOM 3336 C CA . LEU A 1 446 ? 18.500 2.410 -16.329 1.00 95.31 446 LEU A CA 1
ATOM 3337 C C . LEU A 1 446 ? 19.227 1.150 -15.842 1.00 95.31 446 LEU A C 1
ATOM 3339 O O . LEU A 1 446 ? 19.639 1.093 -14.690 1.00 95.31 446 LEU A O 1
ATOM 3343 N N . GLU A 1 447 ? 19.446 0.166 -16.710 1.00 95.88 447 GLU A N 1
ATOM 3344 C CA . GLU A 1 447 ? 20.166 -1.075 -16.401 1.00 95.88 447 GLU A CA 1
ATOM 3345 C C . GLU A 1 447 ? 21.649 -0.799 -16.082 1.00 95.88 447 GLU A C 1
ATOM 3347 O O . GLU A 1 447 ? 22.227 -1.394 -15.171 1.00 95.88 447 GLU A O 1
ATOM 3352 N N . ARG A 1 448 ? 22.284 0.158 -16.778 1.00 96.38 448 ARG A N 1
ATOM 3353 C CA . ARG A 1 448 ? 23.632 0.638 -16.422 1.00 96.38 448 ARG A CA 1
ATOM 3354 C C . ARG A 1 448 ? 23.658 1.336 -15.059 1.00 96.38 448 ARG A C 1
ATOM 3356 O O . ARG A 1 448 ? 24.580 1.076 -14.284 1.00 96.38 448 ARG A O 1
ATOM 3363 N N . ALA A 1 449 ? 22.670 2.179 -14.755 1.00 96.62 449 ALA A N 1
ATOM 3364 C CA . ALA A 1 449 ? 22.545 2.820 -13.447 1.00 96.62 449 ALA A CA 1
ATOM 3365 C C . ALA A 1 449 ? 22.295 1.786 -12.337 1.00 96.62 449 ALA A C 1
ATOM 3367 O O . ALA A 1 449 ? 22.929 1.843 -11.287 1.00 96.62 449 ALA A O 1
ATOM 3368 N N . LEU A 1 450 ? 21.430 0.800 -12.580 1.00 96.62 450 LEU A N 1
ATOM 3369 C CA . LEU A 1 450 ? 21.104 -0.262 -11.633 1.00 96.62 450 LEU A CA 1
ATOM 3370 C C . LEU A 1 450 ? 22.326 -1.120 -11.309 1.00 96.62 450 LEU A C 1
ATOM 3372 O O . LEU A 1 450 ? 22.631 -1.325 -10.136 1.00 96.62 450 LEU A O 1
ATOM 3376 N N . ARG A 1 451 ? 23.087 -1.558 -12.318 1.00 96.31 451 ARG A N 1
ATOM 3377 C CA . ARG A 1 451 ? 24.332 -2.308 -12.082 1.00 96.31 451 ARG A CA 1
ATOM 3378 C C . ARG A 1 451 ? 25.364 -1.497 -11.294 1.00 96.31 451 ARG A C 1
ATOM 3380 O O . ARG A 1 451 ? 26.059 -2.066 -10.458 1.00 96.31 451 ARG A O 1
ATOM 3387 N N . ALA A 1 452 ? 25.428 -0.178 -11.493 1.00 96.19 452 ALA A N 1
ATOM 3388 C CA . ALA A 1 452 ? 26.276 0.702 -10.688 1.00 96.19 452 ALA A CA 1
ATOM 3389 C C . ALA A 1 452 ? 25.757 0.894 -9.246 1.00 96.19 452 ALA A C 1
ATOM 3391 O O . ALA A 1 452 ? 26.566 0.973 -8.328 1.00 96.19 452 ALA A O 1
ATOM 3392 N N . PHE A 1 453 ? 24.438 0.925 -9.032 1.00 95.88 453 PHE A N 1
ATOM 3393 C CA . PHE A 1 453 ? 23.809 1.006 -7.707 1.00 95.88 453 PHE A CA 1
ATOM 3394 C C . PHE A 1 453 ? 24.017 -0.278 -6.890 1.00 95.88 453 PHE A C 1
ATOM 3396 O O . PHE A 1 453 ? 24.432 -0.225 -5.734 1.00 95.88 453 PHE A O 1
ATOM 3403 N N . LEU A 1 454 ? 23.778 -1.441 -7.503 1.00 92.44 454 LEU A N 1
ATOM 3404 C CA . LEU A 1 454 ? 23.925 -2.747 -6.853 1.00 92.44 454 LEU A CA 1
ATOM 3405 C C . LEU A 1 454 ? 25.383 -3.057 -6.480 1.00 92.44 454 LEU A C 1
ATOM 3407 O O . LEU A 1 454 ? 25.617 -3.739 -5.489 1.00 92.44 454 LEU A O 1
ATOM 3411 N N . ALA A 1 455 ? 26.358 -2.505 -7.210 1.00 92.88 455 ALA A N 1
ATOM 3412 C CA . ALA A 1 455 ? 27.784 -2.617 -6.895 1.00 92.88 455 ALA A CA 1
ATOM 3413 C C . ALA A 1 455 ? 28.237 -1.810 -5.654 1.00 92.88 455 ALA A C 1
ATOM 3415 O O . ALA A 1 455 ? 29.409 -1.879 -5.286 1.00 92.88 455 ALA A O 1
ATOM 3416 N N . LEU A 1 456 ? 27.341 -1.047 -5.013 1.00 84.94 456 LEU A N 1
ATOM 3417 C CA . LEU A 1 456 ? 27.596 -0.327 -3.754 1.00 84.94 456 LEU A CA 1
ATOM 3418 C C . LEU A 1 456 ? 27.109 -1.077 -2.498 1.00 84.94 456 LEU A C 1
ATOM 3420 O O . LEU A 1 456 ? 27.213 -0.527 -1.401 1.00 84.94 456 LEU A O 1
ATOM 3424 N N . SER A 1 457 ? 26.503 -2.261 -2.660 1.00 64.56 457 SER A N 1
ATOM 3425 C CA . SER A 1 457 ? 25.790 -3.002 -1.603 1.00 64.56 457 SER A CA 1
ATOM 3426 C C . SER A 1 457 ? 26.576 -4.163 -1.001 1.00 64.56 457 SER A C 1
ATOM 3428 O O . SER A 1 457 ? 27.191 -4.910 -1.790 1.00 64.56 457 SER A O 1
#

Radius of gyration: 34.49 Å; Cα contacts (8 Å, |Δi|>4): 631; chains: 1; bounding box: 112×99×90 Å